Protein AF-A0A8H4WTP1-F1 (afdb_monomer_lite)

Sequence (557 aa):
MSQTIAFVTGATGHQGGATARELLNAGVKVHALVRNPSSKSAIELQRLGAQLFVGDFDDLSSLETAIRGATAVFLNVSPVFSDTQQEVVHAKNIIDTAVISGTVTSVVYSSVTMTGKHEGFPNWGPEHPMAWYWLNKDKIESMVRGSGIKYWTILRPAFLMNNYHLPMASFMFPDLVQKRIFLTAYKPDSVMTVIDPTDVGKF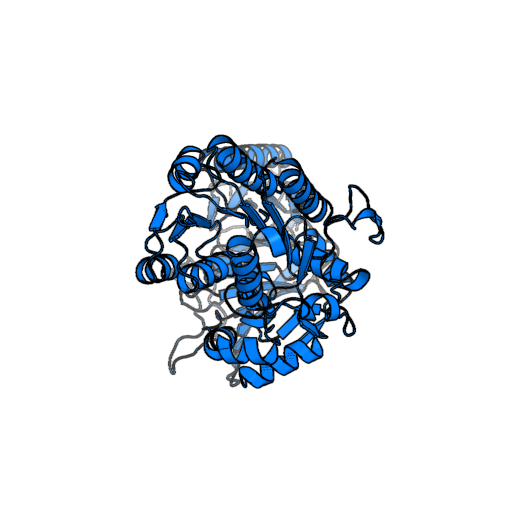AAAAITEPLSFNTHEIDLGVESLTPAQIVQELRRVSGEDIGLQFYSEQEAKDLALRNPVINAQFWTNEVGYQVDFKELEKYPIRLTKFSNYLKRHRSEVLQTFTHPRNPSLDITVTPVYENSIIKSFDLRLVIGNPNLIAGQTLVEIADPEELHPIRPYPANAGQASDSKGDVVVTYSATHFNNDSEPIVALLDLRRDQDGINGAGMCLFILPPDDKTYSISLAWDLSQAPDGTRAIWTHGEGPGAVKKLGSTKVLSESHFAVGPSLHSYPPTASASGGFGFYWFGEPNFEVLRLARWAQTLFQYMKSFFHDSESAYSIFLRASASSRGIGGAALLRSFMLNYELGNGNTWKSF

Organism: NCBI:txid1208366

Radius of gyration: 29.19 Å; chains: 1; bounding box: 58×49×87 Å

InterPro domains:
  IPR008030 NmrA-like domain [PF05368] (3-275)
  IPR036291 NAD(P)-binding domain superfamily [SSF51735] (6-274)
  IPR051164 NmrA-like oxidoreductase [PTHR42748] (1-271)

Structure (mmCIF, N/CA/C/O backbone):
data_AF-A0A8H4WTP1-F1
#
_entry.id   AF-A0A8H4WTP1-F1
#
loop_
_atom_site.group_PDB
_atom_site.id
_atom_site.type_symbol
_atom_site.label_atom_id
_atom_site.label_alt_id
_atom_site.label_comp_id
_atom_site.label_asym_id
_atom_site.label_entity_id
_atom_site.label_seq_id
_atom_site.pdbx_PDB_ins_code
_atom_site.Cartn_x
_atom_site.Cartn_y
_atom_site.Cartn_z
_atom_site.occupancy
_atom_site.B_iso_or_equiv
_atom_site.auth_seq_id
_atom_site.auth_comp_id
_atom_site.auth_asym_id
_atom_site.auth_atom_id
_atom_site.pdbx_PDB_model_num
ATOM 1 N N . MET A 1 1 ? 24.510 -10.324 -34.301 1.00 49.75 1 MET A N 1
ATOM 2 C CA . MET A 1 1 ? 24.157 -9.282 -33.313 1.00 49.75 1 MET A CA 1
ATOM 3 C C . MET A 1 1 ? 24.536 -9.815 -31.943 1.00 49.75 1 MET A C 1
ATOM 5 O O . MET A 1 1 ? 24.331 -11.002 -31.717 1.00 49.75 1 MET A O 1
ATOM 9 N N . SER A 1 2 ? 25.158 -9.007 -31.083 1.00 67.56 2 SER A N 1
ATOM 10 C CA . SER A 1 2 ? 25.396 -9.399 -29.688 1.00 67.56 2 SER A CA 1
ATOM 11 C C . SER A 1 2 ? 24.057 -9.712 -29.017 1.00 67.56 2 SER A C 1
ATOM 13 O O . SER A 1 2 ? 23.079 -9.009 -29.253 1.00 67.56 2 SER A O 1
ATOM 15 N N . GLN A 1 3 ? 24.003 -10.780 -28.225 1.00 87.69 3 GLN A N 1
ATOM 16 C CA . GLN A 1 3 ? 22.795 -11.187 -27.509 1.00 87.69 3 GLN A CA 1
ATOM 17 C C . GLN A 1 3 ? 22.351 -10.090 -26.526 1.00 87.69 3 GLN A C 1
ATOM 19 O O . GLN A 1 3 ? 23.174 -9.617 -25.745 1.00 87.69 3 GLN A O 1
ATOM 24 N N . THR A 1 4 ? 21.069 -9.710 -26.541 1.00 96.94 4 THR A N 1
ATOM 25 C CA . THR A 1 4 ? 20.506 -8.763 -25.565 1.00 96.94 4 THR A CA 1
ATOM 26 C C . THR A 1 4 ? 20.477 -9.393 -24.175 1.00 96.94 4 THR A C 1
ATOM 28 O O . THR A 1 4 ? 19.976 -10.509 -23.999 1.00 96.94 4 THR A O 1
ATOM 31 N N . ILE A 1 5 ? 20.995 -8.663 -23.188 1.00 98.44 5 ILE A N 1
ATOM 32 C CA . ILE A 1 5 ? 20.914 -8.997 -21.764 1.00 98.44 5 ILE A CA 1
ATOM 33 C C . ILE A 1 5 ? 20.222 -7.828 -21.063 1.00 98.44 5 ILE A C 1
ATOM 35 O O . ILE A 1 5 ? 20.715 -6.701 -21.099 1.00 98.44 5 ILE A O 1
ATOM 39 N N . ALA A 1 6 ? 19.071 -8.079 -20.451 1.00 98.75 6 ALA A N 1
ATOM 40 C CA . ALA A 1 6 ? 18.269 -7.060 -19.791 1.00 98.75 6 ALA A CA 1
ATOM 41 C C . ALA A 1 6 ? 18.406 -7.156 -18.269 1.00 98.75 6 ALA A C 1
ATOM 43 O O . ALA A 1 6 ? 18.059 -8.174 -17.670 1.00 98.75 6 ALA A O 1
ATOM 44 N N . PHE A 1 7 ? 18.873 -6.078 -17.645 1.00 98.69 7 PHE A N 1
ATOM 45 C CA . PHE A 1 7 ? 18.796 -5.886 -16.204 1.00 98.69 7 PHE A CA 1
ATOM 46 C C . PHE A 1 7 ? 17.407 -5.362 -15.830 1.00 98.69 7 PHE A C 1
ATOM 48 O O . PHE A 1 7 ? 16.980 -4.311 -16.307 1.00 98.69 7 PHE A O 1
ATOM 55 N N . VAL A 1 8 ? 16.686 -6.101 -14.989 1.00 98.69 8 VAL A N 1
ATOM 56 C CA . VAL A 1 8 ? 15.304 -5.794 -14.611 1.00 98.69 8 VAL A CA 1
ATOM 57 C C . VAL A 1 8 ? 15.233 -5.480 -13.123 1.00 98.69 8 VAL A C 1
ATOM 59 O O . VAL A 1 8 ? 15.479 -6.335 -12.268 1.00 98.69 8 VAL A O 1
ATOM 62 N N . THR A 1 9 ? 14.843 -4.246 -12.819 1.00 97.19 9 THR A N 1
ATOM 63 C CA . THR A 1 9 ? 14.578 -3.789 -11.450 1.00 97.19 9 THR A CA 1
ATOM 64 C C . THR A 1 9 ? 13.150 -4.132 -11.030 1.00 97.19 9 THR A C 1
ATOM 66 O O . THR A 1 9 ? 12.244 -4.254 -11.860 1.00 97.19 9 THR A O 1
ATOM 69 N N . GLY A 1 10 ? 12.936 -4.351 -9.728 1.00 93.06 10 GLY A N 1
ATOM 70 C CA . GLY A 1 10 ? 11.623 -4.748 -9.212 1.00 93.06 10 GLY A CA 1
ATOM 71 C C . GLY A 1 10 ? 11.105 -6.053 -9.831 1.00 93.06 10 GLY A C 1
ATOM 72 O O . GLY A 1 10 ? 9.896 -6.208 -10.009 1.00 93.06 10 GLY A O 1
ATOM 73 N N . ALA A 1 11 ? 12.007 -6.978 -10.184 1.00 94.62 11 ALA A N 1
ATOM 74 C CA . ALA A 1 11 ? 11.696 -8.186 -10.948 1.00 94.62 11 ALA A CA 1
ATOM 75 C C . ALA A 1 11 ? 10.682 -9.110 -10.250 1.00 94.62 11 ALA A C 1
ATOM 77 O O . ALA A 1 11 ? 9.955 -9.841 -10.905 1.00 94.62 11 ALA A O 1
ATOM 78 N N . THR A 1 12 ? 10.564 -9.069 -8.924 1.00 91.19 12 THR A N 1
ATOM 79 C CA . THR A 1 12 ? 9.554 -9.854 -8.191 1.00 91.19 12 THR A CA 1
ATOM 80 C C . THR A 1 12 ? 8.203 -9.147 -8.038 1.00 91.19 12 THR A C 1
ATOM 82 O O . THR A 1 12 ? 7.269 -9.745 -7.504 1.00 91.19 12 THR A O 1
ATOM 85 N N . GLY A 1 13 ? 8.085 -7.895 -8.496 1.00 91.75 13 GLY A N 1
ATOM 86 C CA . GLY A 1 13 ? 6.859 -7.096 -8.460 1.00 91.75 13 GLY A CA 1
ATOM 87 C C . GLY A 1 13 ? 5.974 -7.266 -9.701 1.00 91.75 13 GLY A C 1
ATOM 88 O O . GLY A 1 13 ? 6.305 -7.993 -10.636 1.00 91.75 13 GLY A O 1
ATOM 89 N N . HIS A 1 14 ? 4.841 -6.558 -9.724 1.00 94.88 14 HIS A N 1
ATOM 90 C CA . HIS A 1 14 ? 3.836 -6.683 -10.788 1.00 94.88 14 HIS A CA 1
ATOM 91 C C . HIS A 1 14 ? 4.358 -6.241 -12.164 1.00 94.88 14 HIS A C 1
ATOM 93 O O . HIS A 1 14 ? 4.217 -6.986 -13.129 1.00 94.88 14 HIS A O 1
ATOM 99 N N . GLN A 1 15 ? 4.999 -5.068 -12.243 1.00 97.88 15 GLN A N 1
ATOM 100 C CA . GLN A 1 15 ? 5.531 -4.530 -13.503 1.00 97.88 15 GLN A CA 1
ATOM 101 C C . GLN A 1 15 ? 6.848 -5.212 -13.893 1.00 97.88 15 GLN A C 1
ATOM 103 O O . GLN A 1 15 ? 6.922 -5.857 -14.932 1.00 97.88 15 GLN A O 1
ATOM 108 N N . GLY A 1 16 ? 7.869 -5.152 -13.028 1.00 97.69 16 GLY A N 1
ATOM 109 C CA . GLY A 1 16 ? 9.183 -5.741 -13.316 1.00 97.69 16 GLY A CA 1
ATOM 110 C C . GLY A 1 16 ? 9.129 -7.247 -13.567 1.00 97.69 16 GLY A C 1
ATOM 111 O O . GLY A 1 16 ? 9.778 -7.737 -14.486 1.00 97.69 16 GLY A O 1
ATOM 112 N N . GLY A 1 17 ? 8.297 -7.986 -12.830 1.00 97.25 17 GLY A N 1
ATOM 113 C CA . GLY A 1 17 ? 8.097 -9.406 -13.100 1.00 97.25 17 GLY A CA 1
ATOM 114 C C . GLY A 1 17 ? 7.431 -9.665 -14.442 1.00 97.25 17 GLY A C 1
ATOM 115 O O . GLY A 1 17 ? 7.802 -10.619 -15.122 1.00 97.25 17 GLY A O 1
ATOM 116 N N . ALA A 1 18 ? 6.462 -8.833 -14.843 1.00 98.19 18 ALA A N 1
ATOM 117 C CA . ALA A 1 18 ? 5.829 -8.973 -16.148 1.00 98.19 18 ALA A CA 1
ATOM 118 C C . ALA A 1 18 ? 6.845 -8.717 -17.260 1.00 98.19 18 ALA A C 1
ATOM 120 O O . ALA A 1 18 ? 6.988 -9.558 -18.141 1.00 98.19 18 ALA A O 1
ATOM 121 N N . THR A 1 19 ? 7.622 -7.637 -17.150 1.00 98.75 19 THR A N 1
ATOM 122 C CA . THR A 1 19 ? 8.723 -7.341 -18.070 1.00 98.75 19 THR A CA 1
ATOM 123 C C . THR A 1 19 ? 9.711 -8.505 -18.157 1.00 98.75 19 THR A C 1
ATOM 125 O O . THR A 1 19 ? 10.042 -8.938 -19.254 1.00 98.75 19 THR A O 1
ATOM 128 N N . ALA A 1 20 ? 10.145 -9.068 -17.023 1.00 98.69 20 ALA A N 1
ATOM 129 C CA . ALA A 1 20 ? 11.063 -10.207 -17.007 1.00 98.69 20 ALA A CA 1
ATOM 130 C C . ALA A 1 20 ? 10.491 -11.432 -17.741 1.00 98.69 20 ALA A C 1
ATOM 132 O O . ALA A 1 20 ? 11.196 -12.047 -18.536 1.00 98.69 20 ALA A O 1
ATOM 133 N N . ARG A 1 21 ? 9.217 -11.774 -17.512 1.00 98.50 21 ARG A N 1
ATOM 134 C CA . ARG A 1 21 ? 8.550 -12.901 -18.187 1.00 98.50 21 ARG A CA 1
ATOM 135 C C . ARG A 1 21 ? 8.430 -12.680 -19.694 1.00 98.50 21 ARG A C 1
ATOM 137 O O . ARG A 1 21 ? 8.757 -13.585 -20.455 1.00 98.50 21 ARG A O 1
ATOM 144 N N . GLU A 1 22 ? 8.014 -11.491 -20.122 1.00 98.38 22 GLU A N 1
ATOM 145 C CA . GLU A 1 22 ? 7.897 -11.158 -21.548 1.00 98.38 22 GLU A CA 1
ATOM 146 C C . GLU A 1 22 ? 9.267 -11.165 -22.248 1.00 98.38 22 GLU A C 1
ATOM 148 O O . GLU A 1 22 ? 9.404 -11.712 -23.340 1.00 98.38 22 GLU A O 1
ATOM 153 N N . LEU A 1 23 ? 10.316 -10.657 -21.592 1.00 98.62 23 LEU A N 1
ATOM 154 C CA . LEU A 1 23 ? 11.689 -10.706 -22.106 1.00 98.62 23 LEU A CA 1
ATOM 155 C C . LEU A 1 23 ? 12.211 -12.142 -22.252 1.00 98.62 23 LEU A C 1
ATOM 157 O O . LEU A 1 23 ? 12.780 -12.481 -23.290 1.00 98.62 23 LEU A O 1
ATOM 161 N N . LEU A 1 24 ? 11.997 -12.995 -21.245 1.00 98.44 24 LEU A N 1
ATOM 162 C CA . LEU A 1 24 ? 12.378 -14.411 -21.310 1.00 98.44 24 LEU A CA 1
ATOM 163 C C . LEU A 1 24 ? 11.633 -15.137 -22.437 1.00 98.44 24 LEU A C 1
ATOM 165 O O . LEU A 1 24 ? 12.252 -15.886 -23.191 1.00 98.44 24 LEU A O 1
ATOM 169 N N . ASN A 1 25 ? 10.334 -14.867 -22.606 1.00 97.44 25 ASN A N 1
ATOM 170 C CA . ASN A 1 25 ? 9.535 -15.412 -23.708 1.00 97.44 25 ASN A CA 1
ATOM 171 C C . ASN A 1 25 ? 10.053 -14.958 -25.082 1.00 97.44 25 ASN A C 1
ATOM 173 O O . ASN A 1 25 ? 10.015 -15.730 -26.038 1.00 97.44 25 ASN A O 1
ATOM 177 N N . ALA A 1 26 ? 10.581 -13.735 -25.176 1.00 96.62 26 ALA A N 1
ATOM 178 C CA . ALA A 1 26 ? 11.228 -13.202 -26.375 1.00 96.62 26 ALA A CA 1
ATOM 179 C C . ALA A 1 26 ? 12.679 -13.704 -26.576 1.00 96.62 26 ALA A C 1
ATOM 181 O O . ALA A 1 26 ? 13.355 -13.281 -27.513 1.00 96.62 26 ALA A O 1
ATOM 182 N N . GLY A 1 27 ? 13.182 -14.592 -25.708 1.00 96.94 27 GLY A N 1
ATOM 183 C CA . GLY A 1 27 ? 14.535 -15.152 -25.788 1.00 96.94 27 GLY A CA 1
ATOM 184 C C . GLY A 1 27 ? 15.651 -14.215 -25.310 1.00 96.94 27 GLY A C 1
ATOM 185 O O . GLY A 1 27 ? 16.830 -14.488 -25.552 1.00 96.94 27 GLY A O 1
ATOM 186 N N . VAL A 1 28 ? 15.309 -13.117 -24.628 1.00 98.31 28 VAL A N 1
ATOM 187 C CA . VAL A 1 28 ? 16.272 -12.200 -24.005 1.00 98.31 28 VAL A CA 1
ATOM 188 C C . VAL A 1 28 ? 16.779 -12.805 -22.695 1.00 98.31 28 VAL A C 1
ATOM 190 O O . VAL A 1 28 ? 16.009 -13.333 -21.894 1.00 98.31 28 VAL A O 1
ATOM 193 N N . LYS A 1 29 ? 18.087 -12.704 -22.437 1.00 98.44 29 LYS A N 1
ATOM 194 C CA . LYS A 1 29 ? 18.651 -13.075 -21.131 1.00 98.44 29 LYS A CA 1
ATOM 195 C C . LYS A 1 29 ? 18.269 -12.025 -20.094 1.00 98.44 29 LYS A C 1
ATOM 197 O O . LYS A 1 29 ? 18.488 -10.839 -20.323 1.00 98.44 29 LYS A O 1
ATOM 202 N N . VAL A 1 30 ? 17.753 -12.453 -18.946 1.00 98.81 30 VAL A N 1
ATOM 203 C CA . VAL A 1 30 ? 17.318 -11.541 -17.881 1.00 98.81 30 VAL A CA 1
ATOM 204 C C . VAL A 1 30 ? 18.234 -11.649 -16.670 1.00 98.81 30 VAL A C 1
ATOM 206 O O . VAL A 1 30 ? 18.398 -12.730 -16.107 1.00 98.81 30 VAL A O 1
ATOM 209 N N . HIS A 1 31 ? 18.787 -10.514 -16.250 1.00 98.62 31 HIS A N 1
ATOM 210 C CA . HIS A 1 31 ? 19.390 -10.314 -14.937 1.00 98.62 31 HIS A CA 1
ATOM 211 C C . HIS A 1 31 ? 18.327 -9.703 -14.017 1.00 98.62 31 HIS A C 1
ATOM 213 O O . HIS A 1 31 ? 17.942 -8.546 -14.183 1.00 98.62 31 HIS A O 1
ATOM 219 N N . ALA A 1 32 ? 17.818 -10.481 -13.067 1.00 98.25 32 ALA A N 1
ATOM 220 C CA . ALA A 1 32 ? 16.769 -10.057 -12.147 1.00 98.25 32 ALA A CA 1
ATOM 221 C C . ALA A 1 32 ? 17.370 -9.678 -10.789 1.00 98.25 32 ALA A C 1
ATOM 223 O O . ALA A 1 32 ? 17.880 -10.550 -10.081 1.00 98.25 32 ALA A O 1
ATOM 224 N N . LEU A 1 33 ? 17.275 -8.400 -10.404 1.00 96.31 33 LEU A N 1
ATOM 225 C CA . LEU A 1 33 ? 17.650 -7.974 -9.053 1.00 96.31 33 LEU A CA 1
ATOM 226 C C . LEU A 1 33 ? 16.553 -8.368 -8.061 1.00 96.31 33 LEU A C 1
ATOM 228 O O . LEU A 1 33 ? 15.388 -7.987 -8.225 1.00 96.31 33 LEU A O 1
ATOM 232 N N . VAL A 1 34 ? 16.920 -9.115 -7.023 1.00 93.69 34 VAL A N 1
ATOM 233 C CA . VAL A 1 34 ? 15.996 -9.599 -5.994 1.00 93.69 34 VAL A CA 1
ATOM 234 C C . VAL A 1 34 ? 16.584 -9.397 -4.601 1.00 93.69 34 VAL A C 1
ATOM 236 O O . VAL A 1 34 ? 17.749 -9.678 -4.365 1.00 93.69 34 VAL A O 1
ATOM 239 N N . ARG A 1 35 ? 15.764 -8.977 -3.635 1.00 89.38 35 ARG A N 1
ATOM 240 C CA . ARG A 1 35 ? 16.196 -8.910 -2.225 1.00 89.38 35 ARG A CA 1
ATOM 241 C C . ARG A 1 35 ? 16.155 -10.277 -1.546 1.00 89.38 35 ARG A C 1
ATOM 243 O O . ARG A 1 35 ? 17.039 -10.629 -0.780 1.00 89.38 35 ARG A O 1
ATOM 250 N N . ASN A 1 36 ? 15.121 -11.066 -1.852 1.00 87.44 36 ASN A N 1
ATOM 251 C CA . ASN A 1 36 ? 14.940 -12.416 -1.326 1.00 87.44 36 ASN A CA 1
ATOM 252 C C . ASN A 1 36 ? 14.874 -13.433 -2.484 1.00 87.44 36 ASN A C 1
ATOM 254 O O . ASN A 1 36 ? 13.813 -13.555 -3.119 1.00 87.44 36 ASN A O 1
ATOM 258 N N . PRO A 1 37 ? 15.964 -14.177 -2.755 1.00 90.31 37 PRO A N 1
ATOM 259 C CA . PRO A 1 37 ? 16.007 -15.160 -3.837 1.00 90.31 37 PRO A CA 1
ATOM 260 C C . PRO A 1 37 ? 15.095 -16.372 -3.588 1.00 90.31 37 PRO A C 1
ATOM 262 O O . PRO A 1 37 ? 14.713 -17.047 -4.537 1.00 90.31 37 PRO A O 1
ATOM 265 N N . SER A 1 38 ? 14.685 -16.615 -2.339 1.00 87.75 38 SER A N 1
ATOM 266 C CA . SER A 1 38 ? 13.795 -17.720 -1.956 1.00 87.75 38 SER A CA 1
ATOM 267 C C . SER A 1 38 ? 12.307 -17.358 -2.033 1.00 87.75 38 SER A C 1
ATOM 269 O O . SER A 1 38 ? 11.448 -18.171 -1.693 1.00 87.75 38 SER A O 1
ATOM 271 N N . SER A 1 39 ? 11.964 -16.133 -2.446 1.00 84.19 39 SER A N 1
ATOM 272 C CA . SER A 1 39 ? 10.565 -15.750 -2.662 1.00 84.19 39 SER A CA 1
ATOM 273 C C . SER A 1 39 ? 9.949 -16.530 -3.832 1.00 84.19 39 SER A C 1
ATOM 275 O O . SER A 1 39 ? 10.636 -16.855 -4.801 1.00 84.19 39 SER A O 1
ATOM 277 N N . LYS A 1 40 ? 8.633 -16.794 -3.780 1.00 85.88 40 LYS A N 1
ATOM 278 C CA . LYS A 1 40 ? 7.922 -17.551 -4.832 1.00 85.88 40 LYS A CA 1
ATOM 279 C C . LYS A 1 40 ? 8.177 -16.979 -6.234 1.00 85.88 40 LYS A C 1
ATOM 281 O O . LYS A 1 40 ? 8.531 -17.732 -7.136 1.00 85.88 40 LYS A O 1
ATOM 286 N N . SER A 1 41 ? 8.074 -15.657 -6.390 1.00 85.88 41 SER A N 1
ATOM 287 C CA . SER A 1 41 ? 8.306 -14.973 -7.669 1.00 85.88 41 SER A CA 1
ATOM 288 C C . SER A 1 41 ? 9.756 -15.087 -8.153 1.00 85.88 41 SER A C 1
ATOM 290 O O . SER A 1 41 ? 9.985 -15.227 -9.350 1.00 85.88 41 SER A O 1
ATOM 292 N N . ALA A 1 42 ? 10.744 -15.036 -7.250 1.00 90.06 42 ALA A N 1
ATOM 293 C CA . ALA A 1 42 ? 12.152 -15.178 -7.627 1.00 90.06 42 ALA A CA 1
ATOM 294 C C . ALA A 1 42 ? 12.456 -16.601 -8.122 1.00 90.06 42 ALA A C 1
ATOM 296 O O . ALA A 1 42 ? 13.060 -16.763 -9.180 1.00 90.06 42 ALA A O 1
ATOM 297 N N . ILE A 1 43 ? 11.964 -17.621 -7.410 1.00 91.38 43 ILE A N 1
ATOM 298 C CA . ILE A 1 43 ? 12.097 -19.032 -7.805 1.00 91.38 43 ILE A CA 1
ATOM 299 C C . ILE A 1 43 ? 11.432 -19.281 -9.165 1.00 91.38 43 ILE A C 1
ATOM 301 O O . ILE A 1 43 ? 11.996 -19.965 -10.019 1.00 91.38 43 ILE A O 1
ATOM 305 N N . GLU A 1 44 ? 10.245 -18.714 -9.393 1.00 93.25 44 GLU A N 1
ATOM 306 C CA . GLU A 1 44 ? 9.554 -18.826 -10.679 1.00 93.25 44 GLU A CA 1
ATOM 307 C C . GLU A 1 44 ? 10.377 -18.222 -11.822 1.00 93.25 44 GLU A C 1
ATOM 309 O O . GLU A 1 44 ? 10.579 -18.883 -12.841 1.00 93.25 44 GLU A O 1
ATOM 314 N N . LEU A 1 45 ? 10.895 -17.002 -11.648 1.00 96.25 45 LEU A N 1
ATOM 315 C CA . LEU A 1 45 ? 11.737 -16.354 -12.654 1.00 96.25 45 LEU A CA 1
ATOM 316 C C . LEU A 1 45 ? 13.013 -17.148 -12.934 1.00 96.25 45 LEU A C 1
ATOM 318 O O . LEU A 1 45 ? 13.382 -17.314 -14.096 1.00 96.25 45 LEU A O 1
ATOM 322 N N . GLN A 1 46 ? 13.657 -17.686 -11.897 1.00 97.50 46 GLN A N 1
ATOM 323 C CA . GLN A 1 46 ? 14.826 -18.547 -12.062 1.00 97.50 46 GLN A CA 1
ATOM 324 C C . GLN A 1 46 ? 14.490 -19.796 -12.883 1.00 97.50 46 GLN A C 1
ATOM 326 O O . GLN A 1 46 ? 15.230 -20.150 -13.798 1.00 97.50 46 GLN A O 1
ATOM 331 N N . ARG A 1 47 ? 13.343 -20.434 -12.613 1.00 97.38 47 ARG A N 1
ATOM 332 C CA . ARG A 1 47 ? 12.862 -21.595 -13.379 1.00 97.38 47 ARG A CA 1
ATOM 333 C C . ARG A 1 47 ? 12.594 -21.252 -14.847 1.00 97.38 47 ARG A C 1
ATOM 335 O O . ARG A 1 47 ? 12.792 -22.100 -15.710 1.00 97.38 47 ARG A O 1
ATOM 342 N N . LEU A 1 48 ? 12.149 -20.028 -15.127 1.00 97.19 48 LEU A N 1
ATOM 343 C CA . LEU A 1 48 ? 11.948 -19.515 -16.487 1.00 97.19 48 LEU A CA 1
ATOM 344 C C . LEU A 1 48 ? 13.262 -19.102 -17.180 1.00 97.19 48 LEU A C 1
ATOM 346 O O . LEU A 1 48 ? 13.234 -18.746 -18.354 1.00 97.19 48 LEU A O 1
ATOM 350 N N . GLY A 1 49 ? 14.404 -19.173 -16.488 1.00 97.81 49 GLY A N 1
ATOM 351 C CA . GLY A 1 49 ? 15.730 -18.908 -17.052 1.00 97.81 49 GLY A CA 1
ATOM 352 C C . GLY A 1 49 ? 16.324 -17.541 -16.705 1.00 97.81 49 GLY A C 1
ATOM 353 O O . GLY A 1 49 ? 17.366 -17.188 -17.257 1.00 97.81 49 GLY A O 1
ATOM 354 N N . ALA A 1 50 ? 15.712 -16.768 -15.799 1.00 98.44 50 ALA A N 1
ATOM 355 C CA . ALA A 1 50 ? 16.337 -15.551 -15.286 1.00 98.44 50 ALA A CA 1
ATOM 356 C C . ALA A 1 50 ? 17.554 -15.882 -14.411 1.00 98.44 50 ALA A C 1
ATOM 358 O O . ALA A 1 50 ? 17.509 -16.767 -13.553 1.00 98.44 50 ALA A O 1
ATOM 359 N N . GLN A 1 51 ? 18.620 -15.102 -14.559 1.00 98.44 51 GLN A N 1
ATOM 360 C CA . GLN A 1 51 ? 19.722 -15.092 -13.611 1.00 98.44 51 GLN A CA 1
ATOM 361 C C . GLN A 1 51 ? 19.367 -14.162 -12.450 1.00 98.44 51 GLN A C 1
ATOM 363 O O . GLN A 1 51 ? 19.156 -12.964 -12.645 1.00 98.44 51 GLN A O 1
ATOM 368 N N . LEU A 1 52 ? 19.283 -14.718 -11.242 1.00 98.19 52 LEU A N 1
ATOM 369 C CA . LEU A 1 52 ? 18.996 -13.943 -10.039 1.00 98.19 52 LEU A CA 1
ATOM 370 C C . LEU A 1 52 ? 20.274 -13.299 -9.500 1.00 98.19 52 LEU A C 1
ATOM 372 O O . LEU A 1 52 ? 21.292 -13.971 -9.342 1.00 98.19 52 LEU A O 1
ATOM 376 N N . PHE A 1 53 ? 20.181 -12.021 -9.152 1.00 98.12 53 PHE A N 1
ATOM 377 C CA . PHE A 1 53 ? 21.213 -11.285 -8.434 1.00 98.12 53 PHE A CA 1
ATOM 378 C C . PHE A 1 53 ? 20.626 -10.779 -7.124 1.00 98.12 53 PHE A C 1
ATOM 380 O O . PHE A 1 53 ? 19.611 -10.080 -7.128 1.00 98.12 53 PHE A O 1
ATOM 387 N N . VAL A 1 54 ? 21.243 -11.159 -6.005 1.00 96.12 54 VAL A N 1
ATOM 388 C CA . VAL A 1 54 ? 20.820 -10.678 -4.689 1.00 96.12 54 VAL A CA 1
ATOM 389 C C . VAL A 1 54 ? 21.350 -9.266 -4.490 1.00 96.12 54 VAL A C 1
ATOM 391 O O . VAL A 1 54 ? 22.550 -9.048 -4.641 1.00 96.12 54 VAL A O 1
ATOM 394 N N . GLY A 1 55 ? 20.471 -8.322 -4.168 1.00 92.06 55 GLY A N 1
ATOM 395 C CA . GLY A 1 55 ? 20.876 -6.937 -3.969 1.00 92.06 55 GLY A CA 1
ATOM 396 C C . GLY A 1 55 ? 19.736 -5.990 -3.632 1.00 92.06 55 GLY A C 1
ATOM 397 O O . GLY A 1 55 ? 18.560 -6.373 -3.617 1.00 92.06 55 GLY A O 1
ATOM 398 N N . ASP A 1 56 ? 20.119 -4.747 -3.381 1.00 91.25 56 ASP A N 1
ATOM 399 C CA . ASP A 1 56 ? 19.243 -3.637 -3.025 1.00 91.25 56 ASP A CA 1
ATOM 400 C C . ASP A 1 56 ? 19.639 -2.388 -3.832 1.00 91.25 56 ASP A C 1
ATOM 402 O O . ASP A 1 56 ? 20.772 -2.270 -4.294 1.00 91.25 56 ASP A O 1
ATOM 406 N N . PHE A 1 57 ? 18.708 -1.457 -4.035 1.00 92.94 57 PHE A N 1
ATOM 407 C CA . PHE A 1 57 ? 18.970 -0.221 -4.777 1.00 92.94 57 PHE A CA 1
ATOM 408 C C . PHE A 1 57 ? 19.884 0.752 -4.015 1.00 92.94 57 PHE A C 1
ATOM 410 O O . PHE A 1 57 ? 20.477 1.642 -4.632 1.00 92.94 57 PHE A O 1
ATOM 417 N N . ASP A 1 58 ? 20.021 0.569 -2.700 1.00 91.31 58 ASP A N 1
ATOM 418 C CA . ASP A 1 58 ? 20.975 1.301 -1.862 1.00 91.31 58 ASP A CA 1
ATOM 419 C C . ASP A 1 58 ? 22.386 0.676 -1.854 1.00 91.31 58 ASP A C 1
ATOM 421 O O . ASP A 1 58 ? 23.350 1.328 -1.455 1.00 91.31 58 ASP A O 1
ATOM 425 N N . ASP A 1 59 ? 22.543 -0.562 -2.340 1.00 94.19 59 ASP A N 1
ATOM 426 C CA . ASP A 1 59 ? 23.836 -1.247 -2.441 1.00 94.19 59 ASP A CA 1
ATOM 427 C C . ASP A 1 59 ? 24.391 -1.159 -3.870 1.00 94.19 59 ASP A C 1
ATOM 429 O O . ASP A 1 59 ? 24.104 -1.995 -4.736 1.00 94.19 59 ASP A O 1
ATOM 433 N N . LEU A 1 60 ? 25.239 -0.151 -4.101 1.00 95.94 60 LEU A N 1
ATOM 434 C CA . LEU A 1 60 ? 25.891 0.093 -5.392 1.00 95.94 60 LEU A CA 1
ATOM 435 C C . LEU A 1 60 ? 26.699 -1.112 -5.894 1.00 95.94 60 LEU A C 1
ATOM 437 O O . LEU A 1 60 ? 26.694 -1.388 -7.092 1.00 95.94 60 LEU A O 1
ATOM 441 N N . SER A 1 61 ? 27.351 -1.868 -5.006 1.00 96.38 61 SER A N 1
ATOM 442 C CA . SER A 1 61 ? 28.149 -3.032 -5.411 1.00 96.38 61 SER A CA 1
ATOM 443 C C . SER A 1 61 ? 27.259 -4.157 -5.945 1.00 96.38 61 SER A C 1
ATOM 445 O O . SER A 1 61 ? 27.594 -4.825 -6.935 1.00 96.38 61 SER A O 1
ATOM 447 N N . SER A 1 62 ? 26.083 -4.334 -5.337 1.00 96.06 62 SER A N 1
ATOM 448 C CA . SER A 1 62 ? 25.080 -5.278 -5.830 1.00 96.06 62 SER A CA 1
ATOM 449 C C . SER A 1 62 ? 24.532 -4.869 -7.204 1.00 96.06 62 SER A C 1
ATOM 451 O O . SER A 1 62 ? 24.420 -5.716 -8.097 1.00 96.06 62 SER A O 1
ATOM 453 N N . LEU A 1 63 ? 24.283 -3.568 -7.417 1.00 97.94 63 LEU A N 1
ATOM 454 C CA . LEU A 1 63 ? 23.845 -3.021 -8.704 1.00 97.94 63 LEU A CA 1
ATOM 455 C C . LEU A 1 63 ? 24.905 -3.222 -9.788 1.00 97.94 63 LEU A C 1
ATOM 457 O O . LEU A 1 63 ? 24.588 -3.717 -10.869 1.00 97.94 63 LEU A O 1
ATOM 461 N N . GLU A 1 64 ? 26.167 -2.906 -9.497 1.0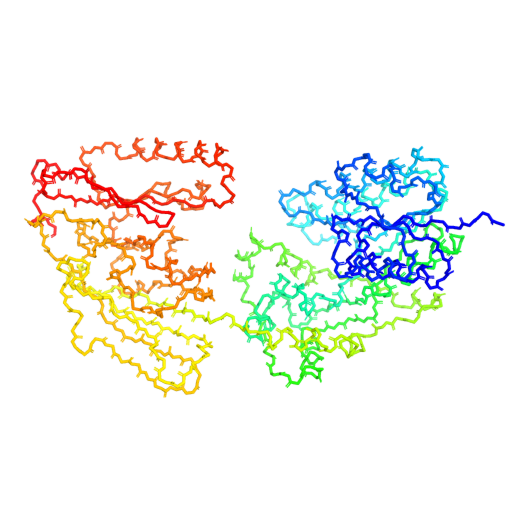0 97.75 64 GLU A N 1
ATOM 462 C CA . GLU A 1 64 ? 27.296 -3.108 -10.413 1.00 97.75 64 GLU A CA 1
ATOM 463 C C . GLU A 1 64 ? 27.441 -4.576 -10.818 1.00 97.75 64 GLU A C 1
ATOM 465 O O . GLU A 1 64 ? 27.668 -4.899 -11.987 1.00 97.75 64 GLU A O 1
ATOM 470 N N . THR A 1 65 ? 27.287 -5.484 -9.853 1.00 97.62 65 THR A N 1
ATOM 471 C CA . THR A 1 65 ? 27.357 -6.926 -10.097 1.00 97.62 65 THR A CA 1
ATOM 472 C C . THR A 1 65 ? 26.227 -7.387 -11.012 1.00 97.62 65 THR A C 1
ATOM 474 O O . THR A 1 65 ? 26.479 -8.139 -11.954 1.00 97.62 65 THR A O 1
ATOM 477 N N . ALA A 1 66 ? 25.003 -6.914 -10.776 1.00 97.25 66 ALA A N 1
ATOM 478 C CA . ALA A 1 66 ? 23.832 -7.313 -11.546 1.00 97.25 66 ALA A CA 1
ATOM 479 C C . ALA A 1 66 ? 23.772 -6.682 -12.950 1.00 97.25 66 ALA A C 1
ATOM 481 O O . ALA A 1 66 ? 23.296 -7.318 -13.891 1.00 97.25 66 ALA A O 1
ATOM 482 N N . ILE A 1 67 ? 24.279 -5.457 -13.119 1.00 98.00 67 ILE A N 1
ATOM 483 C CA . ILE A 1 67 ? 24.315 -4.748 -14.410 1.00 98.00 67 ILE A CA 1
ATOM 484 C C . ILE A 1 67 ? 25.464 -5.232 -15.304 1.00 98.00 67 ILE A C 1
ATOM 486 O O . ILE A 1 67 ? 25.414 -5.048 -16.519 1.00 98.00 67 ILE A O 1
ATOM 490 N N . ARG A 1 68 ? 26.493 -5.884 -14.754 1.00 96.69 68 ARG A N 1
ATOM 491 C CA . ARG A 1 68 ? 27.667 -6.334 -15.516 1.00 96.69 68 ARG A CA 1
ATOM 492 C C . ARG A 1 68 ? 27.282 -7.154 -16.754 1.00 96.69 68 ARG A C 1
ATOM 494 O O . ARG A 1 68 ? 26.748 -8.255 -16.648 1.00 96.69 68 ARG A O 1
ATOM 501 N N . GLY A 1 69 ? 27.610 -6.625 -17.935 1.00 95.56 69 GLY A N 1
ATOM 502 C CA . GLY A 1 69 ? 27.327 -7.260 -19.227 1.00 95.56 69 GLY A CA 1
ATOM 503 C C . GLY A 1 69 ? 25.893 -7.077 -19.735 1.00 95.56 69 GLY A C 1
ATOM 504 O O . GLY A 1 69 ? 25.592 -7.531 -20.837 1.00 95.56 69 GLY A O 1
ATOM 505 N N . ALA A 1 70 ? 25.019 -6.404 -18.981 1.00 98.38 70 ALA A N 1
ATOM 506 C CA . ALA A 1 70 ? 23.697 -6.024 -19.454 1.00 98.38 70 ALA A CA 1
ATOM 507 C C . ALA A 1 70 ? 23.806 -4.979 -20.573 1.00 98.38 70 ALA A C 1
ATOM 509 O O . ALA A 1 70 ? 24.613 -4.050 -20.524 1.00 98.38 70 ALA A O 1
ATOM 510 N N . THR A 1 71 ? 22.959 -5.132 -21.585 1.00 98.56 71 THR A N 1
ATOM 511 C CA . THR A 1 71 ? 22.845 -4.222 -22.729 1.00 98.56 71 THR A CA 1
ATOM 512 C C . THR A 1 71 ? 21.594 -3.351 -22.654 1.00 98.56 71 THR A C 1
ATOM 514 O O . THR A 1 71 ? 21.502 -2.358 -23.377 1.00 98.56 71 THR A O 1
ATOM 517 N N . ALA A 1 72 ? 20.636 -3.715 -21.799 1.00 98.75 72 ALA A N 1
ATOM 518 C CA . ALA A 1 72 ? 19.396 -2.985 -21.580 1.00 98.75 72 ALA A CA 1
ATOM 519 C C . ALA A 1 72 ? 19.018 -2.937 -20.092 1.00 98.75 72 ALA A C 1
ATOM 521 O O . ALA A 1 72 ? 19.341 -3.859 -19.343 1.00 98.75 72 ALA A O 1
ATOM 522 N N . VAL A 1 73 ? 18.301 -1.892 -19.679 1.00 98.81 73 VAL A N 1
ATOM 523 C CA . VAL A 1 73 ? 17.770 -1.726 -18.317 1.00 98.81 73 VAL A CA 1
ATOM 524 C C . VAL A 1 73 ? 16.264 -1.487 -18.365 1.00 98.81 73 VAL A C 1
ATOM 526 O O . VAL A 1 73 ? 15.807 -0.586 -19.062 1.00 98.81 73 VAL A O 1
ATOM 529 N N . PHE A 1 74 ? 15.499 -2.244 -17.578 1.00 98.88 74 PHE A N 1
ATOM 530 C CA . PHE A 1 74 ? 14.146 -1.861 -17.179 1.00 98.88 74 PHE A CA 1
ATOM 531 C C . PHE A 1 74 ? 14.190 -1.220 -15.788 1.00 98.88 74 PHE A C 1
ATOM 533 O O . PHE A 1 74 ? 14.430 -1.901 -14.782 1.00 98.88 74 PHE A O 1
ATOM 540 N N . LEU A 1 75 ? 13.970 0.093 -15.746 1.00 98.62 75 LEU A N 1
ATOM 541 C CA . LEU A 1 75 ? 13.962 0.919 -14.546 1.00 98.62 75 LEU A CA 1
ATOM 542 C C . LEU A 1 75 ? 12.530 1.056 -14.014 1.00 98.62 75 LEU A C 1
ATOM 544 O O . LEU A 1 75 ? 11.658 1.632 -14.660 1.00 98.62 75 LEU A O 1
ATOM 548 N N . ASN A 1 76 ? 12.294 0.546 -12.813 1.00 96.94 76 ASN A N 1
ATOM 549 C CA . ASN A 1 76 ? 11.031 0.622 -12.099 1.00 96.94 76 ASN A CA 1
ATOM 550 C C . ASN A 1 76 ? 11.324 0.705 -10.596 1.00 96.94 76 ASN A C 1
ATOM 552 O O . ASN A 1 76 ? 11.520 -0.310 -9.921 1.00 96.94 76 ASN A O 1
ATOM 556 N N . VAL A 1 77 ? 11.366 1.937 -10.096 1.00 93.19 77 VAL A N 1
ATOM 557 C CA . VAL A 1 77 ? 11.548 2.271 -8.680 1.00 93.19 77 VAL A CA 1
ATOM 558 C C . VAL A 1 77 ? 10.206 2.632 -8.049 1.00 93.19 77 VAL A C 1
ATOM 560 O O . VAL A 1 77 ? 9.263 3.019 -8.740 1.00 93.19 77 VAL A O 1
ATOM 563 N N . SER A 1 78 ? 10.094 2.444 -6.736 1.00 85.88 78 SER A N 1
ATOM 564 C CA . SER A 1 78 ? 8.862 2.719 -5.990 1.00 85.88 78 SER A CA 1
ATOM 565 C C . SER A 1 78 ? 9.034 3.950 -5.100 1.00 85.88 78 SER A C 1
ATOM 567 O O . SER A 1 78 ? 10.108 4.112 -4.521 1.00 85.88 78 SER A O 1
ATOM 569 N N . PRO A 1 79 ? 7.992 4.784 -4.938 1.00 84.94 79 PRO A N 1
ATOM 570 C CA . PRO A 1 79 ? 8.010 5.859 -3.956 1.00 84.94 79 PRO A CA 1
ATOM 571 C C . PRO A 1 79 ? 8.111 5.286 -2.538 1.00 84.94 79 PRO A C 1
ATOM 573 O O . PRO A 1 79 ? 7.471 4.281 -2.214 1.00 84.94 79 PRO A O 1
ATOM 576 N N . VAL A 1 80 ? 8.888 5.949 -1.683 1.00 80.38 80 VAL A N 1
ATOM 577 C CA . VAL A 1 80 ? 9.036 5.606 -0.264 1.00 80.38 80 VAL A CA 1
ATOM 578 C C . VAL A 1 80 ? 8.368 6.705 0.556 1.00 80.38 80 VAL A C 1
ATOM 580 O O . VAL A 1 80 ? 8.822 7.840 0.585 1.00 80.38 80 VAL A O 1
ATOM 583 N N . PHE A 1 81 ? 7.251 6.392 1.214 1.00 78.31 81 PHE A N 1
ATOM 584 C CA . PHE A 1 81 ? 6.465 7.414 1.921 1.00 78.31 81 PHE A CA 1
ATOM 585 C C . PHE A 1 81 ? 7.174 7.993 3.152 1.00 78.31 81 PHE A C 1
ATOM 587 O O . PHE A 1 81 ? 6.909 9.131 3.523 1.00 78.31 81 PHE A O 1
ATOM 594 N N . SER A 1 82 ? 8.064 7.222 3.782 1.00 76.44 82 SER A N 1
ATOM 595 C CA . SER A 1 82 ? 8.857 7.668 4.934 1.00 76.44 82 SER A CA 1
ATOM 596 C C . SER A 1 82 ? 10.060 8.533 4.551 1.00 76.44 82 SER A C 1
ATOM 598 O O . SER A 1 82 ? 10.559 9.264 5.398 1.00 76.44 82 SER A O 1
ATOM 600 N N . ASP A 1 83 ? 10.518 8.450 3.301 1.00 84.19 83 ASP A N 1
ATOM 601 C CA . ASP A 1 83 ? 11.586 9.278 2.740 1.00 84.19 83 ASP A CA 1
ATOM 602 C C . ASP A 1 83 ? 11.277 9.552 1.268 1.00 84.19 83 ASP A C 1
ATOM 604 O O . ASP A 1 83 ? 11.565 8.751 0.373 1.00 84.19 83 ASP A O 1
ATOM 608 N N . THR A 1 84 ? 10.675 10.711 1.016 1.00 86.50 84 THR A N 1
ATOM 609 C CA . THR A 1 84 ? 10.208 11.068 -0.320 1.00 86.50 84 THR A CA 1
ATOM 610 C C . THR A 1 84 ? 11.348 11.244 -1.317 1.00 86.50 84 THR A C 1
ATOM 612 O O . THR A 1 84 ? 11.080 11.185 -2.508 1.00 86.50 84 THR A O 1
ATOM 615 N N . GLN A 1 85 ? 12.610 11.424 -0.910 1.00 90.38 85 GLN A N 1
ATOM 616 C CA . GLN A 1 85 ? 13.726 11.571 -1.857 1.00 90.38 85 GLN A CA 1
ATOM 617 C C . GLN A 1 85 ? 14.337 10.234 -2.286 1.00 90.38 85 GLN A C 1
ATOM 619 O O . GLN A 1 85 ? 14.994 10.166 -3.330 1.00 90.38 85 GLN A O 1
ATOM 624 N N . GLN A 1 86 ? 14.080 9.163 -1.535 1.00 91.94 86 GLN A N 1
ATOM 625 C CA . GLN A 1 86 ? 14.697 7.855 -1.742 1.00 91.94 86 GLN A CA 1
ATOM 626 C C . GLN A 1 86 ? 14.450 7.284 -3.149 1.00 91.94 86 GLN A C 1
ATOM 628 O O . GLN A 1 86 ? 15.348 6.701 -3.751 1.00 91.94 86 GLN A O 1
ATOM 633 N N . GLU A 1 87 ? 13.264 7.509 -3.720 1.00 95.00 87 GLU A N 1
ATOM 634 C CA . GLU A 1 87 ? 12.922 7.054 -5.076 1.00 95.00 87 GLU A CA 1
ATOM 635 C C . GLU A 1 87 ? 13.873 7.627 -6.140 1.00 95.00 87 GLU A C 1
ATOM 637 O O . GLU A 1 87 ? 14.337 6.916 -7.035 1.00 95.00 87 GLU A O 1
ATOM 642 N N . VAL A 1 88 ? 14.189 8.919 -6.024 1.00 97.44 88 VAL A N 1
ATOM 643 C CA . VAL A 1 88 ? 15.090 9.624 -6.941 1.00 97.44 88 VAL A CA 1
ATOM 644 C C . VAL A 1 88 ? 16.524 9.134 -6.759 1.00 97.44 88 VAL A C 1
ATOM 646 O O . VAL A 1 88 ? 17.240 8.973 -7.746 1.00 97.44 88 VAL A O 1
ATOM 649 N N . VAL A 1 89 ? 16.940 8.872 -5.516 1.00 97.06 89 VAL A N 1
ATOM 650 C CA . VAL A 1 89 ? 18.262 8.305 -5.206 1.00 97.06 89 VAL A CA 1
ATOM 651 C C . VAL A 1 89 ? 18.405 6.914 -5.820 1.00 97.06 89 VAL A C 1
ATOM 653 O O . VAL A 1 89 ? 19.372 6.665 -6.535 1.00 97.06 89 VAL A O 1
ATOM 656 N N . HIS A 1 90 ? 17.416 6.035 -5.635 1.00 97.50 90 HIS A N 1
ATOM 657 C CA . HIS A 1 90 ? 17.409 4.697 -6.233 1.00 97.50 90 HIS A CA 1
ATOM 658 C C . HIS A 1 90 ? 17.499 4.756 -7.757 1.00 97.50 90 HIS A C 1
ATOM 660 O O . HIS A 1 90 ? 18.328 4.066 -8.352 1.00 97.50 90 HIS A O 1
ATOM 666 N N . ALA A 1 91 ? 16.692 5.607 -8.398 1.00 98.25 91 ALA A N 1
ATOM 667 C CA . ALA A 1 91 ? 16.745 5.780 -9.846 1.00 98.25 91 ALA A CA 1
ATOM 668 C C . ALA A 1 91 ? 18.120 6.268 -10.312 1.00 98.25 91 ALA A C 1
ATOM 670 O O . ALA A 1 91 ? 18.670 5.721 -11.268 1.00 98.25 91 ALA A O 1
ATOM 671 N N . LYS A 1 92 ? 18.692 7.255 -9.614 1.00 98.38 92 LYS A N 1
ATOM 672 C CA . LYS A 1 92 ? 20.023 7.781 -9.913 1.00 98.38 92 LYS A CA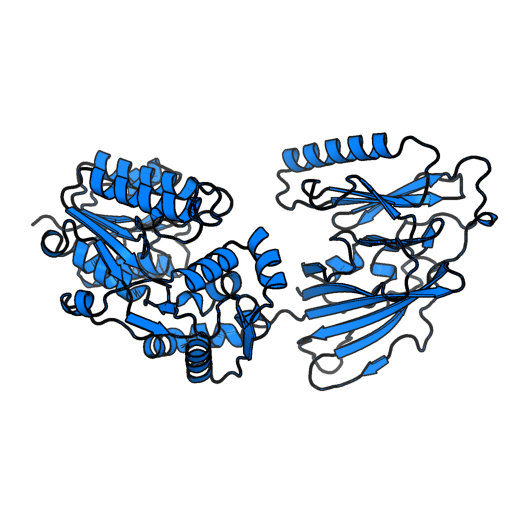 1
ATOM 673 C C . LYS A 1 92 ? 21.091 6.693 -9.808 1.00 98.38 92 LYS A C 1
ATOM 675 O O . LYS A 1 92 ? 21.859 6.541 -10.749 1.00 98.38 92 LYS A O 1
ATOM 680 N N . ASN A 1 93 ? 21.106 5.921 -8.721 1.00 98.31 93 ASN A N 1
ATOM 681 C CA . ASN A 1 93 ? 22.064 4.831 -8.520 1.00 98.31 93 ASN A CA 1
ATOM 682 C C . ASN A 1 93 ? 22.030 3.848 -9.697 1.00 98.31 93 ASN A C 1
ATOM 684 O O . ASN A 1 93 ? 23.061 3.539 -10.285 1.00 98.31 93 ASN A O 1
ATOM 688 N N . ILE A 1 94 ? 20.834 3.412 -10.102 1.00 98.56 94 ILE A N 1
ATOM 689 C CA . ILE A 1 94 ? 20.665 2.461 -11.207 1.00 98.56 94 ILE A CA 1
ATOM 690 C C . ILE A 1 94 ? 21.109 3.065 -12.549 1.00 98.56 94 ILE A C 1
ATOM 692 O O . ILE A 1 94 ? 21.800 2.394 -13.318 1.00 98.56 94 ILE A O 1
ATOM 696 N N . ILE A 1 95 ? 20.713 4.309 -12.845 1.00 98.62 95 ILE A N 1
ATOM 697 C CA . ILE A 1 95 ? 21.065 4.990 -14.101 1.00 98.62 95 ILE A CA 1
ATOM 698 C C . ILE A 1 95 ? 22.577 5.220 -14.179 1.00 98.62 95 ILE A C 1
ATOM 700 O O . ILE A 1 95 ? 23.186 4.886 -15.194 1.00 98.62 95 ILE A O 1
ATOM 704 N N . ASP A 1 96 ? 23.195 5.734 -13.117 1.00 98.44 96 ASP A N 1
ATOM 705 C CA . ASP A 1 96 ? 24.638 5.970 -13.066 1.00 98.44 96 ASP A CA 1
ATOM 706 C C . ASP A 1 96 ? 25.414 4.662 -13.253 1.00 98.44 96 ASP A C 1
ATOM 708 O O . ASP A 1 96 ? 26.317 4.603 -14.086 1.00 98.44 96 ASP A O 1
ATOM 712 N N . THR A 1 97 ? 25.046 3.589 -12.541 1.00 98.25 97 THR A N 1
ATOM 713 C CA . THR A 1 97 ? 25.694 2.279 -12.699 1.00 98.25 97 THR A CA 1
ATOM 714 C C . THR A 1 97 ? 25.531 1.742 -14.123 1.00 98.25 97 THR A C 1
ATOM 716 O O . THR A 1 97 ? 26.479 1.193 -14.690 1.00 98.25 97 THR A O 1
ATOM 719 N N . ALA A 1 98 ? 24.360 1.930 -14.740 1.00 98.25 98 ALA A N 1
ATOM 720 C CA . ALA A 1 98 ? 24.129 1.554 -16.131 1.00 98.25 98 ALA A CA 1
ATOM 721 C C . ALA A 1 98 ? 25.044 2.324 -17.093 1.00 98.25 98 ALA A C 1
ATOM 723 O O . ALA A 1 98 ? 25.658 1.709 -17.966 1.00 98.25 98 ALA A O 1
ATOM 724 N N . VAL A 1 99 ? 25.194 3.637 -16.909 1.00 98.25 99 VAL A N 1
ATOM 725 C CA . VAL A 1 99 ? 26.089 4.478 -17.718 1.00 98.25 99 VAL A CA 1
ATOM 726 C C . VAL A 1 99 ? 27.555 4.081 -17.516 1.00 98.25 99 VAL A C 1
ATOM 728 O O . VAL A 1 99 ? 28.267 3.849 -18.493 1.00 98.25 99 VAL A O 1
ATOM 731 N N . ILE A 1 100 ? 27.997 3.927 -16.264 1.00 97.69 100 ILE A N 1
ATOM 732 C CA . ILE A 1 100 ? 29.375 3.552 -15.905 1.00 97.69 100 ILE A CA 1
ATOM 733 C C . ILE A 1 100 ? 29.749 2.177 -16.471 1.00 97.69 100 ILE A C 1
ATOM 735 O O . ILE A 1 100 ? 30.900 1.970 -16.852 1.00 97.69 100 ILE A O 1
ATOM 739 N N . SER A 1 101 ? 28.789 1.250 -16.584 1.00 96.88 101 SER A N 1
ATOM 740 C CA . SER A 1 101 ? 29.037 -0.076 -17.167 1.00 96.88 101 SER A CA 1
ATOM 741 C C . SER A 1 101 ? 29.577 -0.017 -18.602 1.00 96.88 101 SER A C 1
ATOM 743 O O . SER A 1 101 ? 30.252 -0.947 -19.041 1.00 96.88 101 SER A O 1
ATOM 745 N N . GLY A 1 102 ? 29.248 1.044 -19.353 1.00 95.75 102 GLY A N 1
ATOM 746 C CA . GLY A 1 102 ? 29.596 1.219 -20.765 1.00 95.75 102 GLY A CA 1
ATOM 747 C C . GLY A 1 102 ? 28.933 0.224 -21.729 1.00 95.75 102 GLY A C 1
ATOM 748 O O . GLY A 1 102 ? 29.050 0.382 -22.943 1.00 95.75 102 GLY A O 1
ATOM 749 N N . THR A 1 103 ? 28.236 -0.796 -21.219 1.00 97.56 103 THR A N 1
ATOM 750 C CA . THR A 1 103 ? 27.602 -1.862 -22.009 1.00 97.56 103 THR A CA 1
ATOM 751 C C . THR A 1 103 ? 26.116 -1.627 -22.259 1.00 97.56 103 THR A C 1
ATOM 753 O O . THR A 1 103 ? 25.575 -2.131 -23.247 1.00 97.56 103 THR A O 1
ATOM 756 N N . VAL A 1 104 ? 25.448 -0.854 -21.397 1.00 98.56 104 VAL A N 1
ATOM 757 C CA . VAL A 1 104 ? 24.020 -0.552 -21.535 1.00 98.56 104 VAL A CA 1
ATOM 758 C C . VAL A 1 104 ? 23.806 0.447 -22.669 1.00 98.56 104 VAL A C 1
ATOM 760 O O . VAL A 1 104 ? 24.334 1.554 -22.665 1.00 98.56 104 VAL A O 1
ATOM 763 N N . THR A 1 105 ? 22.985 0.060 -23.642 1.00 98.12 105 THR A N 1
ATOM 764 C CA . THR A 1 105 ? 22.634 0.892 -24.804 1.00 98.12 105 THR A CA 1
ATOM 765 C C . THR A 1 105 ? 21.155 1.251 -24.856 1.00 98.12 105 THR A C 1
ATOM 767 O O . THR A 1 105 ? 20.792 2.130 -25.631 1.00 98.12 105 THR A O 1
ATOM 770 N N . SER A 1 106 ? 20.314 0.594 -24.050 1.00 98.62 106 SER A N 1
ATOM 771 C CA . SER A 1 106 ? 18.871 0.842 -23.991 1.00 98.62 106 SER A CA 1
ATOM 772 C C . SER A 1 106 ? 18.378 0.968 -22.550 1.00 98.62 106 SER A C 1
ATOM 774 O O . SER A 1 106 ? 18.742 0.155 -21.702 1.00 98.62 106 SER A O 1
ATOM 776 N N . VAL A 1 107 ? 17.515 1.940 -22.268 1.00 98.81 107 VAL A N 1
ATOM 777 C CA . VAL A 1 107 ? 16.830 2.076 -20.975 1.00 98.81 107 VAL A CA 1
ATOM 778 C C . VAL A 1 107 ? 15.333 2.282 -21.182 1.00 98.81 107 VAL A C 1
ATOM 780 O O . VAL A 1 107 ? 14.909 3.124 -21.967 1.00 98.81 107 VAL A O 1
ATOM 783 N N . VAL A 1 108 ? 14.519 1.517 -20.464 1.00 98.88 108 VAL A N 1
ATOM 784 C CA . VAL A 1 108 ? 13.066 1.689 -20.431 1.00 98.88 108 VAL A CA 1
ATOM 785 C C . VAL A 1 108 ? 12.650 2.001 -19.005 1.00 98.88 108 VAL A C 1
ATOM 787 O O . VAL A 1 108 ? 12.893 1.199 -18.105 1.00 98.88 108 VAL A O 1
ATOM 790 N N . TYR A 1 109 ? 12.036 3.161 -18.793 1.00 98.81 109 TYR A N 1
ATOM 791 C CA . TYR A 1 109 ? 11.607 3.619 -17.473 1.00 98.81 109 TYR A CA 1
ATOM 792 C C . TYR A 1 109 ? 10.088 3.555 -17.324 1.00 98.81 109 TYR A C 1
ATOM 794 O O . TYR A 1 109 ? 9.360 4.073 -18.166 1.00 98.81 109 TYR A O 1
ATOM 802 N N . SER A 1 110 ? 9.612 2.955 -16.232 1.00 98.62 110 SER A N 1
ATOM 803 C CA . SER A 1 110 ? 8.211 3.014 -15.812 1.00 98.62 110 SER A CA 1
ATOM 804 C C . SER A 1 110 ? 7.963 4.226 -14.903 1.00 98.62 110 SER A C 1
ATOM 806 O O . SER A 1 110 ? 8.180 4.168 -13.693 1.00 98.62 110 SER A O 1
ATOM 808 N N . SER A 1 111 ? 7.463 5.304 -15.498 1.00 98.31 111 SER A N 1
ATOM 809 C CA . SER A 1 111 ? 6.995 6.530 -14.847 1.00 98.31 111 SER A CA 1
ATOM 810 C C . SER A 1 111 ? 5.508 6.414 -14.452 1.00 98.31 111 SER A C 1
ATOM 812 O O . SER A 1 111 ? 5.084 5.388 -13.916 1.00 98.31 111 SER A O 1
ATOM 814 N N . VAL A 1 112 ? 4.711 7.459 -14.691 1.00 97.69 112 VAL A N 1
ATOM 815 C CA . VAL A 1 112 ? 3.255 7.514 -14.496 1.00 97.69 112 VAL A CA 1
ATOM 816 C C . VAL A 1 112 ? 2.627 8.545 -15.447 1.00 97.69 112 VAL A C 1
ATOM 818 O O . VAL A 1 112 ? 3.259 9.555 -15.773 1.00 97.69 112 VAL A O 1
ATOM 821 N N . THR A 1 113 ? 1.395 8.303 -15.906 1.00 97.00 113 THR A N 1
ATOM 822 C CA . THR A 1 113 ? 0.622 9.258 -16.728 1.00 97.00 113 THR A CA 1
ATOM 823 C C . THR A 1 113 ? 0.500 10.620 -16.039 1.00 97.00 113 THR A C 1
ATOM 825 O O . THR A 1 113 ? 0.385 10.676 -14.818 1.00 97.00 113 THR A O 1
ATOM 828 N N . MET A 1 114 ? 0.483 11.711 -16.814 1.00 97.12 114 MET A N 1
ATOM 829 C CA . MET A 1 114 ? 0.471 13.119 -16.353 1.00 97.12 114 MET A CA 1
ATOM 830 C C . MET A 1 114 ? 1.791 13.661 -15.777 1.00 97.12 114 MET A C 1
ATOM 832 O O . MET A 1 114 ? 1.853 14.832 -15.392 1.00 97.12 114 MET A O 1
ATOM 836 N N . THR A 1 115 ? 2.868 12.871 -15.751 1.00 97.19 115 THR A N 1
ATOM 837 C CA . THR A 1 115 ? 4.194 13.382 -15.357 1.00 97.19 115 THR A CA 1
ATOM 838 C C . THR A 1 115 ? 4.636 14.528 -16.276 1.00 97.19 115 THR A C 1
ATOM 840 O O . THR A 1 115 ? 4.391 14.503 -17.482 1.00 97.19 115 THR A O 1
ATOM 843 N N . GLY A 1 116 ? 5.241 15.568 -15.693 1.00 95.56 116 GLY A N 1
ATOM 844 C CA . GLY A 1 116 ? 5.654 16.782 -16.411 1.00 95.56 116 GLY A CA 1
ATOM 845 C C . GLY A 1 116 ? 4.508 17.733 -16.795 1.00 95.56 116 GLY A C 1
ATOM 846 O O . GLY A 1 116 ? 4.737 18.714 -17.495 1.00 95.56 116 GLY A O 1
ATOM 847 N N . LYS A 1 117 ? 3.263 17.469 -16.363 1.00 96.12 117 LYS A N 1
ATOM 848 C CA . LYS A 1 117 ? 2.089 18.341 -16.606 1.00 96.12 117 LYS A CA 1
ATOM 849 C C . LYS A 1 117 ? 1.602 19.083 -15.361 1.00 96.12 117 LYS A C 1
ATOM 851 O O . LYS A 1 117 ? 0.550 19.716 -15.391 1.00 96.12 117 LYS A O 1
ATOM 856 N N . HIS A 1 118 ? 2.361 19.002 -14.274 1.00 95.31 118 HIS A N 1
ATOM 857 C CA . HIS A 1 118 ? 1.913 19.398 -12.945 1.00 95.31 118 HIS A CA 1
ATOM 858 C C . HIS A 1 118 ? 1.649 20.897 -12.775 1.00 95.31 118 HIS A C 1
ATOM 860 O O . HIS A 1 118 ? 0.772 21.262 -12.002 1.00 95.31 118 HIS A O 1
ATOM 866 N N . GLU A 1 119 ? 2.311 21.762 -13.549 1.00 94.88 119 GLU A N 1
ATOM 867 C CA . GLU A 1 119 ? 2.041 23.209 -13.543 1.00 94.88 119 GLU A CA 1
ATOM 868 C C . GLU A 1 119 ? 0.600 23.555 -13.952 1.00 94.88 119 GLU A C 1
ATOM 870 O O . GLU A 1 119 ? 0.091 24.610 -13.587 1.00 94.88 119 GLU A O 1
ATOM 875 N N . GLY A 1 120 ? -0.069 22.665 -14.694 1.00 94.81 120 GLY A N 1
ATOM 876 C CA . GLY A 1 120 ? -1.474 22.813 -15.069 1.00 94.81 120 GLY A CA 1
ATOM 877 C C . GLY A 1 120 ? -2.463 22.255 -14.043 1.00 94.81 120 GLY A C 1
ATOM 878 O O . GLY A 1 120 ? -3.668 22.318 -14.284 1.00 94.81 120 GLY A O 1
ATOM 879 N N . PHE A 1 121 ? -2.000 21.665 -12.936 1.00 95.81 121 PHE A N 1
ATOM 880 C CA . PHE A 1 121 ? -2.894 21.093 -11.932 1.00 95.81 121 PHE A CA 1
ATOM 881 C C . PHE A 1 121 ? -3.549 22.206 -11.096 1.00 95.81 121 PHE A C 1
ATOM 883 O O . PHE A 1 121 ? -2.894 23.203 -10.772 1.00 95.81 121 PHE A O 1
ATOM 890 N N . PRO A 1 122 ? -4.831 22.063 -10.715 1.00 94.94 122 PRO A N 1
ATOM 891 C CA . PRO A 1 122 ? -5.486 23.014 -9.827 1.00 94.94 122 PRO A CA 1
ATOM 892 C C . PRO A 1 122 ? -4.709 23.202 -8.522 1.00 94.94 122 PRO A C 1
ATOM 894 O O . PRO A 1 122 ? -4.239 22.238 -7.922 1.00 94.94 122 PRO A O 1
ATOM 897 N N . ASN A 1 123 ? -4.582 24.455 -8.077 1.00 92.69 123 ASN A N 1
ATOM 898 C CA . ASN A 1 123 ? -3.885 24.819 -6.837 1.00 92.69 123 ASN A CA 1
ATOM 899 C C . ASN A 1 123 ? -2.431 24.309 -6.759 1.00 92.69 123 ASN A C 1
ATOM 901 O O . ASN A 1 123 ? -1.913 24.066 -5.667 1.00 92.69 123 ASN A O 1
ATOM 905 N N . TRP A 1 124 ? -1.767 24.128 -7.906 1.00 95.62 124 TRP A N 1
ATOM 906 C CA . TRP A 1 124 ? -0.375 23.702 -7.933 1.00 95.62 124 TRP A CA 1
ATOM 907 C C . TRP A 1 124 ? 0.556 24.735 -7.287 1.00 95.62 124 TRP A C 1
ATOM 909 O O . TRP A 1 124 ? 0.444 25.943 -7.495 1.00 95.62 124 TRP A O 1
ATOM 919 N N . GLY A 1 125 ? 1.518 24.231 -6.521 1.00 92.38 125 GLY A N 1
ATOM 920 C CA . GLY A 1 125 ? 2.562 24.996 -5.857 1.00 92.38 125 GLY A CA 1
ATOM 921 C C . GLY A 1 125 ? 3.431 24.072 -4.999 1.00 92.38 125 GLY A C 1
ATOM 922 O O . GLY A 1 125 ? 3.131 22.879 -4.900 1.00 92.38 125 GLY A O 1
ATOM 923 N N . PRO A 1 126 ? 4.487 24.596 -4.352 1.00 88.62 126 PRO A N 1
ATOM 924 C CA . PRO A 1 126 ? 5.368 23.798 -3.491 1.00 88.62 126 PRO A CA 1
ATOM 925 C C . PRO A 1 126 ? 4.628 23.046 -2.375 1.00 88.62 126 PRO A C 1
ATOM 927 O O . PRO A 1 126 ? 5.034 21.951 -2.002 1.00 88.62 126 PRO A O 1
ATOM 930 N N . GLU A 1 127 ? 3.514 23.611 -1.903 1.00 90.81 127 GLU A N 1
ATOM 931 C CA . GLU A 1 127 ? 2.671 23.061 -0.834 1.00 90.81 127 GLU A CA 1
ATOM 932 C C . GLU A 1 127 ? 1.582 22.097 -1.334 1.00 90.81 127 GLU A C 1
ATOM 934 O O . GLU A 1 127 ? 0.773 21.606 -0.546 1.00 90.81 127 GLU A O 1
ATOM 939 N N . HIS A 1 128 ? 1.508 21.824 -2.643 1.00 93.19 128 HIS A N 1
ATOM 940 C CA . HIS A 1 128 ? 0.525 20.880 -3.165 1.00 93.19 128 HIS A CA 1
ATOM 941 C C . HIS A 1 128 ? 0.766 19.488 -2.529 1.00 93.19 128 HIS A C 1
ATOM 943 O O . HIS A 1 128 ? 1.899 19.000 -2.564 1.00 93.19 128 HIS A O 1
ATOM 949 N N . PRO A 1 129 ? -0.257 18.778 -2.004 1.00 90.94 129 PRO A N 1
ATOM 950 C CA . PRO A 1 129 ? -0.058 17.547 -1.216 1.00 90.94 129 PRO A CA 1
ATOM 951 C C . PRO A 1 129 ? 0.691 16.416 -1.940 1.00 90.94 129 PRO A C 1
ATOM 953 O O . PRO A 1 129 ? 1.312 15.552 -1.320 1.00 90.94 129 PRO A O 1
ATOM 956 N N . MET A 1 130 ? 0.636 16.425 -3.274 1.00 92.44 130 MET A N 1
ATOM 957 C CA . MET A 1 130 ? 1.330 15.476 -4.153 1.00 92.44 130 MET A CA 1
ATOM 958 C C . MET A 1 130 ? 2.539 16.089 -4.883 1.00 92.44 130 MET A C 1
ATOM 960 O O . MET A 1 130 ? 3.031 15.485 -5.834 1.00 92.44 130 MET A O 1
ATOM 964 N N . ALA A 1 131 ? 3.015 17.279 -4.492 1.00 94.38 131 ALA A N 1
ATOM 965 C CA . ALA A 1 131 ? 4.113 17.970 -5.176 1.00 94.38 131 ALA A CA 1
ATOM 966 C C . ALA A 1 131 ? 5.364 17.091 -5.277 1.00 94.38 131 ALA A C 1
ATOM 968 O O . ALA A 1 131 ? 5.887 16.874 -6.368 1.00 94.38 131 ALA A O 1
ATOM 969 N N . TRP A 1 132 ? 5.779 16.506 -4.149 1.00 92.69 132 TRP A N 1
ATOM 970 C CA . TRP A 1 132 ? 6.929 15.604 -4.072 1.00 92.69 132 TRP A CA 1
ATOM 971 C C . TRP A 1 132 ? 6.824 14.437 -5.066 1.00 92.69 132 TRP A C 1
ATOM 973 O O . TRP A 1 132 ? 7.791 14.131 -5.755 1.00 92.69 132 TRP A O 1
ATOM 983 N N . TYR A 1 133 ? 5.643 13.825 -5.193 1.00 94.56 133 TYR A N 1
ATOM 984 C CA . TYR A 1 133 ? 5.419 12.666 -6.055 1.00 94.56 133 TYR A CA 1
ATOM 985 C C . TYR A 1 133 ? 5.612 13.026 -7.532 1.00 94.56 133 TYR A C 1
ATOM 987 O O . TYR A 1 133 ? 6.380 12.377 -8.241 1.00 94.56 133 TYR A O 1
ATOM 995 N N . TRP A 1 134 ? 4.959 14.098 -7.989 1.00 96.00 134 TRP A N 1
ATOM 996 C CA . TRP A 1 134 ? 5.032 14.527 -9.387 1.00 96.00 134 TRP A CA 1
ATOM 997 C C . TRP A 1 134 ? 6.408 15.078 -9.763 1.00 96.00 134 TRP A C 1
ATOM 999 O O . TRP A 1 134 ? 6.911 14.763 -10.843 1.00 96.00 134 TRP A O 1
ATOM 1009 N N . LEU A 1 135 ? 7.038 15.846 -8.869 1.00 96.31 135 LEU A N 1
ATOM 1010 C CA . LEU A 1 135 ? 8.383 16.385 -9.080 1.00 96.31 135 LEU A CA 1
ATOM 1011 C C . LEU A 1 135 ? 9.436 15.274 -9.134 1.00 96.31 135 LEU A C 1
ATOM 1013 O O . LEU A 1 135 ? 10.340 15.329 -9.963 1.00 96.31 135 LEU A O 1
ATOM 1017 N N . ASN A 1 136 ? 9.313 14.238 -8.302 1.00 96.69 136 ASN A N 1
ATOM 1018 C CA . ASN A 1 136 ? 10.221 13.095 -8.349 1.00 96.69 136 ASN A CA 1
ATOM 1019 C C . ASN A 1 136 ? 10.109 12.326 -9.663 1.00 96.69 136 ASN A C 1
ATOM 1021 O O . ASN A 1 136 ? 11.131 12.037 -10.287 1.00 96.69 136 ASN A O 1
ATOM 1025 N N . LYS A 1 137 ? 8.883 12.012 -10.102 1.00 97.00 137 LYS A N 1
ATOM 1026 C CA . LYS A 1 137 ? 8.664 11.308 -11.370 1.00 97.00 137 LYS A CA 1
ATOM 1027 C C . LYS A 1 137 ? 9.249 12.094 -12.540 1.00 97.00 137 LYS A C 1
ATOM 1029 O O . LYS A 1 137 ? 9.990 11.518 -13.332 1.00 97.00 137 LYS A O 1
ATOM 1034 N N . ASP A 1 138 ? 9.011 13.403 -12.585 1.00 97.94 138 ASP A N 1
ATOM 1035 C CA . ASP A 1 138 ? 9.533 14.288 -13.632 1.00 97.94 138 ASP A CA 1
ATOM 1036 C C . ASP A 1 138 ? 11.068 14.418 -13.595 1.00 97.94 138 ASP A C 1
ATOM 1038 O O . ASP A 1 138 ? 11.753 14.363 -14.623 1.00 97.94 138 ASP A O 1
ATOM 1042 N N . LYS A 1 139 ? 11.647 14.479 -12.391 1.00 98.25 139 LYS A N 1
ATOM 1043 C CA . LYS A 1 139 ? 13.100 14.470 -12.193 1.00 98.25 139 LYS A CA 1
ATOM 1044 C C . LYS A 1 139 ? 13.737 13.178 -12.705 1.00 98.25 139 LYS A C 1
ATOM 1046 O O . LYS A 1 139 ? 14.779 13.241 -13.354 1.00 98.25 139 LYS A O 1
ATOM 1051 N N . ILE A 1 140 ? 13.120 12.020 -12.467 1.00 98.62 140 ILE A N 1
ATOM 1052 C CA . ILE A 1 140 ? 13.627 10.732 -12.964 1.00 98.62 140 ILE A CA 1
ATOM 1053 C C . ILE A 1 140 ? 13.481 10.638 -14.487 1.00 98.62 140 ILE A C 1
ATOM 1055 O O . ILE A 1 140 ? 14.413 10.197 -15.157 1.00 98.62 140 ILE A O 1
ATOM 1059 N N . GLU A 1 141 ? 12.371 11.109 -15.064 1.00 98.69 141 GLU A N 1
ATOM 1060 C CA . GLU A 1 141 ? 12.245 11.194 -16.524 1.00 98.69 141 GLU A CA 1
ATOM 1061 C C . GLU A 1 141 ? 13.352 12.063 -17.136 1.00 98.69 141 GLU A C 1
ATOM 1063 O O . GLU A 1 141 ? 13.967 11.683 -18.132 1.00 98.69 141 GLU A O 1
ATOM 1068 N N . SER A 1 142 ? 13.674 13.190 -16.500 1.00 98.62 142 SER A N 1
ATOM 1069 C CA . SER A 1 142 ? 14.778 14.060 -16.913 1.00 98.62 142 SER A CA 1
ATOM 1070 C C . SER A 1 142 ? 16.142 13.364 -16.827 1.00 98.62 142 SER A C 1
ATOM 1072 O O . SER A 1 142 ? 16.956 13.510 -17.739 1.00 98.62 142 SER A O 1
ATOM 1074 N N . MET A 1 143 ? 16.383 12.552 -15.790 1.00 98.62 143 MET A N 1
ATOM 1075 C CA . MET A 1 143 ? 17.595 11.725 -15.685 1.00 98.62 143 MET A CA 1
ATOM 1076 C C . MET A 1 143 ? 17.693 10.703 -16.822 1.00 98.62 143 MET A C 1
ATOM 1078 O O . MET A 1 143 ? 18.767 10.524 -17.386 1.00 98.62 143 MET A O 1
ATOM 1082 N N . VAL A 1 144 ? 16.583 10.059 -17.192 1.00 98.69 144 VAL A N 1
ATOM 1083 C CA . VAL A 1 144 ? 16.545 9.086 -18.296 1.00 98.69 144 VAL A CA 1
ATOM 1084 C C . VAL A 1 144 ? 16.857 9.769 -19.629 1.00 98.69 144 VAL A C 1
ATOM 1086 O O . VAL A 1 144 ? 17.763 9.320 -20.336 1.00 98.69 144 VAL A O 1
ATOM 1089 N N . ARG A 1 145 ? 16.187 10.892 -19.934 1.00 98.50 145 ARG A N 1
ATOM 1090 C CA . ARG A 1 145 ? 16.437 11.696 -21.148 1.00 98.50 145 ARG A CA 1
ATOM 1091 C C . ARG A 1 145 ? 17.890 12.177 -21.229 1.00 98.50 145 ARG A C 1
ATOM 1093 O O . ARG A 1 145 ? 18.487 12.158 -22.302 1.00 98.50 145 ARG A O 1
ATOM 1100 N N . GLY A 1 146 ? 18.450 12.604 -20.096 1.00 98.12 146 GLY A N 1
ATOM 1101 C CA . GLY A 1 146 ? 19.805 13.148 -19.977 1.00 98.12 146 GLY A CA 1
ATOM 1102 C C . GLY A 1 146 ? 20.911 12.116 -19.744 1.00 98.12 146 GLY A C 1
ATOM 1103 O O . GLY A 1 146 ? 22.067 12.506 -19.609 1.00 98.12 146 GLY A O 1
ATOM 1104 N N . SER A 1 147 ? 20.592 10.820 -19.690 1.00 97.81 147 SER A N 1
ATOM 1105 C CA . SER A 1 147 ? 21.545 9.762 -19.308 1.00 97.81 147 SER A CA 1
ATOM 1106 C C . SER A 1 147 ? 22.685 9.546 -20.310 1.00 97.81 147 SER A C 1
ATOM 1108 O O . SER A 1 147 ? 23.709 8.964 -19.964 1.00 97.81 147 SER A O 1
ATOM 1110 N N . GLY A 1 148 ? 22.504 9.962 -21.567 1.00 97.19 148 GLY A N 1
ATOM 1111 C CA . GLY A 1 148 ? 23.429 9.648 -22.660 1.00 97.19 148 GLY A CA 1
ATOM 1112 C C . GLY A 1 148 ? 23.350 8.196 -23.155 1.00 97.19 148 GLY A C 1
ATOM 1113 O O . GLY A 1 148 ? 24.092 7.827 -24.065 1.00 97.19 148 GLY A O 1
ATOM 1114 N N . ILE A 1 149 ? 22.445 7.372 -22.606 1.00 98.25 149 ILE A N 1
ATOM 1115 C CA . ILE A 1 149 ? 22.166 6.021 -23.109 1.00 98.25 149 ILE A CA 1
ATOM 1116 C C . ILE A 1 149 ? 21.501 6.136 -24.486 1.00 98.25 149 ILE A C 1
ATOM 1118 O O . ILE A 1 149 ? 20.559 6.904 -24.678 1.00 98.25 149 ILE A O 1
ATOM 1122 N N . LYS A 1 150 ? 22.012 5.368 -25.457 1.00 97.94 150 LYS A N 1
ATOM 1123 C CA . LYS A 1 150 ? 21.698 5.522 -26.888 1.00 97.94 150 LYS A CA 1
ATOM 1124 C C . LYS A 1 150 ? 20.203 5.449 -27.207 1.00 97.94 150 LYS A C 1
ATOM 1126 O O . LYS A 1 150 ? 19.736 6.208 -28.054 1.00 97.94 150 LYS A O 1
ATOM 1131 N N . TYR A 1 151 ? 19.492 4.522 -26.573 1.00 98.62 151 TYR A N 1
ATOM 1132 C CA . TYR A 1 151 ? 18.056 4.354 -26.728 1.00 98.62 151 TYR A CA 1
ATOM 1133 C C . TYR A 1 151 ? 17.361 4.512 -25.383 1.00 98.62 151 TYR A C 1
ATOM 1135 O O . TYR A 1 151 ? 17.728 3.846 -24.414 1.00 98.62 151 TYR A O 1
ATOM 1143 N N . TRP A 1 152 ? 16.341 5.359 -25.319 1.00 98.69 152 TRP A N 1
ATOM 1144 C CA . TRP A 1 152 ? 15.518 5.478 -24.121 1.00 98.69 152 TRP A CA 1
ATOM 1145 C C . TRP A 1 152 ? 14.033 5.521 -24.463 1.00 98.69 152 TRP A C 1
ATOM 1147 O O . TRP A 1 152 ? 13.635 6.099 -25.472 1.00 98.69 152 TRP A O 1
ATOM 1157 N N . THR A 1 153 ? 13.215 4.917 -23.605 1.00 98.81 153 THR A N 1
ATOM 1158 C CA . THR A 1 153 ? 11.750 4.932 -23.702 1.00 98.81 153 THR A CA 1
ATOM 1159 C C . THR A 1 153 ? 11.168 5.156 -22.314 1.00 98.81 153 THR A C 1
ATOM 1161 O O . THR A 1 153 ? 11.615 4.547 -21.340 1.00 98.81 153 THR A O 1
ATOM 1164 N N . ILE A 1 154 ? 10.155 6.011 -22.211 1.00 98.88 154 ILE A N 1
ATOM 1165 C CA . ILE A 1 154 ? 9.437 6.252 -20.958 1.00 98.88 154 ILE A CA 1
ATOM 1166 C C . ILE A 1 154 ? 8.018 5.714 -21.114 1.00 98.88 154 ILE A C 1
ATOM 1168 O O . ILE A 1 154 ? 7.263 6.143 -21.981 1.00 98.88 154 ILE A O 1
ATOM 1172 N N . LEU A 1 155 ? 7.650 4.766 -20.264 1.00 98.88 155 LEU A N 1
ATOM 1173 C CA . LEU A 1 155 ? 6.298 4.240 -20.149 1.00 98.88 155 LEU A CA 1
ATOM 1174 C C . LEU A 1 155 ? 5.614 4.933 -18.977 1.00 98.88 155 LEU A C 1
ATOM 1176 O O . LEU A 1 155 ? 6.149 4.964 -17.873 1.00 98.88 155 LEU A O 1
ATOM 1180 N N . ARG A 1 156 ? 4.426 5.477 -19.200 1.00 98.62 156 ARG A N 1
ATOM 1181 C CA . ARG A 1 156 ? 3.650 6.239 -18.224 1.00 98.62 156 ARG A CA 1
ATOM 1182 C C . ARG A 1 156 ? 2.335 5.512 -17.938 1.00 98.62 156 ARG A C 1
ATOM 1184 O O . ARG A 1 156 ? 1.311 5.877 -18.507 1.00 98.62 156 ARG A O 1
ATOM 1191 N N . PRO A 1 157 ? 2.334 4.450 -17.116 1.00 98.56 157 PRO A N 1
ATOM 1192 C CA . PRO A 1 157 ? 1.110 3.743 -16.762 1.00 98.56 157 PRO A CA 1
ATOM 1193 C C . PRO A 1 157 ? 0.127 4.613 -15.975 1.00 98.56 157 PRO A C 1
ATOM 1195 O O . PRO A 1 157 ? 0.527 5.413 -15.128 1.00 98.56 157 PRO A O 1
ATOM 1198 N N . ALA A 1 158 ? -1.162 4.404 -16.244 1.00 98.31 158 ALA A N 1
ATOM 1199 C CA . ALA A 1 158 ? -2.274 4.863 -15.423 1.00 98.31 158 ALA A CA 1
ATOM 1200 C C . ALA A 1 158 ? -2.456 3.944 -14.190 1.00 98.31 158 ALA A C 1
ATOM 1202 O O . ALA A 1 158 ? -1.525 3.256 -13.761 1.00 98.31 158 ALA A O 1
ATOM 1203 N N . PHE A 1 159 ? -3.652 3.905 -13.593 1.00 98.06 159 PHE A N 1
ATOM 1204 C CA . PHE A 1 159 ? -3.888 3.140 -12.368 1.00 98.06 159 PHE A CA 1
ATOM 1205 C C . PHE A 1 159 ? -3.752 1.626 -12.600 1.00 98.06 159 PHE A C 1
ATOM 1207 O O . PHE A 1 159 ? -4.483 1.031 -13.395 1.00 98.06 159 PHE A O 1
ATOM 1214 N N . LEU A 1 160 ? -2.831 0.977 -11.886 1.00 98.44 160 LEU A N 1
ATOM 1215 C CA . LEU A 1 160 ? -2.593 -0.454 -12.062 1.00 98.44 160 LEU A CA 1
ATOM 1216 C C . LEU A 1 160 ? -3.762 -1.287 -11.520 1.00 98.44 160 LEU A C 1
ATOM 1218 O O . LEU A 1 160 ? -4.163 -1.148 -10.364 1.00 98.44 160 LEU A O 1
ATOM 1222 N N . MET A 1 161 ? -4.279 -2.211 -12.330 1.00 98.69 161 MET A N 1
ATOM 1223 C CA . MET A 1 161 ? -5.462 -3.011 -11.979 1.00 98.69 161 MET A CA 1
ATOM 1224 C C . MET A 1 161 ? -5.257 -3.927 -10.759 1.00 98.69 161 MET A C 1
ATOM 1226 O O . MET A 1 161 ? -6.221 -4.224 -10.052 1.00 98.69 161 MET A O 1
ATOM 1230 N N . ASN A 1 162 ? -4.013 -4.323 -10.457 1.00 97.38 162 ASN A N 1
ATOM 1231 C CA . ASN A 1 162 ? -3.689 -5.132 -9.275 1.00 97.38 162 ASN A CA 1
ATOM 1232 C C . ASN A 1 162 ? -3.964 -4.402 -7.948 1.00 97.38 162 ASN A C 1
ATOM 1234 O O . ASN A 1 162 ? -3.967 -5.031 -6.896 1.00 97.38 162 ASN A O 1
ATOM 1238 N N . ASN A 1 163 ? -4.195 -3.085 -7.973 1.00 97.44 163 ASN A N 1
ATOM 1239 C CA . ASN A 1 163 ? -4.539 -2.302 -6.786 1.00 97.44 163 ASN A CA 1
ATOM 1240 C C . ASN A 1 163 ? -5.926 -2.647 -6.211 1.00 97.44 163 ASN A C 1
ATOM 1242 O O . ASN A 1 163 ? -6.206 -2.294 -5.068 1.00 97.44 163 ASN A O 1
ATOM 1246 N N . TYR A 1 164 ? -6.781 -3.341 -6.973 1.00 97.62 164 TYR A N 1
ATOM 1247 C CA . TYR A 1 164 ? -8.140 -3.717 -6.559 1.00 97.62 164 TYR A CA 1
ATOM 1248 C C . TYR A 1 164 ? -8.254 -5.113 -5.929 1.00 97.62 164 TYR A C 1
ATOM 1250 O O . TYR A 1 164 ? -9.357 -5.534 -5.586 1.00 97.62 164 TYR A O 1
ATOM 1258 N N . HIS A 1 165 ? -7.146 -5.837 -5.754 1.00 95.94 165 HIS A N 1
ATOM 1259 C CA . HIS A 1 165 ? -7.133 -7.105 -5.025 1.00 95.94 165 HIS A CA 1
ATOM 1260 C C . HIS A 1 165 ? -5.885 -7.246 -4.144 1.00 95.94 165 HIS A C 1
ATOM 1262 O O . HIS A 1 165 ? -4.945 -6.448 -4.206 1.00 95.94 165 HIS A O 1
ATOM 1268 N N . LEU A 1 166 ? -5.879 -8.254 -3.274 1.00 89.81 166 LEU A N 1
ATOM 1269 C CA . LEU A 1 166 ? -4.752 -8.542 -2.397 1.00 89.81 166 LEU A CA 1
ATOM 1270 C C . LEU A 1 166 ? -3.463 -8.828 -3.190 1.00 89.81 166 LEU A C 1
ATOM 1272 O O . LEU A 1 166 ? -3.521 -9.417 -4.271 1.00 89.81 166 LEU A O 1
ATOM 1276 N N . PRO A 1 167 ? -2.295 -8.443 -2.642 1.00 86.69 167 PRO A N 1
ATOM 1277 C CA . PRO A 1 167 ? -2.124 -7.770 -1.347 1.00 86.69 167 PRO A CA 1
ATOM 1278 C C . PRO A 1 167 ? -2.356 -6.249 -1.392 1.00 86.69 167 PRO A C 1
ATOM 1280 O O . PRO A 1 167 ? -2.571 -5.639 -0.347 1.00 86.69 167 PRO A O 1
ATOM 1283 N N . MET A 1 168 ? -2.336 -5.626 -2.576 1.00 90.81 168 MET A N 1
ATOM 1284 C CA . MET A 1 168 ? -2.334 -4.161 -2.707 1.00 90.81 168 MET A CA 1
ATOM 1285 C C . MET A 1 168 ? -3.629 -3.504 -2.228 1.00 90.81 168 MET A C 1
ATOM 1287 O O . MET A 1 168 ? -3.578 -2.410 -1.663 1.00 90.81 168 MET A O 1
ATOM 1291 N N . ALA A 1 169 ? -4.770 -4.179 -2.380 1.00 94.00 169 ALA A N 1
ATOM 1292 C CA . ALA A 1 169 ? -6.055 -3.675 -1.904 1.00 94.00 169 ALA A CA 1
ATOM 1293 C C . ALA A 1 169 ? -6.058 -3.344 -0.403 1.00 94.00 169 ALA A C 1
ATOM 1295 O O . ALA A 1 169 ? -6.718 -2.389 -0.016 1.00 94.00 169 ALA A O 1
ATOM 1296 N N . SER A 1 170 ? -5.287 -4.045 0.440 1.00 88.50 170 SER A N 1
ATOM 1297 C CA . SER A 1 170 ? -5.228 -3.745 1.883 1.00 88.50 170 SER A CA 1
ATOM 1298 C C . SER A 1 170 ? -4.681 -2.353 2.185 1.00 88.50 170 SER A C 1
ATOM 1300 O O . SER A 1 170 ? -5.055 -1.752 3.187 1.00 88.50 170 SER A O 1
ATOM 1302 N N . PHE A 1 171 ? -3.789 -1.850 1.331 1.00 87.69 171 PHE A N 1
ATOM 1303 C CA . PHE A 1 171 ? -3.225 -0.510 1.450 1.00 87.69 171 PHE A CA 1
ATOM 1304 C C . PHE A 1 171 ? -4.076 0.522 0.702 1.00 87.69 171 PHE A C 1
ATOM 1306 O O . PHE A 1 171 ? -4.370 1.587 1.237 1.00 87.69 171 PHE A O 1
ATOM 1313 N N . MET A 1 172 ? -4.497 0.196 -0.524 1.00 93.94 172 MET A N 1
ATOM 1314 C CA . MET A 1 172 ? -5.209 1.134 -1.398 1.00 93.94 172 MET A CA 1
ATOM 1315 C C . MET A 1 172 ? -6.662 1.360 -0.958 1.00 93.94 172 MET A C 1
ATOM 1317 O O . MET A 1 172 ? -7.155 2.485 -1.002 1.00 93.94 172 MET A O 1
ATOM 1321 N N . PHE A 1 173 ? -7.342 0.294 -0.533 1.00 95.25 173 PHE A N 1
ATOM 1322 C CA . PHE A 1 173 ? -8.768 0.265 -0.202 1.00 95.25 173 PHE A CA 1
ATOM 1323 C C . PHE A 1 173 ? -9.020 -0.694 0.981 1.00 95.25 173 PHE A C 1
ATOM 1325 O O . PHE A 1 173 ? -9.617 -1.755 0.803 1.00 95.25 173 PHE A O 1
ATOM 1332 N N . PRO A 1 174 ? -8.569 -0.367 2.206 1.00 88.25 174 PRO A N 1
ATOM 1333 C CA . PRO A 1 174 ? -8.614 -1.289 3.347 1.00 88.25 174 PRO A CA 1
ATOM 1334 C C . PRO A 1 174 ? -10.022 -1.825 3.653 1.00 88.25 174 PRO A C 1
ATOM 1336 O O . PRO A 1 174 ? -10.184 -3.019 3.908 1.00 88.25 174 PRO A O 1
ATOM 1339 N N . ASP A 1 175 ? -11.056 -0.985 3.551 1.00 90.44 175 ASP A N 1
ATOM 1340 C CA . ASP A 1 175 ? -12.449 -1.389 3.787 1.00 90.44 175 ASP A CA 1
ATOM 1341 C C . ASP A 1 175 ? -12.994 -2.326 2.691 1.00 90.44 175 ASP A C 1
ATOM 1343 O O . ASP A 1 175 ? -13.916 -3.106 2.954 1.00 90.44 175 ASP A O 1
ATOM 1347 N N . LEU A 1 176 ? -12.382 -2.351 1.498 1.00 93.75 176 LEU A N 1
ATOM 1348 C CA . LEU A 1 176 ? -12.718 -3.329 0.460 1.00 93.75 176 LEU A CA 1
ATOM 1349 C C . LEU A 1 176 ? -12.345 -4.742 0.921 1.00 93.75 176 LEU A C 1
ATOM 1351 O O . LEU A 1 176 ? -13.104 -5.681 0.700 1.00 93.75 176 LEU A O 1
ATOM 1355 N N . VAL A 1 177 ? -11.211 -4.879 1.610 1.00 89.06 177 VAL A N 1
ATOM 1356 C CA . VAL A 1 177 ? -10.729 -6.154 2.158 1.00 89.06 177 VAL A CA 1
ATOM 1357 C C . VAL A 1 177 ? -11.454 -6.495 3.463 1.00 89.06 177 VAL A C 1
ATOM 1359 O O . VAL A 1 177 ? -11.930 -7.612 3.651 1.00 89.06 177 VAL A O 1
ATOM 1362 N N . GLN A 1 178 ? -11.570 -5.528 4.376 1.00 81.38 178 GLN A N 1
ATOM 1363 C CA . GLN A 1 178 ? -12.072 -5.767 5.733 1.00 81.38 178 GLN A CA 1
ATOM 1364 C C . GLN A 1 178 ? -13.597 -5.855 5.800 1.00 81.38 178 GLN A C 1
ATOM 1366 O O . GLN A 1 178 ? -14.151 -6.658 6.548 1.00 81.38 178 GLN A O 1
ATOM 1371 N N . LYS A 1 179 ? -14.304 -5.038 5.019 1.00 83.94 179 LYS A N 1
ATOM 1372 C CA . LYS A 1 179 ? -15.763 -4.892 5.118 1.00 83.94 179 LYS A CA 1
ATOM 1373 C C . LYS A 1 179 ? -16.488 -5.282 3.842 1.00 83.94 179 LYS A C 1
ATOM 1375 O O . LYS A 1 179 ? -17.711 -5.334 3.856 1.00 83.94 179 LYS A O 1
ATOM 1380 N N . ARG A 1 180 ? -15.753 -5.572 2.760 1.00 92.31 180 ARG A N 1
ATOM 1381 C CA . ARG A 1 180 ? -16.303 -5.702 1.402 1.00 92.31 180 ARG A CA 1
ATOM 1382 C C . ARG A 1 180 ? -17.031 -4.428 0.983 1.00 92.31 180 ARG A C 1
ATOM 1384 O O . ARG A 1 180 ? -18.062 -4.481 0.328 1.00 92.31 180 ARG A O 1
ATOM 1391 N N . ILE A 1 181 ? -16.505 -3.272 1.378 1.00 95.12 181 ILE A N 1
ATOM 1392 C CA . ILE A 1 181 ? -17.038 -1.968 0.991 1.00 95.12 181 ILE A CA 1
ATOM 1393 C C . ILE A 1 181 ? -15.931 -1.225 0.261 1.00 95.12 181 ILE A C 1
ATOM 1395 O O . ILE A 1 181 ? -14.892 -0.919 0.840 1.00 95.12 181 ILE A O 1
ATOM 1399 N N . PHE A 1 182 ? -16.155 -0.898 -1.007 1.00 97.62 182 PHE A N 1
ATOM 1400 C CA . PHE A 1 182 ? -15.317 0.053 -1.718 1.00 97.62 182 PHE A CA 1
ATOM 1401 C C . PHE A 1 182 ? -15.625 1.462 -1.194 1.00 97.62 182 PHE A C 1
ATOM 1403 O O . PHE A 1 182 ? -16.447 2.177 -1.760 1.00 97.62 182 PHE A O 1
ATOM 1410 N N . LEU A 1 183 ? -15.026 1.803 -0.049 1.00 96.81 183 LEU A N 1
ATOM 1411 C CA . LEU A 1 183 ? -15.110 3.117 0.582 1.00 96.81 183 LEU A CA 1
ATOM 1412 C C . LEU A 1 183 ? -13.993 4.009 0.035 1.00 96.81 183 LEU A C 1
ATOM 1414 O O . LEU A 1 183 ? -12.814 3.658 0.123 1.00 96.81 183 LEU A O 1
ATOM 1418 N N . THR A 1 184 ? -14.355 5.143 -0.557 1.00 97.31 184 THR A N 1
ATOM 1419 C CA . THR A 1 184 ? -13.404 5.989 -1.286 1.00 97.31 184 THR A CA 1
ATOM 1420 C C . THR A 1 184 ? -13.740 7.478 -1.205 1.00 97.31 184 THR A C 1
ATOM 1422 O O . THR A 1 184 ? -14.876 7.864 -0.953 1.00 97.31 184 THR A O 1
ATOM 1425 N N . ALA A 1 185 ? -12.731 8.326 -1.406 1.00 97.62 185 ALA A N 1
ATOM 1426 C CA . ALA A 1 185 ? -12.856 9.764 -1.603 1.00 97.62 185 ALA A CA 1
ATOM 1427 C C . ALA A 1 185 ? -13.014 10.146 -3.089 1.00 97.62 185 ALA A C 1
ATOM 1429 O O . ALA A 1 185 ? -13.075 11.335 -3.406 1.00 97.62 185 ALA A O 1
ATOM 1430 N N . TYR A 1 186 ? -13.067 9.179 -4.017 1.00 97.75 186 TYR A N 1
ATOM 1431 C CA . TYR A 1 186 ? -13.459 9.465 -5.397 1.00 97.75 186 TYR A CA 1
ATOM 1432 C C . TYR A 1 186 ? -14.880 10.037 -5.442 1.00 97.75 186 TYR A C 1
ATOM 1434 O O . TYR A 1 186 ? -15.748 9.592 -4.695 1.00 97.75 186 TYR A O 1
ATOM 1442 N N . LYS A 1 187 ? -15.151 10.984 -6.343 1.00 96.88 187 LYS A N 1
ATOM 1443 C CA . LYS A 1 187 ? -16.535 11.381 -6.637 1.00 96.88 187 LYS A CA 1
ATOM 1444 C C . LYS A 1 187 ? -17.245 10.260 -7.414 1.00 96.88 187 LYS A C 1
ATOM 1446 O O . LYS A 1 187 ? -16.575 9.492 -8.111 1.00 96.88 187 LYS A O 1
ATOM 1451 N N . PRO A 1 188 ? -18.584 10.145 -7.336 1.00 97.12 188 PRO A N 1
ATOM 1452 C CA . PRO A 1 188 ? -19.325 9.091 -8.035 1.00 97.12 188 PRO A CA 1
ATOM 1453 C C . PRO A 1 188 ? -19.105 9.054 -9.555 1.00 97.12 188 PRO A C 1
ATOM 1455 O O . PRO A 1 188 ? -19.167 7.984 -10.160 1.00 97.12 188 PRO A O 1
ATOM 1458 N N . ASP A 1 189 ? -18.855 10.214 -10.157 1.00 96.06 189 ASP A N 1
ATOM 1459 C CA . ASP A 1 189 ? -18.630 10.436 -11.585 1.00 96.06 189 ASP A CA 1
ATOM 1460 C C . ASP A 1 189 ? -17.145 10.508 -11.976 1.00 96.06 189 ASP A C 1
ATOM 1462 O O . ASP A 1 189 ? -16.834 10.554 -13.167 1.00 96.06 189 ASP A O 1
ATOM 1466 N N . SER A 1 190 ? -16.222 10.456 -11.008 1.00 95.44 190 SER A N 1
ATOM 1467 C CA . SER A 1 190 ? -14.789 10.393 -11.295 1.00 95.44 190 SER A CA 1
ATOM 1468 C C . SER A 1 190 ? -14.456 9.151 -12.110 1.00 95.44 190 SER A C 1
ATOM 1470 O O . SER A 1 190 ? -14.886 8.039 -11.798 1.00 95.44 190 SER A O 1
ATOM 1472 N N . VAL A 1 191 ? -13.640 9.333 -13.144 1.00 94.19 191 VAL A N 1
ATOM 1473 C CA . VAL A 1 191 ? -13.213 8.248 -14.025 1.00 94.19 191 VAL A CA 1
ATOM 1474 C C . VAL A 1 191 ? -11.798 7.801 -13.678 1.00 94.19 191 VAL A C 1
ATOM 1476 O O . VAL A 1 191 ? -10.860 8.592 -13.623 1.00 94.19 191 VAL A O 1
ATOM 1479 N N . MET A 1 192 ? -11.636 6.503 -13.446 1.00 96.12 192 MET A N 1
ATOM 1480 C CA . MET A 1 192 ? -10.354 5.883 -13.132 1.00 96.12 192 MET A CA 1
ATOM 1481 C C . MET A 1 192 ? -9.841 5.169 -14.378 1.00 96.12 192 MET A C 1
ATOM 1483 O O . MET A 1 192 ? -10.346 4.104 -14.739 1.00 96.12 192 MET A O 1
ATOM 1487 N N . THR A 1 193 ? -8.855 5.763 -15.051 1.00 98.38 193 THR A N 1
ATOM 1488 C CA . THR A 1 193 ? -8.161 5.115 -16.172 1.00 98.38 193 THR A CA 1
ATOM 1489 C C . THR A 1 193 ? -7.240 4.027 -15.640 1.00 98.38 193 THR A C 1
ATOM 1491 O O . THR A 1 193 ? -6.391 4.291 -14.786 1.00 98.38 193 THR A O 1
ATOM 1494 N N . VAL A 1 194 ? -7.413 2.805 -16.142 1.00 98.56 194 VAL A N 1
ATOM 1495 C CA . VAL A 1 194 ? -6.746 1.606 -15.623 1.00 98.56 194 VAL A CA 1
ATOM 1496 C C . VAL A 1 194 ? -5.852 0.933 -16.663 1.00 98.56 194 VAL A C 1
ATOM 1498 O O . VAL A 1 194 ? -6.094 1.034 -17.868 1.00 98.56 194 VAL A O 1
ATOM 1501 N N . ILE A 1 195 ? -4.830 0.213 -16.194 1.00 98.69 195 ILE A N 1
ATOM 1502 C CA . ILE A 1 195 ? -3.931 -0.599 -17.026 1.00 98.69 195 ILE A CA 1
ATOM 1503 C C . ILE A 1 195 ? -3.511 -1.890 -16.308 1.00 98.69 195 ILE A C 1
ATOM 1505 O O . ILE A 1 195 ? -3.265 -1.906 -15.099 1.00 98.69 195 ILE A O 1
ATOM 1509 N N . ASP A 1 196 ? -3.432 -2.992 -17.052 1.00 98.62 196 ASP A N 1
ATOM 1510 C CA . ASP A 1 196 ? -2.868 -4.249 -16.559 1.00 98.62 196 ASP A CA 1
ATOM 1511 C C . ASP A 1 196 ? -1.338 -4.106 -16.450 1.00 98.62 196 ASP A C 1
ATOM 1513 O O . ASP A 1 196 ? -0.689 -3.793 -17.453 1.00 98.62 196 ASP A O 1
ATOM 1517 N N . PRO A 1 197 ? -0.714 -4.369 -15.286 1.00 97.81 197 PRO A N 1
ATOM 1518 C CA . PRO A 1 197 ? 0.747 -4.341 -15.164 1.00 97.81 197 PRO A CA 1
ATOM 1519 C C . PRO A 1 197 ? 1.458 -5.302 -16.137 1.00 97.81 197 PRO A C 1
ATOM 1521 O O . PRO A 1 197 ? 2.612 -5.073 -16.495 1.00 97.81 197 PRO A O 1
ATOM 1524 N N . THR A 1 198 ? 0.776 -6.353 -16.606 1.00 98.00 198 THR A N 1
ATOM 1525 C CA . THR A 1 198 ? 1.288 -7.260 -17.645 1.00 98.00 198 THR A CA 1
ATOM 1526 C C . THR A 1 198 ? 1.449 -6.555 -18.985 1.00 98.00 198 THR A C 1
ATOM 1528 O O . THR A 1 198 ? 2.415 -6.807 -19.700 1.00 98.00 198 THR A O 1
ATOM 1531 N N . ASP A 1 199 ? 0.542 -5.638 -19.320 1.00 98.62 199 ASP A N 1
ATOM 1532 C CA . ASP A 1 199 ? 0.634 -4.873 -20.560 1.00 98.62 199 ASP A CA 1
ATOM 1533 C C . ASP A 1 199 ? 1.783 -3.865 -20.502 1.00 98.62 199 ASP A C 1
ATOM 1535 O O . ASP A 1 199 ? 2.489 -3.705 -21.494 1.00 98.62 199 ASP A O 1
ATOM 1539 N N . VAL A 1 200 ? 2.066 -3.280 -19.331 1.00 98.69 200 VAL A N 1
ATOM 1540 C CA . VAL A 1 200 ? 3.296 -2.489 -19.134 1.00 98.69 200 VAL A CA 1
ATOM 1541 C C . VAL A 1 200 ? 4.534 -3.343 -19.426 1.00 98.69 200 VAL A C 1
ATOM 1543 O O . VAL A 1 200 ? 5.438 -2.895 -20.129 1.00 98.69 200 VAL A O 1
ATOM 1546 N N . GLY A 1 201 ? 4.543 -4.598 -18.963 1.00 98.56 201 GLY A N 1
ATOM 1547 C CA . GLY A 1 201 ? 5.604 -5.561 -19.262 1.00 98.56 201 GLY A CA 1
ATOM 1548 C C . GLY A 1 201 ? 5.779 -5.850 -20.756 1.00 98.56 201 GLY A C 1
ATOM 1549 O O . GLY A 1 201 ? 6.911 -5.892 -21.233 1.00 98.56 201 GLY A O 1
ATOM 1550 N N . LYS A 1 202 ? 4.680 -5.975 -21.514 1.00 98.69 202 LYS A N 1
ATOM 1551 C CA . LYS A 1 202 ? 4.720 -6.163 -22.978 1.00 98.69 202 LYS A CA 1
ATOM 1552 C C . LYS A 1 202 ? 5.339 -4.961 -23.687 1.00 98.69 202 LYS A C 1
ATOM 1554 O O . LYS A 1 202 ? 6.201 -5.139 -24.541 1.00 98.69 202 LYS A O 1
ATOM 1559 N N . PHE A 1 203 ? 4.930 -3.745 -23.316 1.00 98.75 203 PHE A N 1
ATOM 1560 C CA . PHE A 1 203 ? 5.511 -2.514 -23.863 1.00 98.75 203 PHE A CA 1
ATOM 1561 C C . PHE A 1 203 ? 6.996 -2.394 -23.518 1.00 98.75 203 PHE A C 1
ATOM 1563 O O . PHE A 1 203 ? 7.802 -2.045 -24.377 1.00 98.75 203 PHE A O 1
ATOM 1570 N N . ALA A 1 204 ? 7.374 -2.733 -22.284 1.00 98.75 204 ALA A N 1
ATOM 1571 C CA . ALA A 1 204 ? 8.763 -2.697 -21.854 1.00 98.75 204 ALA A CA 1
ATOM 1572 C C . ALA A 1 204 ? 9.635 -3.706 -22.607 1.00 98.75 204 ALA A C 1
ATOM 1574 O O . ALA A 1 204 ? 10.724 -3.358 -23.061 1.00 98.75 204 ALA A O 1
ATOM 1575 N N . ALA A 1 205 ? 9.150 -4.937 -22.778 1.00 98.62 205 ALA A N 1
ATOM 1576 C CA . ALA A 1 205 ? 9.843 -5.954 -23.554 1.00 98.62 205 ALA A CA 1
ATOM 1577 C C . ALA A 1 205 ? 9.989 -5.532 -25.023 1.00 98.62 205 ALA A C 1
ATOM 1579 O O . ALA A 1 205 ? 11.101 -5.580 -25.541 1.00 98.62 205 ALA A O 1
ATOM 1580 N N . ALA A 1 206 ? 8.917 -5.030 -25.650 1.00 98.31 206 ALA A N 1
ATOM 1581 C CA . ALA A 1 206 ? 8.946 -4.541 -27.028 1.00 98.31 206 ALA A CA 1
ATOM 1582 C C . ALA A 1 206 ? 9.952 -3.393 -27.220 1.00 98.31 206 ALA A C 1
ATOM 1584 O O . ALA A 1 206 ? 10.747 -3.423 -28.156 1.00 98.31 206 ALA A O 1
ATOM 1585 N N . ALA A 1 207 ? 9.991 -2.428 -26.297 1.00 98.31 207 ALA A N 1
ATOM 1586 C CA . ALA A 1 207 ? 10.957 -1.332 -26.335 1.00 98.31 207 ALA A CA 1
ATOM 1587 C C . ALA A 1 207 ? 12.414 -1.801 -26.155 1.00 98.31 207 ALA A C 1
ATOM 1589 O O . ALA A 1 207 ? 13.327 -1.203 -26.718 1.00 98.31 207 ALA A O 1
ATOM 1590 N N . ILE A 1 208 ? 12.654 -2.891 -25.418 1.00 98.38 208 ILE A N 1
ATOM 1591 C CA . ILE A 1 208 ? 13.993 -3.484 -25.260 1.00 98.38 208 ILE A CA 1
ATOM 1592 C C . ILE A 1 208 ? 14.403 -4.313 -26.485 1.00 98.38 208 ILE A C 1
ATOM 1594 O O . ILE A 1 208 ? 15.577 -4.307 -26.860 1.00 98.38 208 ILE A O 1
ATOM 1598 N N . THR A 1 209 ? 13.476 -5.050 -27.102 1.00 97.50 209 THR A N 1
ATOM 1599 C CA . THR A 1 209 ? 13.771 -5.912 -28.260 1.00 97.50 209 THR A CA 1
ATOM 1600 C C . THR A 1 209 ? 13.802 -5.143 -29.577 1.00 97.50 209 THR A C 1
ATOM 1602 O O . THR A 1 209 ? 14.532 -5.527 -30.488 1.00 97.50 209 THR A O 1
ATOM 1605 N N . GLU A 1 210 ? 13.059 -4.039 -29.670 1.00 96.19 210 GLU A N 1
ATOM 1606 C CA . GLU A 1 210 ? 12.963 -3.177 -30.851 1.00 96.19 210 GLU A CA 1
ATOM 1607 C C . GLU A 1 210 ? 13.280 -1.705 -30.518 1.00 96.19 210 GLU A C 1
ATOM 1609 O O . GLU A 1 210 ? 12.478 -0.811 -30.795 1.00 96.19 210 GLU A O 1
ATOM 1614 N N . PRO A 1 211 ? 14.462 -1.395 -29.954 1.00 96.06 211 PRO A N 1
ATOM 1615 C CA . PRO A 1 211 ? 14.742 -0.075 -29.386 1.00 96.06 211 PRO A CA 1
ATOM 1616 C C . PRO A 1 211 ? 14.661 1.071 -30.399 1.00 96.06 211 PRO A C 1
ATOM 1618 O O . PRO A 1 211 ? 14.372 2.198 -30.018 1.00 96.06 211 PRO A O 1
ATOM 1621 N N . LEU A 1 212 ? 14.856 0.810 -31.696 1.00 96.06 212 LEU A N 1
ATOM 1622 C CA . LEU A 1 212 ? 14.689 1.825 -32.743 1.00 96.06 212 LEU A CA 1
ATOM 1623 C C . LEU A 1 212 ? 13.231 2.275 -32.913 1.00 96.06 212 LEU A C 1
ATOM 1625 O O . LEU A 1 212 ? 13.003 3.451 -33.172 1.00 96.06 212 LEU A O 1
ATOM 1629 N N . SER A 1 213 ? 12.265 1.368 -32.745 1.00 95.44 213 SER A N 1
ATOM 1630 C CA . SER A 1 213 ? 10.830 1.651 -32.906 1.00 95.44 213 SER A CA 1
ATOM 1631 C C . SER A 1 213 ? 10.250 2.444 -31.727 1.00 95.44 213 SER A C 1
ATOM 1633 O O . SER A 1 213 ? 9.170 3.017 -31.844 1.00 95.44 213 SER A O 1
ATOM 1635 N N . PHE A 1 214 ? 10.956 2.456 -30.591 1.00 96.88 214 PHE A N 1
ATOM 1636 C CA . PHE A 1 214 ? 10.509 3.058 -29.331 1.00 96.88 214 PHE A CA 1
ATOM 1637 C C . PHE A 1 214 ? 11.428 4.176 -28.824 1.00 96.88 214 PHE A C 1
ATOM 1639 O O . PHE A 1 214 ? 11.139 4.790 -27.793 1.00 96.88 214 PHE A O 1
ATOM 1646 N N . ASN A 1 215 ? 12.544 4.440 -29.507 1.00 96.75 215 ASN A N 1
ATOM 1647 C CA . ASN A 1 215 ? 13.511 5.427 -29.056 1.00 96.75 215 ASN A CA 1
ATOM 1648 C C . ASN A 1 215 ? 12.873 6.813 -28.935 1.00 96.75 215 ASN A C 1
ATOM 1650 O O . ASN A 1 215 ? 12.198 7.278 -29.850 1.00 96.75 215 ASN A O 1
ATOM 1654 N N . THR A 1 216 ? 13.134 7.493 -27.822 1.00 96.25 216 THR A N 1
ATOM 1655 C CA . THR A 1 216 ? 12.601 8.816 -27.467 1.00 96.25 216 THR A CA 1
ATOM 1656 C C . THR A 1 216 ? 11.076 8.891 -27.352 1.00 96.25 216 THR A C 1
ATOM 1658 O O . THR A 1 216 ? 10.518 9.982 -27.251 1.00 96.25 216 THR A O 1
ATOM 1661 N N . HIS A 1 217 ? 10.381 7.748 -27.348 1.00 96.44 217 HIS A N 1
ATOM 1662 C CA . HIS A 1 217 ? 8.943 7.722 -27.114 1.00 96.44 217 HIS A CA 1
ATOM 1663 C C . HIS A 1 217 ? 8.630 7.829 -25.618 1.00 96.44 217 HIS A C 1
ATOM 1665 O O . HIS A 1 217 ? 9.237 7.164 -24.773 1.00 96.44 217 HIS A O 1
ATOM 1671 N N . GLU A 1 218 ? 7.611 8.629 -25.320 1.00 98.00 218 GLU A N 1
ATOM 1672 C CA . GLU A 1 218 ? 6.977 8.747 -24.010 1.00 98.00 218 GLU A CA 1
ATOM 1673 C C . GLU A 1 218 ? 5.521 8.316 -24.171 1.00 98.00 218 GLU A C 1
ATOM 1675 O O . GLU A 1 218 ? 4.774 8.932 -24.929 1.00 98.00 218 GLU A O 1
ATOM 1680 N N . ILE A 1 219 ? 5.140 7.206 -23.543 1.00 98.38 219 ILE A N 1
ATOM 1681 C CA . ILE A 1 219 ? 3.910 6.490 -23.885 1.00 98.38 219 ILE A CA 1
ATOM 1682 C C . ILE A 1 219 ? 3.017 6.404 -22.654 1.00 98.38 219 ILE A C 1
ATOM 1684 O O . ILE A 1 219 ? 3.308 5.643 -21.734 1.00 98.38 219 ILE A O 1
ATOM 1688 N N . ASP A 1 220 ? 1.918 7.154 -22.649 1.00 98.56 220 ASP A N 1
ATOM 1689 C CA . ASP A 1 220 ? 0.870 7.035 -21.636 1.00 98.56 220 ASP A CA 1
ATOM 1690 C C . ASP A 1 220 ? 0.086 5.730 -21.834 1.00 98.56 220 ASP A C 1
ATOM 1692 O O . ASP A 1 220 ? -0.447 5.483 -22.911 1.00 98.56 220 ASP A O 1
ATOM 1696 N N . LEU A 1 221 ? 0.035 4.866 -20.814 1.00 98.69 221 LEU A N 1
ATOM 1697 C CA . LEU A 1 221 ? -0.556 3.527 -20.905 1.00 98.69 221 LEU A CA 1
ATOM 1698 C C . LEU A 1 221 ? -1.846 3.429 -20.087 1.00 98.69 221 LEU A C 1
ATOM 1700 O O . LEU A 1 221 ? -1.845 3.551 -18.863 1.00 98.69 221 LEU A O 1
ATOM 1704 N N . GLY A 1 222 ? -2.939 3.110 -20.768 1.00 98.25 222 GLY A N 1
ATOM 1705 C CA . GLY A 1 222 ? -4.273 2.906 -20.211 1.00 98.25 222 GLY A CA 1
ATOM 1706 C C . GLY A 1 222 ? -5.146 2.192 -21.235 1.00 98.25 222 GLY A C 1
ATOM 1707 O O . GLY A 1 222 ? -4.877 2.270 -22.429 1.00 98.25 222 GLY A O 1
ATOM 1708 N N . VAL A 1 223 ? -6.174 1.469 -20.791 1.00 98.19 223 VAL A N 1
ATOM 1709 C CA . VAL A 1 223 ? -7.029 0.688 -21.710 1.00 98.19 223 VAL A CA 1
ATOM 1710 C C . VAL A 1 223 ? -8.501 1.080 -21.664 1.00 98.19 223 VAL A C 1
ATOM 1712 O O . VAL A 1 223 ? -9.228 0.893 -22.642 1.00 98.19 223 VAL A O 1
ATOM 1715 N N . GLU A 1 224 ? -8.972 1.576 -20.528 1.00 97.62 224 GLU A N 1
ATOM 1716 C CA . GLU A 1 224 ? -10.325 2.085 -20.335 1.00 97.62 224 GLU A CA 1
ATOM 1717 C C . GLU A 1 224 ? -10.392 2.921 -19.062 1.00 97.62 224 GLU A C 1
ATOM 1719 O O . GLU A 1 224 ? -9.512 2.817 -18.203 1.00 97.62 224 GLU A O 1
ATOM 1724 N N . SER A 1 225 ? -11.451 3.716 -18.942 1.00 97.94 225 SER A N 1
ATOM 1725 C CA . SER A 1 225 ? -11.736 4.526 -17.762 1.00 97.94 225 SER A CA 1
ATOM 1726 C C . SER A 1 225 ? -13.081 4.113 -17.178 1.00 97.94 225 SER A C 1
ATOM 1728 O O . SER A 1 225 ? -14.065 4.000 -17.909 1.00 97.94 225 SER A O 1
ATOM 1730 N N . LEU A 1 226 ? -13.108 3.853 -15.872 1.00 98.31 226 LEU A N 1
ATOM 1731 C CA . LEU A 1 226 ? -14.268 3.297 -15.175 1.00 98.31 226 LEU A CA 1
ATOM 1732 C C . LEU A 1 226 ? -14.650 4.164 -13.977 1.00 98.31 226 LEU A C 1
ATOM 1734 O O . LEU A 1 226 ? -13.778 4.662 -13.266 1.00 98.31 226 LEU A O 1
ATOM 1738 N N . THR A 1 227 ? -15.946 4.300 -13.717 1.00 98.56 227 THR A N 1
ATOM 1739 C CA . THR A 1 227 ? -16.444 4.924 -12.484 1.00 98.56 227 THR A CA 1
ATOM 1740 C C . THR A 1 227 ? -16.307 3.971 -11.290 1.00 98.56 227 THR A C 1
ATOM 1742 O O . THR A 1 227 ? -16.227 2.748 -11.477 1.00 98.56 227 THR A O 1
ATOM 1745 N N . PRO A 1 228 ? -16.352 4.474 -10.039 1.00 98.50 228 PRO A N 1
ATOM 1746 C CA . PRO A 1 228 ? -16.401 3.625 -8.848 1.00 98.50 228 PRO A CA 1
ATOM 1747 C C . PRO A 1 228 ? -17.500 2.552 -8.914 1.00 98.50 228 PRO A C 1
ATOM 1749 O O . PRO A 1 228 ? -17.267 1.397 -8.554 1.00 98.50 228 PRO A O 1
ATOM 1752 N N . ALA A 1 229 ? -18.676 2.902 -9.447 1.00 98.62 229 ALA A N 1
ATOM 1753 C CA . ALA A 1 229 ? -19.791 1.972 -9.620 1.00 98.62 229 ALA A CA 1
ATOM 1754 C C . ALA A 1 229 ? -19.468 0.834 -10.600 1.00 98.62 229 ALA A C 1
ATOM 1756 O O . ALA A 1 229 ? -19.751 -0.327 -10.302 1.00 98.62 229 ALA A O 1
ATOM 1757 N N . GLN A 1 230 ? -18.835 1.140 -11.735 1.00 98.69 230 GLN A N 1
ATOM 1758 C CA . GLN A 1 230 ? -18.435 0.129 -12.719 1.00 98.69 230 GLN A CA 1
ATOM 1759 C C . GLN A 1 230 ? -17.353 -0.807 -12.169 1.00 98.69 230 GLN A C 1
ATOM 1761 O O . GLN A 1 230 ? -17.370 -2.008 -12.429 1.00 98.69 230 GLN A O 1
ATOM 1766 N N . ILE A 1 231 ? -16.437 -0.285 -11.355 1.00 98.56 231 ILE A N 1
ATOM 1767 C CA . ILE A 1 231 ? -15.377 -1.090 -10.737 1.00 98.56 231 ILE A CA 1
ATOM 1768 C C . ILE A 1 231 ? -15.959 -2.067 -9.720 1.00 98.56 231 ILE A C 1
ATOM 1770 O O . ILE A 1 231 ? -15.656 -3.260 -9.775 1.00 98.56 231 ILE A O 1
ATOM 1774 N N . VAL A 1 232 ? -16.863 -1.598 -8.855 1.00 98.50 232 VAL A N 1
ATOM 1775 C CA . VAL A 1 232 ? -17.596 -2.466 -7.921 1.00 98.50 232 VAL A CA 1
ATOM 1776 C C . VAL A 1 232 ? -18.436 -3.498 -8.671 1.00 98.50 232 VAL A C 1
ATOM 1778 O O . VAL A 1 232 ? -18.454 -4.666 -8.284 1.00 98.50 232 VAL A O 1
ATOM 1781 N N . GLN A 1 233 ? -19.087 -3.114 -9.771 1.00 98.50 233 GLN A N 1
ATOM 1782 C CA . GLN A 1 233 ? -19.848 -4.039 -10.610 1.00 98.50 233 GLN A CA 1
ATOM 1783 C C . GLN A 1 233 ? -18.969 -5.174 -11.158 1.00 98.50 233 GLN A C 1
ATOM 1785 O O . GLN A 1 233 ? -19.356 -6.340 -11.076 1.00 98.50 233 GLN A O 1
ATOM 1790 N N . GLU A 1 234 ? -17.781 -4.866 -11.681 1.00 98.31 234 GLU A N 1
ATOM 1791 C CA . GLU A 1 234 ? -16.866 -5.878 -12.215 1.00 98.31 234 GLU A CA 1
ATOM 1792 C C . GLU A 1 234 ? -16.274 -6.779 -11.120 1.00 98.31 234 GLU A C 1
ATOM 1794 O O . GLU A 1 234 ? -16.191 -7.998 -11.306 1.00 98.31 234 GLU A O 1
ATOM 1799 N N . LEU A 1 235 ? -15.945 -6.219 -9.950 1.00 97.94 235 LEU A N 1
ATOM 1800 C CA . LEU A 1 235 ? -15.506 -6.995 -8.786 1.00 97.94 235 LEU A CA 1
ATOM 1801 C C . LEU A 1 235 ? -16.600 -7.960 -8.310 1.00 97.94 235 LEU A C 1
ATOM 1803 O O . LEU A 1 235 ? -16.315 -9.146 -8.127 1.00 97.94 235 LEU A O 1
ATOM 1807 N N . ARG A 1 236 ? -17.854 -7.499 -8.186 1.00 97.50 236 ARG A N 1
ATOM 1808 C CA . ARG A 1 236 ? -19.022 -8.342 -7.856 1.00 97.50 236 ARG A CA 1
ATOM 1809 C C . ARG A 1 236 ? -19.194 -9.462 -8.872 1.00 97.50 236 ARG A C 1
ATOM 1811 O O . ARG A 1 236 ? -19.330 -10.625 -8.507 1.00 97.50 236 ARG A O 1
ATOM 1818 N N . ARG A 1 237 ? -19.129 -9.128 -10.165 1.00 96.81 237 ARG A N 1
ATOM 1819 C CA . ARG A 1 237 ? -19.321 -10.085 -11.264 1.00 96.81 237 ARG A CA 1
ATOM 1820 C C . ARG A 1 237 ? -18.290 -11.218 -11.246 1.00 96.81 237 ARG A C 1
ATOM 1822 O O . ARG A 1 237 ? -18.625 -12.345 -11.599 1.00 96.81 237 ARG A O 1
ATOM 1829 N N . VAL A 1 238 ? -17.031 -10.932 -10.906 1.00 95.25 238 VAL A N 1
ATOM 1830 C CA . VAL A 1 238 ? -15.946 -11.932 -10.920 1.00 95.25 238 VAL A CA 1
ATOM 1831 C C . VAL A 1 238 ? -15.857 -12.726 -9.617 1.00 95.25 238 VAL A C 1
ATOM 1833 O O . VAL A 1 238 ? -15.643 -13.944 -9.664 1.00 95.25 238 VAL A O 1
ATOM 1836 N N . SER A 1 239 ? -16.011 -12.050 -8.477 1.00 92.69 239 SER A N 1
ATOM 1837 C CA . SER A 1 239 ? -15.950 -12.679 -7.153 1.00 92.69 239 SER A CA 1
ATOM 1838 C C . SER A 1 239 ? -17.214 -13.473 -6.822 1.00 92.69 239 SER A C 1
ATOM 1840 O O . SER A 1 239 ? -17.118 -14.536 -6.222 1.00 92.69 239 SER A O 1
ATOM 1842 N N . GLY A 1 240 ? -18.386 -12.999 -7.253 1.00 91.69 240 GLY A N 1
ATOM 1843 C CA . GLY A 1 240 ? -19.681 -13.500 -6.787 1.00 91.69 240 GLY A CA 1
ATOM 1844 C C . GLY A 1 240 ? -20.067 -12.998 -5.391 1.00 91.69 240 GLY A C 1
ATOM 1845 O O . GLY A 1 240 ? -21.075 -13.444 -4.854 1.00 91.69 240 GLY A O 1
ATOM 1846 N N . GLU A 1 241 ? -19.287 -12.088 -4.805 1.00 90.12 241 GLU A N 1
ATOM 1847 C CA . GLU A 1 241 ? -19.515 -11.539 -3.468 1.00 90.12 241 GLU A CA 1
ATOM 1848 C C . GLU A 1 241 ? -20.352 -10.258 -3.532 1.00 90.12 241 GLU A C 1
ATOM 1850 O O . GLU A 1 241 ? -20.262 -9.489 -4.495 1.00 90.12 241 GLU A O 1
ATOM 1855 N N . ASP A 1 242 ? -21.131 -9.989 -2.480 1.00 91.38 242 ASP A N 1
ATOM 1856 C CA . ASP A 1 242 ? -21.749 -8.675 -2.316 1.00 91.38 242 ASP A CA 1
ATOM 1857 C C . ASP A 1 242 ? -20.714 -7.676 -1.788 1.00 91.38 242 ASP A C 1
ATOM 1859 O O . ASP A 1 242 ? -20.109 -7.863 -0.729 1.00 91.38 242 ASP A O 1
ATOM 1863 N N . ILE A 1 243 ? -20.492 -6.631 -2.580 1.00 96.31 243 ILE A N 1
ATOM 1864 C CA . ILE A 1 243 ? -19.486 -5.595 -2.340 1.00 96.31 243 ILE A CA 1
ATOM 1865 C C . ILE A 1 243 ? -20.183 -4.239 -2.311 1.00 96.31 243 ILE A C 1
ATOM 1867 O O . ILE A 1 243 ? -20.703 -3.797 -3.332 1.00 96.31 243 ILE A O 1
ATOM 1871 N N . GLY A 1 244 ? -20.212 -3.562 -1.171 1.00 96.94 244 GLY A N 1
ATOM 1872 C CA . GLY A 1 244 ? -20.777 -2.219 -1.051 1.00 96.94 244 GLY A CA 1
ATOM 1873 C C . GLY A 1 244 ? -19.953 -1.165 -1.797 1.00 96.94 244 GLY A C 1
ATOM 1874 O O . GLY A 1 244 ? -18.747 -1.316 -1.974 1.00 96.94 244 GLY A O 1
ATOM 1875 N N . LEU A 1 245 ? -20.600 -0.072 -2.197 1.00 98.44 245 LEU A N 1
ATOM 1876 C CA . LEU A 1 245 ? -19.948 1.157 -2.651 1.00 98.44 245 LEU A CA 1
ATOM 1877 C C . LEU A 1 245 ? -20.348 2.270 -1.691 1.00 98.44 245 LEU A C 1
ATOM 1879 O O . LEU A 1 245 ? -21.540 2.494 -1.486 1.00 98.44 245 LEU A O 1
ATOM 1883 N N . GLN A 1 246 ? -19.367 2.946 -1.104 1.00 98.00 246 GLN A N 1
ATOM 1884 C CA . GLN A 1 246 ? -19.599 4.079 -0.215 1.00 98.00 246 GLN A CA 1
ATOM 1885 C C . GLN A 1 246 ? -18.570 5.170 -0.482 1.00 98.00 246 GLN A C 1
ATOM 1887 O O . GLN A 1 246 ? -17.472 4.914 -0.977 1.00 98.00 246 GLN A O 1
ATOM 1892 N N . PHE A 1 247 ? -18.931 6.393 -0.124 1.00 97.88 247 PHE A N 1
ATOM 1893 C CA . PHE A 1 247 ? -18.074 7.554 -0.277 1.00 97.88 247 PHE A CA 1
ATOM 1894 C C . PHE A 1 247 ? -17.863 8.193 1.087 1.00 97.88 247 PHE A C 1
ATOM 1896 O O . PHE A 1 247 ? -18.806 8.274 1.874 1.00 97.88 247 PHE A O 1
ATOM 1903 N N . TYR A 1 248 ? -16.638 8.632 1.365 1.00 95.06 248 TYR A N 1
ATOM 1904 C CA . TYR A 1 248 ? -16.388 9.469 2.535 1.00 95.06 248 TYR A CA 1
ATOM 1905 C C . TYR A 1 248 ? -17.179 10.772 2.417 1.00 95.06 248 TYR A C 1
ATOM 1907 O O . TYR A 1 248 ? -17.326 11.319 1.319 1.00 95.06 248 TYR A O 1
ATOM 1915 N N . SER A 1 249 ? -17.635 11.308 3.549 1.00 93.94 249 SER A N 1
ATOM 1916 C CA . SER A 1 249 ? -18.020 12.716 3.580 1.00 93.94 249 SER A CA 1
ATOM 1917 C C . SER A 1 249 ? -16.806 13.600 3.272 1.00 93.94 249 SER A C 1
ATOM 1919 O O . SER A 1 249 ? -15.651 13.197 3.442 1.00 93.94 249 SER A O 1
ATOM 1921 N N . GLU A 1 250 ? -17.055 14.829 2.824 1.00 90.12 250 GLU A N 1
ATOM 1922 C CA . GLU A 1 250 ? -15.978 15.758 2.472 1.00 90.12 250 GLU A CA 1
ATOM 1923 C C . GLU A 1 250 ? -15.028 16.015 3.652 1.00 90.12 250 GLU A C 1
ATOM 1925 O O . GLU A 1 250 ? -13.809 16.035 3.474 1.00 90.12 250 GLU A O 1
ATOM 1930 N N . GLN A 1 251 ? -15.580 16.156 4.861 1.00 90.88 251 GLN A N 1
ATOM 1931 C CA . GLN A 1 251 ? -14.794 16.390 6.069 1.00 90.88 251 GLN A CA 1
ATOM 1932 C C . GLN A 1 251 ? -13.943 15.167 6.435 1.00 90.88 251 GLN A C 1
ATOM 1934 O O . GLN A 1 251 ? -12.740 15.307 6.635 1.00 90.88 251 GLN A O 1
ATOM 1939 N N . GLU A 1 252 ? -14.523 13.961 6.443 1.00 90.44 252 GLU A N 1
ATOM 1940 C CA . GLU A 1 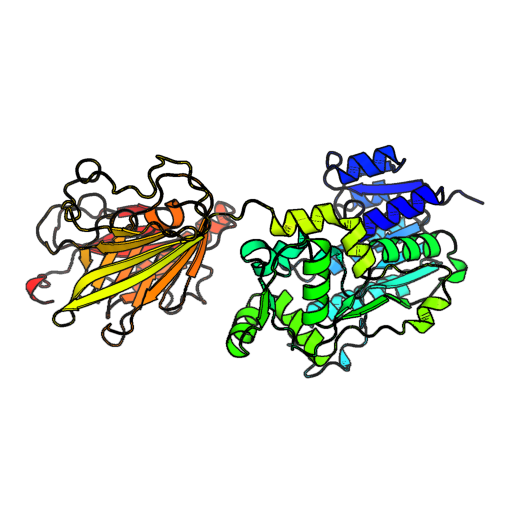252 ? -13.771 12.730 6.733 1.00 90.44 252 GLU A CA 1
ATOM 1941 C C . GLU A 1 252 ? -12.628 12.517 5.738 1.00 90.44 252 GLU A C 1
ATOM 1943 O O . GLU A 1 252 ? -11.519 12.147 6.129 1.00 90.44 252 GLU A O 1
ATOM 1948 N N . ALA A 1 253 ? -12.878 12.768 4.449 1.00 92.75 253 ALA A N 1
ATOM 1949 C CA . ALA A 1 253 ? -11.859 12.642 3.419 1.00 92.75 253 ALA A CA 1
ATOM 1950 C C . ALA A 1 253 ? -10.720 13.654 3.632 1.00 92.75 253 ALA A C 1
ATOM 1952 O O . ALA A 1 253 ? -9.552 13.277 3.547 1.00 92.75 253 ALA A O 1
ATOM 1953 N N . LYS A 1 254 ? -11.037 14.915 3.962 1.00 91.31 254 LYS A N 1
ATOM 1954 C CA . LYS A 1 254 ? -10.039 15.952 4.278 1.00 91.31 254 LYS A CA 1
ATOM 1955 C C . LYS A 1 254 ? -9.196 15.581 5.500 1.00 91.31 254 LYS A C 1
ATOM 1957 O O . LYS A 1 254 ? -7.972 15.658 5.430 1.00 91.31 254 LYS A O 1
ATOM 1962 N N . ASP A 1 255 ? -9.821 15.099 6.570 1.00 86.75 255 ASP A N 1
ATOM 1963 C CA . ASP A 1 255 ? -9.113 14.692 7.790 1.00 86.75 255 ASP A CA 1
ATOM 1964 C C . ASP A 1 255 ? -8.201 13.480 7.546 1.00 86.75 255 ASP A C 1
ATOM 1966 O O . ASP A 1 255 ? -7.084 13.401 8.065 1.00 86.75 255 ASP A O 1
ATOM 1970 N N . LEU A 1 256 ? -8.646 12.527 6.720 1.00 85.50 256 LEU A N 1
ATOM 1971 C CA . LEU A 1 256 ? -7.826 11.385 6.319 1.00 85.50 256 LEU A CA 1
ATOM 1972 C C . LEU A 1 256 ? -6.661 11.794 5.410 1.00 85.50 256 LEU A C 1
ATOM 1974 O O . LEU A 1 256 ? -5.569 11.243 5.559 1.00 85.50 256 LEU A O 1
ATOM 1978 N N . ALA A 1 257 ? -6.860 12.757 4.508 1.00 90.56 257 ALA A N 1
ATOM 1979 C CA . ALA A 1 257 ? -5.842 13.234 3.571 1.00 90.56 257 ALA A CA 1
ATOM 1980 C C . ALA A 1 257 ? -4.598 13.816 4.262 1.00 90.56 257 ALA A C 1
ATOM 1982 O O . ALA A 1 257 ? -3.493 13.694 3.733 1.00 90.56 257 ALA A O 1
ATOM 1983 N N . LEU A 1 258 ? -4.746 14.348 5.482 1.00 84.94 258 LEU A N 1
ATOM 1984 C CA . LEU A 1 258 ? -3.629 14.844 6.298 1.00 84.94 258 LEU A CA 1
ATOM 1985 C C . LEU A 1 258 ? -2.600 13.759 6.654 1.00 84.94 258 LEU A C 1
ATOM 1987 O O . LEU A 1 258 ? -1.455 14.070 6.969 1.00 84.94 258 LEU A O 1
ATOM 1991 N N . ARG A 1 259 ? -3.006 12.485 6.634 1.00 83.62 259 ARG A N 1
ATOM 1992 C CA . ARG A 1 259 ? -2.181 11.345 7.073 1.00 83.62 259 ARG A CA 1
ATOM 1993 C C . ARG A 1 259 ? -2.178 10.161 6.110 1.00 83.62 259 ARG A C 1
ATOM 1995 O O . ARG A 1 259 ? -1.515 9.164 6.383 1.00 83.62 259 ARG A O 1
ATOM 2002 N N . ASN A 1 260 ? -2.926 10.237 5.011 1.00 84.31 260 ASN A N 1
ATOM 2003 C CA . ASN A 1 260 ? -3.038 9.160 4.038 1.00 84.31 260 ASN A CA 1
ATOM 2004 C C . ASN A 1 260 ? -2.794 9.680 2.608 1.00 84.31 260 ASN A C 1
ATOM 2006 O O . ASN A 1 260 ? -3.696 10.272 2.006 1.00 84.31 260 ASN A O 1
ATOM 2010 N N . PRO A 1 261 ? -1.613 9.412 2.018 1.00 87.38 261 PRO A N 1
ATOM 2011 C CA . PRO A 1 261 ? -1.282 9.867 0.668 1.00 87.38 261 PRO A CA 1
ATOM 2012 C C . PRO A 1 261 ? -2.173 9.243 -0.415 1.00 87.38 261 PRO A C 1
ATOM 2014 O O . PRO A 1 261 ? -2.334 9.833 -1.481 1.00 87.38 261 PRO A O 1
ATOM 2017 N N . VAL A 1 262 ? -2.810 8.095 -0.149 1.00 92.44 262 VAL A N 1
ATOM 2018 C CA . VAL A 1 262 ? -3.783 7.502 -1.076 1.00 92.44 262 VAL A CA 1
ATOM 2019 C C . VAL A 1 262 ? -4.998 8.416 -1.235 1.00 92.44 262 VAL A C 1
ATOM 2021 O O . VAL A 1 262 ? -5.478 8.588 -2.350 1.00 92.44 262 VAL A O 1
ATOM 2024 N N . ILE A 1 263 ? -5.464 9.065 -0.163 1.00 95.88 263 ILE A N 1
ATOM 2025 C CA . ILE A 1 263 ? -6.600 9.995 -0.244 1.00 95.88 263 ILE A CA 1
ATOM 2026 C C . ILE A 1 263 ? -6.221 11.254 -1.035 1.00 95.88 263 ILE A C 1
ATOM 2028 O O . ILE A 1 263 ? -7.003 11.690 -1.877 1.00 95.88 263 ILE A O 1
ATOM 2032 N N . ASN A 1 264 ? -4.996 11.769 -0.874 1.00 94.38 264 ASN A N 1
ATOM 2033 C CA . ASN A 1 264 ? -4.489 12.864 -1.716 1.00 94.38 264 ASN A CA 1
ATOM 2034 C C . ASN A 1 264 ? -4.459 12.483 -3.207 1.00 94.38 264 ASN A C 1
ATOM 2036 O O . ASN A 1 264 ? -4.840 13.286 -4.057 1.00 94.38 264 ASN A O 1
ATOM 2040 N N . ALA A 1 265 ? -4.078 11.245 -3.540 1.00 94.81 265 ALA A N 1
ATOM 2041 C CA . ALA A 1 265 ? -4.134 10.752 -4.917 1.00 94.81 265 ALA A CA 1
ATOM 2042 C C . ALA A 1 265 ? -5.579 10.627 -5.447 1.00 94.81 265 ALA A C 1
ATOM 2044 O O . ALA A 1 265 ? -5.831 10.891 -6.625 1.00 94.81 265 ALA A O 1
ATOM 2045 N N . GLN A 1 266 ? -6.544 10.264 -4.594 1.00 97.38 266 GLN A N 1
ATOM 2046 C CA . GLN A 1 266 ? -7.966 10.218 -4.961 1.00 97.38 266 GLN A CA 1
ATOM 2047 C C . GLN A 1 266 ? -8.531 11.622 -5.219 1.00 97.38 266 GLN A C 1
ATOM 2049 O O . GLN A 1 266 ? -9.221 11.820 -6.217 1.00 97.38 266 GLN A O 1
ATOM 2054 N N . PHE A 1 267 ? -8.171 12.614 -4.397 1.00 96.56 267 PHE A N 1
ATOM 2055 C CA . PHE A 1 267 ? -8.512 14.017 -4.650 1.00 96.56 267 PHE A CA 1
ATOM 2056 C C . PHE A 1 267 ? -7.910 14.535 -5.953 1.00 96.56 267 PHE A C 1
ATOM 2058 O O . PHE A 1 267 ? -8.649 15.060 -6.781 1.00 96.56 267 PHE A O 1
ATOM 2065 N N . TRP A 1 268 ? -6.623 14.283 -6.201 1.00 96.12 268 TRP A N 1
ATOM 2066 C CA . TRP A 1 268 ? -6.005 14.625 -7.484 1.00 96.12 268 TRP A CA 1
ATOM 2067 C C . TRP A 1 268 ? -6.728 13.961 -8.668 1.00 96.12 268 TRP A C 1
ATOM 2069 O O . TRP A 1 268 ? -6.937 14.580 -9.708 1.00 96.12 268 TRP A O 1
ATOM 2079 N N . THR A 1 269 ? -7.182 12.714 -8.509 1.00 96.62 269 THR A N 1
ATOM 2080 C CA . THR A 1 269 ? -7.942 12.018 -9.559 1.00 96.62 269 THR A CA 1
ATOM 2081 C C . THR A 1 269 ? -9.304 12.668 -9.818 1.00 96.62 269 THR A C 1
ATOM 2083 O O . THR A 1 269 ? -9.745 12.703 -10.961 1.00 96.62 269 THR A O 1
ATOM 2086 N N . ASN A 1 270 ? -9.964 13.200 -8.785 1.00 96.31 270 ASN A N 1
ATOM 2087 C CA . ASN A 1 270 ? -11.244 13.903 -8.928 1.00 96.31 270 ASN A CA 1
ATOM 2088 C C . ASN A 1 270 ? -11.125 15.231 -9.685 1.00 96.31 270 ASN A C 1
ATOM 2090 O O . ASN A 1 270 ? -12.118 15.698 -10.240 1.00 96.31 270 ASN A O 1
ATOM 2094 N N . GLU A 1 271 ? -9.960 15.875 -9.631 1.00 94.38 271 GLU A N 1
ATOM 2095 C CA . GLU A 1 271 ? -9.730 17.198 -10.222 1.00 94.38 271 GLU A CA 1
ATOM 2096 C C . GLU A 1 271 ? -9.040 17.126 -11.586 1.00 94.38 271 GLU A C 1
ATOM 2098 O O . GLU A 1 271 ? -9.335 17.927 -12.470 1.00 94.38 271 GLU A O 1
ATOM 2103 N N . VAL A 1 272 ? -8.124 16.170 -11.752 1.00 95.50 272 VAL A N 1
ATOM 2104 C CA . VAL A 1 272 ? -7.260 16.042 -12.931 1.00 95.50 272 VAL A CA 1
ATOM 2105 C C . VAL A 1 272 ? -7.452 14.684 -13.601 1.00 95.50 272 VAL A C 1
ATOM 2107 O O . VAL A 1 272 ? -7.797 14.619 -14.782 1.00 95.50 272 VAL A O 1
ATOM 2110 N N . GLY A 1 273 ? -7.234 13.605 -12.842 1.00 95.06 273 GLY A N 1
ATOM 2111 C CA . GLY A 1 273 ? -7.300 12.232 -13.343 1.00 95.06 273 GLY A CA 1
ATOM 2112 C C . GLY A 1 273 ? -6.182 11.861 -14.326 1.00 95.06 273 GLY A C 1
ATOM 2113 O O . GLY A 1 273 ? -5.444 12.695 -14.846 1.00 95.06 273 GLY A O 1
ATOM 2114 N N . TYR A 1 274 ? -6.046 10.562 -14.590 1.00 96.44 274 TYR A N 1
ATOM 2115 C CA . TYR A 1 274 ? -5.128 10.064 -15.616 1.00 96.44 274 TYR A CA 1
ATOM 2116 C C . TYR A 1 274 ? -5.710 10.274 -17.017 1.00 96.44 274 TYR A C 1
ATOM 2118 O O . TYR A 1 274 ? -6.815 9.804 -17.300 1.00 96.44 274 TYR A O 1
ATOM 2126 N N . GLN A 1 275 ? -4.936 10.895 -17.910 1.00 95.06 275 GLN A N 1
ATOM 2127 C CA . GLN A 1 275 ? -5.328 11.158 -19.296 1.00 95.06 275 GLN A CA 1
ATOM 2128 C C . GLN A 1 275 ? -4.487 10.318 -20.255 1.00 95.06 275 GLN A C 1
ATOM 2130 O O . GLN A 1 275 ? -3.271 10.460 -20.312 1.00 95.06 275 GLN A O 1
ATOM 2135 N N . VAL A 1 276 ? -5.143 9.437 -21.007 1.00 97.44 276 VAL A N 1
ATOM 2136 C CA . VAL A 1 276 ? -4.495 8.551 -21.979 1.00 97.44 276 VAL A CA 1
ATOM 2137 C C . VAL A 1 276 ? -5.246 8.649 -23.298 1.00 97.44 276 VAL A C 1
ATOM 2139 O O . VAL A 1 276 ? -6.467 8.490 -23.324 1.00 97.44 276 VAL A O 1
ATOM 2142 N N . ASP A 1 277 ? -4.524 8.863 -24.397 1.00 96.69 277 ASP A N 1
ATOM 2143 C CA . ASP A 1 277 ? -5.090 8.701 -25.734 1.00 96.69 277 ASP A CA 1
ATOM 2144 C C . ASP A 1 277 ? -5.049 7.220 -26.133 1.00 96.69 277 ASP A C 1
ATOM 2146 O O . ASP A 1 277 ? -4.016 6.683 -26.533 1.00 96.69 277 ASP A O 1
ATOM 2150 N N . PHE A 1 278 ? -6.186 6.533 -26.010 1.00 96.44 278 PHE A N 1
ATOM 2151 C CA . PHE A 1 278 ? -6.269 5.110 -26.340 1.00 96.44 278 PHE A CA 1
ATOM 2152 C C . PHE A 1 278 ? -6.006 4.817 -27.823 1.00 96.44 278 PHE A C 1
ATOM 2154 O O . PHE A 1 278 ? -5.531 3.727 -28.133 1.00 96.44 278 PHE A O 1
ATOM 2161 N N . LYS A 1 279 ? -6.280 5.762 -28.736 1.00 95.25 279 LYS A N 1
ATOM 2162 C CA . LYS A 1 279 ? -6.037 5.559 -30.173 1.00 95.25 279 LYS A CA 1
ATOM 2163 C C . LYS A 1 279 ? -4.549 5.564 -30.482 1.00 95.25 279 LYS A C 1
ATOM 2165 O O . LYS A 1 279 ? -4.088 4.759 -31.285 1.00 95.25 279 LYS A O 1
ATOM 2170 N N . GLU A 1 280 ? -3.782 6.403 -29.790 1.00 94.38 280 GLU A N 1
ATOM 2171 C CA . GLU A 1 280 ? -2.322 6.414 -29.912 1.00 94.38 280 GLU A CA 1
ATOM 2172 C C . GLU A 1 280 ? -1.684 5.088 -29.489 1.00 94.38 280 GLU A C 1
ATOM 2174 O O . GLU A 1 280 ? -0.570 4.787 -29.914 1.00 94.38 280 GLU A O 1
ATOM 2179 N N . LEU A 1 281 ? -2.373 4.264 -28.695 1.00 96.25 281 LEU A N 1
ATOM 2180 C CA . LEU A 1 281 ? -1.892 2.935 -28.322 1.00 96.25 281 LEU A CA 1
ATOM 2181 C C . LEU A 1 281 ? -2.158 1.869 -29.394 1.00 96.25 281 LEU A C 1
ATOM 2183 O O . LEU A 1 281 ? -1.431 0.879 -29.438 1.00 96.25 281 LEU A O 1
ATOM 2187 N N . GLU A 1 282 ? -3.119 2.081 -30.300 1.00 93.19 282 GLU A N 1
ATOM 2188 C CA . GLU A 1 282 ? -3.450 1.140 -31.384 1.00 93.19 282 GLU A CA 1
ATOM 2189 C C . GLU A 1 282 ? -2.329 1.012 -32.429 1.00 93.19 282 GLU A C 1
ATOM 2191 O O . GLU A 1 282 ? -2.274 0.021 -33.158 1.00 93.19 282 GLU A O 1
ATOM 2196 N N . LYS A 1 283 ? -1.401 1.980 -32.486 1.00 93.62 283 LYS A N 1
ATOM 2197 C CA . LYS A 1 283 ? -0.228 1.924 -33.376 1.00 93.62 283 LYS A CA 1
ATOM 2198 C C . LYS A 1 283 ? 0.803 0.877 -32.954 1.00 93.62 283 LYS A C 1
ATOM 2200 O O . LYS A 1 283 ? 1.640 0.485 -33.765 1.00 93.62 283 LYS A O 1
ATOM 2205 N N . TYR A 1 284 ? 0.762 0.436 -31.698 1.00 94.50 284 TYR A N 1
ATOM 2206 C CA . TYR A 1 284 ? 1.630 -0.624 -31.206 1.00 94.50 284 TYR A CA 1
ATOM 2207 C C . TYR A 1 284 ? 0.936 -1.975 -31.401 1.00 94.50 284 TYR A C 1
ATOM 2209 O O . TYR A 1 284 ? -0.243 -2.106 -31.068 1.00 94.50 284 TYR A O 1
ATOM 2217 N N . PRO A 1 285 ? 1.640 -3.021 -31.871 1.00 93.56 285 PRO A N 1
ATOM 2218 C CA . PRO A 1 285 ? 1.065 -4.351 -32.081 1.00 93.56 285 PRO A CA 1
ATOM 2219 C C . PRO A 1 285 ? 0.861 -5.114 -30.754 1.00 93.56 285 PRO A C 1
ATOM 2221 O O . PRO A 1 285 ? 1.149 -6.304 -30.647 1.00 93.56 285 PRO A O 1
ATOM 2224 N N . ILE A 1 286 ? 0.379 -4.429 -29.715 1.00 95.75 286 ILE A N 1
ATOM 2225 C CA . ILE A 1 286 ? 0.214 -4.939 -28.356 1.00 95.75 286 ILE A CA 1
ATOM 2226 C C . ILE A 1 286 ? -1.267 -4.897 -28.002 1.00 95.75 286 ILE A C 1
ATOM 2228 O O . ILE A 1 286 ? -1.879 -3.841 -27.856 1.00 95.75 286 ILE A O 1
ATOM 2232 N N . ARG A 1 287 ? -1.857 -6.078 -27.812 1.00 95.50 287 ARG A N 1
ATOM 2233 C CA . ARG A 1 287 ? -3.242 -6.188 -27.358 1.00 95.50 287 ARG A CA 1
ATOM 2234 C C . ARG A 1 287 ? -3.331 -5.914 -25.857 1.00 95.50 287 ARG A C 1
ATOM 2236 O O . ARG A 1 287 ? -2.874 -6.733 -25.054 1.00 95.50 287 ARG A O 1
ATOM 2243 N N . LEU A 1 288 ? -3.975 -4.800 -25.519 1.00 97.88 288 LEU A N 1
ATOM 2244 C CA . LEU A 1 288 ? -4.262 -4.392 -24.147 1.00 97.88 288 LEU A CA 1
ATOM 2245 C C . LEU A 1 288 ? -5.415 -5.194 -23.520 1.00 97.88 288 LEU A C 1
ATOM 2247 O O . LEU A 1 288 ? -6.351 -5.645 -24.192 1.00 97.88 288 LEU A O 1
ATOM 2251 N N . THR A 1 289 ? -5.351 -5.350 -22.204 1.00 98.25 289 THR A N 1
ATOM 2252 C CA . THR A 1 289 ? -6.213 -6.198 -21.386 1.00 98.25 289 THR A CA 1
ATOM 2253 C C . THR A 1 289 ? -7.228 -5.344 -20.640 1.00 98.25 289 THR A C 1
ATOM 2255 O O . THR A 1 289 ? -6.885 -4.650 -19.693 1.00 98.25 289 THR A O 1
ATOM 2258 N N . LYS A 1 290 ? -8.503 -5.424 -21.036 1.00 98.25 290 LYS A N 1
ATOM 2259 C CA . LYS A 1 290 ? -9.620 -4.783 -20.320 1.00 98.25 290 LYS A CA 1
ATOM 2260 C C . LYS A 1 290 ? -9.733 -5.285 -18.871 1.00 98.25 290 LYS A C 1
ATOM 2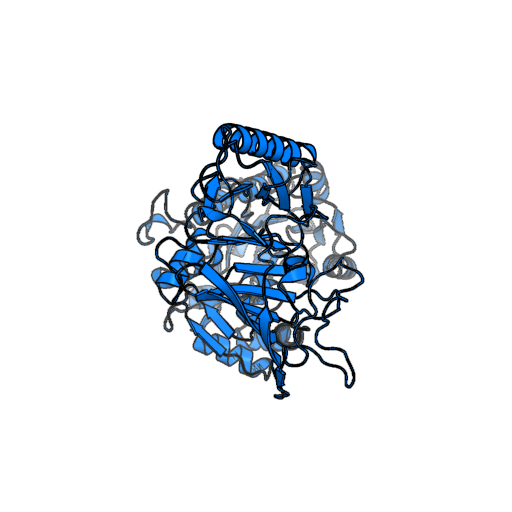262 O O . LYS A 1 290 ? -9.475 -6.461 -18.602 1.00 98.25 290 LYS A O 1
ATOM 2267 N N . PHE A 1 291 ? -10.204 -4.436 -17.964 1.00 98.56 291 PHE A N 1
ATOM 2268 C CA . PHE A 1 291 ? -10.349 -4.677 -16.528 1.00 98.56 291 PHE A CA 1
ATOM 2269 C C . PHE A 1 291 ? -11.143 -5.946 -16.218 1.00 98.56 291 PHE A C 1
ATOM 2271 O O . PHE A 1 291 ? -10.722 -6.782 -15.421 1.00 98.56 291 PHE A O 1
ATOM 2278 N N . SER A 1 292 ? -12.254 -6.157 -16.922 1.00 97.44 292 SER A N 1
ATOM 2279 C CA . SER A 1 292 ? -13.088 -7.352 -16.767 1.00 97.44 292 SER A CA 1
ATOM 2280 C C . SER A 1 292 ? -12.341 -8.654 -17.095 1.00 97.44 292 SER A C 1
ATOM 2282 O O . SER A 1 292 ? -12.574 -9.681 -16.451 1.00 97.44 292 SER A O 1
ATOM 2284 N N . ASN A 1 293 ? -11.429 -8.624 -18.074 1.00 98.19 293 ASN A N 1
ATOM 2285 C CA . ASN A 1 293 ? -10.591 -9.762 -18.454 1.00 98.19 293 ASN A CA 1
ATOM 2286 C C . ASN A 1 293 ? -9.423 -9.944 -17.485 1.00 98.19 293 ASN A C 1
ATOM 2288 O O . ASN A 1 293 ? -9.114 -11.079 -17.126 1.00 98.19 293 ASN A O 1
ATOM 2292 N N . TYR A 1 294 ? -8.829 -8.842 -17.025 1.00 98.50 294 TYR A N 1
ATOM 2293 C CA . TYR A 1 294 ? -7.818 -8.856 -15.976 1.00 98.50 294 TYR A CA 1
ATOM 2294 C C . TYR A 1 294 ? -8.348 -9.542 -14.711 1.00 98.50 294 TYR A C 1
ATOM 2296 O O . TYR A 1 294 ? -7.792 -10.549 -14.278 1.00 98.50 294 TYR A O 1
ATOM 2304 N N . LEU A 1 295 ? -9.483 -9.077 -14.177 1.00 98.12 295 LEU A N 1
ATOM 2305 C CA . LEU A 1 295 ? -10.081 -9.654 -12.974 1.00 98.12 295 LEU A CA 1
ATOM 2306 C C . LEU A 1 295 ? -10.429 -11.135 -13.160 1.00 98.12 295 LEU A C 1
ATOM 2308 O O . LEU A 1 295 ? -10.196 -11.934 -12.260 1.00 98.12 295 LEU A O 1
ATOM 2312 N N . LYS A 1 296 ? -10.946 -11.535 -14.333 1.00 97.50 296 LYS A N 1
ATOM 2313 C CA . LYS A 1 296 ? -11.204 -12.955 -14.641 1.00 97.50 296 LYS A CA 1
ATOM 2314 C C . LYS A 1 296 ? -9.924 -13.794 -14.606 1.00 97.50 296 LYS A C 1
ATOM 2316 O O . LYS A 1 296 ? -9.957 -14.903 -14.079 1.00 97.50 296 LYS A O 1
ATOM 2321 N N . ARG A 1 297 ? -8.816 -13.288 -15.160 1.00 97.19 297 ARG A N 1
ATOM 2322 C CA . ARG A 1 297 ? -7.514 -13.974 -15.141 1.00 97.19 297 ARG A CA 1
ATOM 2323 C C . ARG A 1 297 ? -6.967 -14.100 -13.716 1.00 97.19 297 ARG A C 1
ATOM 2325 O O . ARG A 1 297 ? -6.416 -15.141 -13.386 1.00 97.19 297 ARG A O 1
ATOM 2332 N N . HIS A 1 298 ? -7.193 -13.088 -12.879 1.00 95.50 298 HIS A N 1
ATOM 2333 C CA . HIS A 1 298 ? -6.787 -13.035 -11.467 1.00 95.50 298 HIS A CA 1
ATOM 2334 C C . HIS A 1 298 ? -7.927 -13.395 -10.503 1.00 95.50 298 HIS A C 1
ATOM 2336 O O . HIS A 1 298 ? -8.010 -12.888 -9.382 1.00 95.50 298 HIS A O 1
ATOM 2342 N N . ARG A 1 299 ? -8.856 -14.263 -10.931 1.00 94.12 299 ARG A N 1
ATOM 2343 C CA . ARG A 1 299 ? -10.056 -14.583 -10.144 1.00 94.12 299 ARG A CA 1
ATOM 2344 C C . ARG A 1 299 ? -9.710 -15.145 -8.765 1.00 94.12 299 ARG A C 1
ATOM 2346 O O . ARG A 1 299 ? -10.452 -14.893 -7.823 1.00 94.12 299 ARG A O 1
ATOM 2353 N N . SER A 1 300 ? -8.614 -15.894 -8.642 1.00 89.25 300 SER A N 1
ATOM 2354 C CA . SER A 1 300 ? -8.193 -16.476 -7.364 1.00 89.25 300 SER A CA 1
ATOM 2355 C C . SER A 1 300 ? -7.801 -15.397 -6.356 1.00 89.25 300 SER A C 1
ATOM 2357 O O . SER A 1 300 ? -8.232 -15.447 -5.210 1.00 89.25 300 SER A O 1
ATOM 2359 N N . GLU A 1 301 ? -7.020 -14.408 -6.776 1.00 91.38 301 GLU A N 1
ATOM 2360 C CA . GLU A 1 301 ? -6.562 -13.291 -5.949 1.00 91.38 301 GLU A CA 1
ATOM 2361 C C . GLU A 1 301 ? -7.721 -12.348 -5.605 1.00 91.38 301 GLU A C 1
ATOM 2363 O O . GLU A 1 301 ? -7.853 -11.888 -4.468 1.00 91.38 301 GLU A O 1
ATOM 2368 N N . VAL A 1 302 ? -8.621 -12.118 -6.566 1.00 94.69 302 VAL A N 1
ATOM 2369 C CA . VAL A 1 302 ? -9.863 -11.366 -6.347 1.00 94.69 302 VAL A CA 1
ATOM 2370 C C . VAL A 1 302 ? -10.749 -12.077 -5.322 1.00 94.69 302 VAL A C 1
ATOM 2372 O O . VAL A 1 302 ? -11.183 -11.447 -4.367 1.00 94.69 302 VAL A O 1
ATOM 2375 N N . LEU A 1 303 ? -10.977 -13.389 -5.449 1.00 89.75 303 LEU A N 1
ATOM 2376 C CA . LEU A 1 303 ? -11.720 -14.169 -4.450 1.00 89.75 303 LEU A CA 1
ATOM 2377 C C . LEU A 1 303 ? -11.040 -14.107 -3.085 1.00 89.75 303 LEU A C 1
ATOM 2379 O O . LEU A 1 303 ? -11.688 -13.768 -2.101 1.00 89.75 303 LEU A O 1
ATOM 2383 N N . GLN A 1 304 ? -9.726 -14.344 -3.036 1.00 84.75 304 GLN A N 1
ATOM 2384 C CA . GLN A 1 304 ? -8.950 -14.281 -1.802 1.00 84.75 304 GLN A CA 1
ATOM 2385 C C . GLN A 1 304 ? -9.105 -12.929 -1.100 1.00 84.75 304 GLN A C 1
ATOM 2387 O O . GLN A 1 304 ? -9.134 -12.895 0.122 1.00 84.75 304 GLN A O 1
ATOM 2392 N N . THR A 1 305 ? -9.264 -11.832 -1.844 1.00 88.69 305 THR A N 1
ATOM 2393 C CA . THR A 1 305 ? -9.509 -10.491 -1.282 1.00 88.69 305 THR A CA 1
ATOM 2394 C C . THR A 1 305 ? -10.757 -10.441 -0.405 1.00 88.69 305 THR A C 1
ATOM 2396 O O . THR A 1 305 ? -10.771 -9.726 0.592 1.00 88.69 305 THR A O 1
ATOM 2399 N N . PHE A 1 306 ? -11.778 -11.229 -0.738 1.00 84.75 306 PHE A N 1
ATOM 2400 C CA . PHE A 1 306 ? -13.070 -11.228 -0.054 1.00 84.75 306 PHE A CA 1
ATOM 2401 C C . PHE A 1 306 ? -13.301 -12.465 0.818 1.00 84.75 306 PHE A C 1
ATOM 2403 O O . PHE A 1 306 ? -14.171 -12.433 1.692 1.00 84.75 306 PHE A O 1
ATOM 2410 N N . THR A 1 307 ? -12.538 -13.539 0.606 1.00 70.44 307 THR A N 1
ATOM 2411 C CA . THR A 1 307 ? -12.606 -14.794 1.370 1.00 70.44 307 THR A CA 1
ATOM 2412 C C . THR A 1 307 ? -11.444 -14.970 2.347 1.00 70.44 307 THR A C 1
ATOM 2414 O O . THR A 1 307 ? -11.381 -15.999 3.021 1.00 70.44 307 THR A O 1
ATOM 2417 N N . HIS A 1 308 ? -10.501 -14.020 2.428 1.00 58.06 308 HIS A N 1
ATOM 2418 C CA . HIS A 1 308 ? -9.481 -14.031 3.477 1.00 58.06 308 HIS A CA 1
ATOM 2419 C C . HIS A 1 308 ? -10.176 -14.047 4.846 1.00 58.06 308 HIS A C 1
ATOM 2421 O O . HIS A 1 308 ? -11.186 -13.350 4.994 1.00 58.06 308 HIS A O 1
ATOM 2427 N N . PRO A 1 309 ? -9.678 -14.806 5.844 1.00 52.84 309 PRO A N 1
ATOM 2428 C CA . PRO A 1 309 ? -10.200 -14.714 7.197 1.00 52.84 309 PRO A CA 1
ATOM 2429 C C . PRO A 1 309 ? -10.126 -13.252 7.620 1.00 52.84 309 PRO A C 1
ATOM 2431 O O . PRO A 1 309 ? -9.043 -12.684 7.762 1.00 52.84 309 PRO A O 1
ATOM 2434 N N . ARG A 1 310 ? -11.288 -12.611 7.737 1.00 63.88 310 ARG A N 1
ATOM 2435 C CA . ARG A 1 310 ? -11.351 -11.279 8.316 1.00 63.88 310 ARG A CA 1
ATOM 2436 C C . ARG A 1 310 ? -10.952 -11.451 9.768 1.00 63.88 310 ARG A C 1
ATOM 2438 O O . ARG A 1 310 ? -11.511 -12.315 10.447 1.00 63.88 310 ARG A O 1
ATOM 2445 N N . ASN A 1 311 ? -9.978 -10.663 10.216 1.00 67.19 311 ASN A N 1
ATOM 2446 C CA . ASN A 1 311 ? -9.736 -10.547 11.644 1.00 67.19 311 ASN A CA 1
ATOM 2447 C C . ASN A 1 311 ? -11.083 -10.223 12.298 1.00 67.19 311 ASN A C 1
ATOM 2449 O O . ASN A 1 311 ? -11.792 -9.347 11.782 1.00 67.19 311 ASN A O 1
ATOM 2453 N N . PRO A 1 312 ? -11.466 -10.926 13.371 1.00 79.62 312 PRO A N 1
ATOM 2454 C CA . PRO A 1 312 ? -12.642 -10.527 14.120 1.00 79.62 312 PRO A CA 1
ATOM 2455 C C . PRO A 1 312 ? -12.495 -9.056 14.551 1.00 79.62 312 PRO A C 1
ATOM 2457 O O . PRO A 1 312 ? -11.378 -8.564 14.743 1.00 79.62 312 PRO A O 1
ATOM 2460 N N . SER A 1 313 ? -13.594 -8.315 14.648 1.00 87.56 313 SER A N 1
ATOM 2461 C CA . SER A 1 313 ? -13.568 -6.930 15.138 1.00 87.56 313 SER A CA 1
ATOM 2462 C C . SER A 1 313 ? -14.058 -6.850 16.575 1.00 87.56 313 SER A C 1
ATOM 2464 O O . SER A 1 313 ? -14.873 -7.666 16.997 1.00 87.56 313 SER A O 1
ATOM 2466 N N . LEU A 1 314 ? -13.549 -5.865 17.315 1.00 91.38 314 LEU A N 1
ATOM 2467 C CA . LEU A 1 314 ? -14.084 -5.441 18.606 1.00 91.38 314 LEU A CA 1
ATOM 2468 C C . LEU A 1 314 ? -14.412 -3.955 18.491 1.00 91.38 314 LEU A C 1
ATOM 2470 O O . LEU A 1 314 ? -13.504 -3.123 18.498 1.00 91.38 314 LEU A O 1
ATOM 2474 N N . ASP A 1 315 ? -15.691 -3.623 18.361 1.00 92.38 315 ASP A N 1
ATOM 2475 C CA . ASP A 1 315 ? -16.164 -2.240 18.334 1.00 92.38 315 ASP A CA 1
ATOM 2476 C C . ASP A 1 315 ? -16.782 -1.903 19.697 1.00 92.38 315 ASP A C 1
ATOM 2478 O O . ASP A 1 315 ? -17.827 -2.438 20.071 1.00 92.38 315 ASP A O 1
ATOM 2482 N N . ILE A 1 316 ? -16.103 -1.046 20.460 1.00 95.06 316 ILE A N 1
ATOM 2483 C CA . ILE A 1 316 ? -16.426 -0.703 21.846 1.00 95.06 316 ILE A CA 1
ATOM 2484 C C . ILE A 1 316 ? -16.882 0.749 21.939 1.00 95.06 316 ILE A C 1
ATOM 2486 O O . ILE A 1 316 ? -16.199 1.666 21.478 1.00 95.06 316 ILE A O 1
ATOM 2490 N N . THR A 1 317 ? -18.008 0.962 22.609 1.00 95.62 317 THR A N 1
ATOM 2491 C CA . THR A 1 317 ? -18.449 2.278 23.078 1.00 95.62 317 THR A CA 1
ATOM 2492 C C . THR A 1 317 ? -18.489 2.276 24.599 1.00 95.62 317 THR A C 1
ATOM 2494 O O . THR A 1 317 ? -19.116 1.398 25.193 1.00 95.62 317 THR A O 1
ATOM 2497 N N . VAL A 1 318 ? -17.816 3.249 25.217 1.00 95.62 318 VAL A N 1
ATOM 2498 C CA . VAL A 1 318 ? -17.811 3.465 26.670 1.00 95.62 318 VAL A CA 1
ATOM 2499 C C . VAL A 1 318 ? -18.562 4.755 26.983 1.00 95.62 318 VAL A C 1
ATOM 2501 O O . VAL A 1 318 ? -18.206 5.813 26.466 1.00 95.62 318 VAL A O 1
ATOM 2504 N N . THR A 1 319 ? -19.575 4.667 27.842 1.00 95.94 319 THR A N 1
ATOM 2505 C CA . THR A 1 319 ? -20.431 5.796 28.232 1.00 95.94 319 THR A CA 1
ATOM 2506 C C . THR A 1 319 ? -20.337 5.997 29.744 1.00 95.94 319 THR A C 1
ATOM 2508 O O . THR A 1 319 ? -20.856 5.169 30.495 1.00 95.94 319 THR A O 1
ATOM 2511 N N . PRO A 1 320 ? -19.655 7.043 30.240 1.00 93.44 320 PRO A N 1
ATOM 2512 C CA . PRO A 1 320 ? -19.642 7.339 31.667 1.00 93.44 320 PRO A CA 1
ATOM 2513 C C . PRO A 1 320 ? -21.034 7.786 32.136 1.00 93.44 320 PRO A C 1
ATOM 2515 O O . PRO A 1 320 ? -21.663 8.648 31.524 1.00 93.44 320 PRO A O 1
ATOM 2518 N N . VAL A 1 321 ? -21.506 7.213 33.241 1.00 92.06 321 VAL A N 1
ATOM 2519 C CA . VAL A 1 321 ? -22.797 7.533 33.857 1.00 92.06 321 VAL A CA 1
ATOM 2520 C C . VAL A 1 321 ? -22.554 8.440 35.056 1.00 92.06 321 VAL A C 1
ATOM 2522 O O . VAL A 1 321 ? -21.859 8.051 35.998 1.00 92.06 321 VAL A O 1
ATOM 2525 N N . TYR A 1 322 ? -23.138 9.638 35.027 1.00 88.69 322 TYR A N 1
ATOM 2526 C CA . TYR A 1 322 ? -22.955 10.659 36.057 1.00 88.69 322 TYR A CA 1
ATOM 2527 C C . TYR A 1 322 ? -24.139 10.733 37.025 1.00 88.69 322 TYR A C 1
ATOM 2529 O O . TYR A 1 322 ? -25.300 10.679 36.624 1.00 88.69 322 TYR A O 1
ATOM 2537 N N . GLU A 1 323 ? -23.838 10.938 38.305 1.00 86.44 323 GLU A N 1
ATOM 2538 C CA . GLU A 1 323 ? -24.788 11.287 39.359 1.00 86.44 323 GLU A CA 1
ATOM 2539 C C . GLU A 1 323 ? -24.211 12.475 40.141 1.00 86.44 323 GLU A C 1
ATOM 2541 O O . GLU A 1 323 ? -23.108 12.394 40.676 1.00 86.44 323 GLU A O 1
ATOM 2546 N N . ASN A 1 324 ? -24.920 13.611 40.173 1.00 83.88 324 ASN A N 1
ATOM 2547 C CA . ASN A 1 324 ? -24.439 14.861 40.788 1.00 83.88 324 ASN A CA 1
ATOM 2548 C C . ASN A 1 324 ? -23.036 15.294 40.303 1.00 83.88 324 ASN A C 1
ATOM 2550 O O . ASN A 1 324 ? -22.189 15.673 41.107 1.00 83.8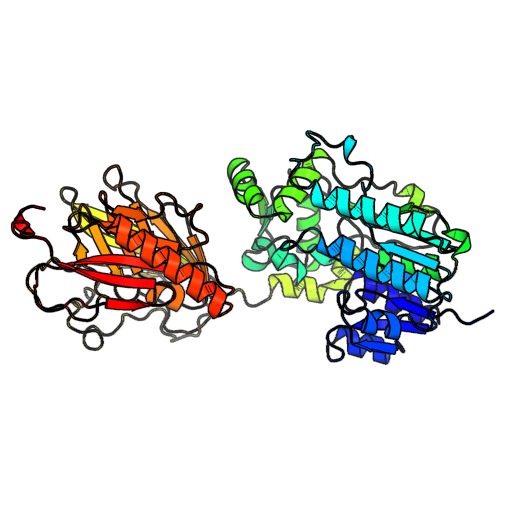8 324 ASN A O 1
ATOM 2554 N N . SER A 1 325 ? -22.790 15.215 38.990 1.00 81.56 325 SER A N 1
ATOM 2555 C CA . SER A 1 325 ? -21.500 15.523 38.339 1.00 81.56 325 SER A CA 1
ATOM 2556 C C . SER A 1 325 ? -20.334 14.592 38.694 1.00 81.56 325 SER A C 1
ATOM 2558 O O . SER A 1 325 ? -19.213 14.837 38.258 1.00 81.56 325 SER A O 1
ATOM 2560 N N . ILE A 1 326 ? -20.587 13.500 39.415 1.00 82.50 326 ILE A N 1
ATOM 2561 C CA . ILE A 1 326 ? -19.593 12.477 39.748 1.00 82.50 326 ILE A CA 1
ATOM 2562 C C . ILE A 1 326 ? -19.876 11.236 38.902 1.00 82.50 326 ILE A C 1
ATOM 2564 O O . ILE A 1 326 ? -21.027 10.817 38.768 1.00 82.50 326 ILE A O 1
ATOM 2568 N N . ILE A 1 327 ? -18.835 10.641 38.317 1.00 88.00 327 ILE A N 1
ATOM 2569 C CA . ILE A 1 327 ? -18.968 9.358 37.616 1.00 88.00 327 ILE A CA 1
ATOM 2570 C C . ILE A 1 327 ? -19.342 8.295 38.649 1.00 88.00 327 ILE A C 1
ATOM 2572 O O . ILE A 1 327 ? -18.699 8.196 39.688 1.00 88.00 327 ILE A O 1
ATOM 2576 N N . LYS A 1 328 ? -20.386 7.518 38.359 1.00 86.81 328 LYS A N 1
ATOM 2577 C CA . LYS A 1 328 ? -20.890 6.433 39.211 1.00 86.81 328 LYS A CA 1
ATOM 2578 C C . LYS A 1 328 ? -20.604 5.054 38.613 1.00 86.81 328 LYS A C 1
ATOM 2580 O O . LYS A 1 328 ? -20.365 4.078 39.326 1.00 86.81 328 LYS A O 1
ATOM 2585 N N . SER A 1 329 ? -20.688 4.954 37.293 1.00 89.75 329 SER A N 1
ATOM 2586 C CA . SER A 1 329 ? -20.477 3.719 36.541 1.00 89.75 329 SER A CA 1
ATOM 2587 C C . SER A 1 329 ? -20.150 4.028 35.085 1.00 89.75 329 SER A C 1
ATOM 2589 O O . SER A 1 329 ? -20.145 5.183 34.660 1.00 89.75 329 SER A O 1
ATOM 2591 N N . PHE A 1 330 ? -19.879 2.979 34.323 1.00 91.81 330 PHE A N 1
ATOM 2592 C CA . PHE A 1 330 ? -19.659 3.025 32.889 1.00 91.81 330 PHE A CA 1
ATOM 2593 C C . PHE A 1 330 ? -20.602 2.039 32.226 1.00 91.81 330 PHE A C 1
ATOM 2595 O O . PHE A 1 330 ? -20.555 0.862 32.570 1.00 91.81 330 PHE A O 1
ATOM 2602 N N . ASP A 1 331 ? -21.401 2.497 31.269 1.00 93.12 331 ASP A N 1
ATOM 2603 C CA . ASP A 1 331 ? -22.155 1.620 30.382 1.00 93.12 331 ASP A CA 1
ATOM 2604 C C . ASP A 1 331 ? -21.282 1.285 29.170 1.00 93.12 331 ASP A C 1
ATOM 2606 O O . ASP A 1 331 ? -20.801 2.172 28.456 1.00 93.12 331 ASP A O 1
ATOM 2610 N N . LEU A 1 332 ? -21.049 -0.008 28.948 1.00 93.00 332 LEU A N 1
ATOM 2611 C CA . LEU A 1 332 ? -20.215 -0.515 27.867 1.00 93.00 332 LEU A CA 1
ATOM 2612 C C . LEU A 1 332 ? -21.055 -1.296 26.867 1.00 93.00 332 LEU A C 1
ATOM 2614 O O . LEU A 1 332 ? -21.850 -2.165 27.229 1.00 93.00 332 LEU A O 1
ATOM 2618 N N . ARG A 1 333 ? -20.824 -1.007 25.586 1.00 92.88 333 ARG A N 1
ATOM 2619 C CA . ARG A 1 333 ? -21.350 -1.768 24.453 1.00 92.88 333 ARG A CA 1
ATOM 2620 C C . ARG A 1 333 ? -20.183 -2.286 23.623 1.00 92.88 333 ARG A C 1
ATOM 2622 O O . ARG A 1 333 ? -19.501 -1.499 22.976 1.00 92.88 333 ARG A O 1
ATOM 2629 N N . LEU A 1 334 ? -19.983 -3.600 23.630 1.00 91.12 334 LEU A N 1
ATOM 2630 C CA . LEU A 1 334 ? -18.999 -4.314 22.820 1.00 91.12 334 LEU A CA 1
ATOM 2631 C C . LEU A 1 334 ? -19.714 -5.057 21.686 1.00 91.12 334 LEU A C 1
ATOM 2633 O O . LEU A 1 334 ? -20.603 -5.867 21.937 1.00 91.12 334 LEU A O 1
ATOM 2637 N N . VAL A 1 335 ? -19.308 -4.811 20.444 1.00 89.44 335 VAL A N 1
ATOM 2638 C CA . VAL A 1 335 ? -19.707 -5.603 19.274 1.00 89.44 335 VAL A CA 1
ATOM 2639 C C . VAL A 1 335 ? -18.524 -6.450 18.830 1.00 89.44 335 VAL A C 1
ATOM 2641 O O . VAL A 1 335 ? -17.475 -5.914 18.478 1.00 89.44 335 VAL A O 1
ATOM 2644 N N . ILE A 1 336 ? -18.699 -7.768 18.840 1.00 86.88 336 ILE A N 1
ATOM 2645 C CA . ILE A 1 336 ? -17.727 -8.734 18.336 1.00 86.88 336 ILE A CA 1
ATOM 2646 C C . ILE A 1 336 ? -18.143 -9.111 16.913 1.00 86.88 336 ILE A C 1
ATOM 2648 O O . ILE A 1 336 ? -19.087 -9.883 16.717 1.00 86.88 336 ILE A O 1
ATOM 2652 N N . GLY A 1 337 ? -17.458 -8.544 15.922 1.00 81.69 337 GLY A N 1
ATOM 2653 C CA . GLY A 1 337 ? -17.752 -8.772 14.509 1.00 81.69 337 GLY A CA 1
ATOM 2654 C C . GLY A 1 337 ? -16.971 -9.945 13.926 1.00 81.69 337 GLY A C 1
ATOM 2655 O O . GLY A 1 337 ? -15.802 -10.148 14.250 1.00 81.69 337 GLY A O 1
ATOM 2656 N N . ASN A 1 338 ? -17.603 -10.721 13.041 1.00 74.38 338 ASN A N 1
ATOM 2657 C CA . ASN A 1 338 ? -17.043 -11.959 12.463 1.00 74.38 338 ASN A CA 1
ATOM 2658 C C . ASN A 1 338 ? -16.380 -12.900 13.501 1.00 74.38 338 ASN A C 1
ATOM 2660 O O . ASN A 1 338 ? -15.236 -13.320 13.307 1.00 74.38 338 ASN A O 1
ATOM 2664 N N . PRO A 1 339 ? -17.063 -13.264 14.600 1.00 67.25 339 PRO A N 1
ATOM 2665 C CA . PRO A 1 339 ? -16.426 -13.947 15.728 1.00 67.25 339 PRO A CA 1
ATOM 2666 C C . PRO A 1 339 ? -15.905 -15.368 15.414 1.00 67.25 339 PRO A C 1
ATOM 2668 O O . PRO A 1 339 ? -15.125 -15.913 16.194 1.00 67.25 339 PRO A O 1
ATOM 2671 N N . ASN A 1 340 ? -16.292 -15.960 14.270 1.00 63.44 340 ASN A N 1
ATOM 2672 C CA . ASN A 1 340 ? -15.910 -17.313 13.829 1.00 63.44 340 ASN A CA 1
ATOM 2673 C C . ASN A 1 340 ? -16.114 -18.368 14.930 1.00 63.44 340 ASN A C 1
ATOM 2675 O O . ASN A 1 340 ? -15.205 -19.125 15.270 1.00 63.44 340 ASN A O 1
ATOM 2679 N N . LEU A 1 341 ? -17.314 -18.373 15.511 1.00 61.28 341 LEU A N 1
ATOM 2680 C CA . LEU A 1 341 ? -17.629 -19.165 16.695 1.00 61.28 341 LEU A CA 1
ATOM 2681 C C . LEU A 1 341 ? -17.690 -20.658 16.402 1.00 61.28 341 LEU A C 1
ATOM 2683 O O . LEU A 1 341 ? -18.346 -21.097 15.456 1.00 61.28 341 LEU A O 1
ATOM 2687 N N . ILE A 1 342 ? -17.064 -21.435 17.281 1.00 58.03 342 ILE A N 1
ATOM 2688 C CA . ILE A 1 342 ? -17.274 -22.877 17.387 1.00 58.03 342 ILE A CA 1
ATOM 2689 C C . ILE A 1 342 ? -18.344 -23.110 18.460 1.00 58.03 342 ILE A C 1
ATOM 2691 O O . ILE A 1 342 ? -18.342 -22.456 19.505 1.00 58.03 342 ILE A O 1
ATOM 2695 N N . ALA A 1 343 ? -19.273 -24.036 18.214 1.00 52.56 343 ALA A N 1
ATOM 2696 C CA . ALA A 1 343 ? -20.300 -24.386 19.194 1.00 52.56 343 ALA A CA 1
ATOM 2697 C C . ALA A 1 343 ? -19.662 -24.782 20.543 1.00 52.56 343 ALA A C 1
ATOM 2699 O O . ALA A 1 343 ? -18.778 -25.636 20.581 1.00 52.56 343 ALA A O 1
ATOM 2700 N N . GLY A 1 344 ? -20.119 -24.163 21.638 1.00 57.50 344 GLY A N 1
ATOM 2701 C CA . GLY A 1 344 ? -19.608 -24.403 22.995 1.00 57.50 344 GLY A CA 1
ATOM 2702 C C . GLY A 1 344 ? -18.389 -23.566 23.408 1.00 57.50 344 GLY A C 1
ATOM 2703 O O . GLY A 1 344 ? -17.891 -23.754 24.512 1.00 57.50 344 GLY A O 1
ATOM 2704 N N . GLN A 1 345 ? -17.908 -22.648 22.563 1.00 65.88 345 GLN A N 1
ATOM 2705 C CA . GLN A 1 345 ? -16.798 -21.750 22.894 1.00 65.88 345 GLN A CA 1
ATOM 2706 C C . GLN A 1 345 ? -17.226 -20.611 23.843 1.00 65.88 345 GLN A C 1
ATOM 2708 O O . GLN A 1 345 ? -18.266 -19.984 23.637 1.00 65.88 345 GLN A O 1
ATOM 2713 N N . THR A 1 346 ? -16.387 -20.289 24.835 1.00 66.56 346 THR A N 1
ATOM 2714 C CA . THR A 1 346 ? -16.524 -19.081 25.668 1.00 66.56 346 THR A CA 1
ATOM 2715 C C . THR A 1 346 ? -16.312 -17.823 24.823 1.00 66.56 346 THR A C 1
ATOM 2717 O O . THR A 1 346 ? -15.251 -17.647 24.226 1.00 66.56 346 THR A O 1
ATOM 2720 N N . LEU A 1 347 ? -17.324 -16.952 24.762 1.00 70.12 347 LEU A N 1
ATOM 2721 C CA . LEU A 1 347 ? -17.311 -15.735 23.936 1.00 70.12 347 LEU A CA 1
ATOM 2722 C C . LEU A 1 347 ? -16.536 -14.588 24.566 1.00 70.12 347 LEU A C 1
ATOM 2724 O O . LEU A 1 347 ? -15.851 -13.845 23.872 1.00 70.12 347 LEU A O 1
ATOM 2728 N N . VAL A 1 348 ? -16.692 -14.442 25.874 1.00 69.75 348 VAL A N 1
ATOM 2729 C CA . VAL A 1 348 ? -16.039 -13.437 26.694 1.00 69.75 348 VAL A CA 1
ATOM 2730 C C . VAL A 1 348 ? -15.802 -14.025 28.073 1.00 69.75 348 VAL A C 1
ATOM 2732 O O . VAL A 1 348 ? -16.580 -14.866 28.527 1.00 69.75 348 VAL A O 1
ATOM 2735 N N . GLU A 1 349 ? -14.744 -13.581 28.732 1.00 68.19 349 GLU A N 1
ATOM 2736 C CA . GLU A 1 349 ? -14.414 -14.000 30.087 1.00 68.19 349 GLU A CA 1
ATOM 2737 C C . GLU A 1 349 ? -14.471 -12.805 31.036 1.00 68.19 349 GLU A C 1
ATOM 2739 O O . GLU A 1 349 ? -14.049 -11.694 30.707 1.00 68.19 349 GLU A O 1
ATOM 2744 N N . ILE A 1 350 ? -15.036 -13.047 32.216 1.00 64.88 350 ILE A N 1
ATOM 2745 C CA . ILE A 1 350 ? -14.950 -12.139 33.352 1.00 64.88 350 ILE A CA 1
ATOM 2746 C C . ILE A 1 350 ? -13.766 -12.638 34.169 1.00 64.88 350 ILE A C 1
ATOM 2748 O O . ILE A 1 350 ? -13.810 -13.767 34.652 1.00 64.88 350 ILE A O 1
ATOM 2752 N N . ALA A 1 351 ? -12.718 -11.826 34.295 1.00 56.12 351 ALA A N 1
ATOM 2753 C CA . ALA A 1 351 ? -11.556 -12.197 35.095 1.00 56.12 351 ALA A CA 1
ATOM 2754 C C . ALA A 1 351 ? -11.975 -12.514 36.542 1.00 56.12 351 ALA A C 1
ATOM 2756 O O . ALA A 1 351 ? -12.810 -11.798 37.107 1.00 56.12 351 ALA A O 1
ATOM 2757 N N . ASP A 1 352 ? -11.411 -13.581 37.118 1.00 49.59 352 ASP A N 1
ATOM 2758 C CA . ASP A 1 352 ? -11.726 -14.022 38.478 1.00 49.59 352 ASP A CA 1
ATOM 2759 C C . ASP A 1 352 ? -11.426 -12.890 39.485 1.00 49.59 352 ASP A C 1
ATOM 2761 O O . ASP A 1 352 ? -10.275 -12.443 39.588 1.00 49.59 352 ASP A O 1
ATOM 2765 N N . PRO A 1 353 ? -12.435 -12.402 40.232 1.00 44.28 353 PRO A N 1
ATOM 2766 C CA . PRO A 1 353 ? -12.243 -11.383 41.258 1.00 44.28 353 PRO A CA 1
ATOM 2767 C C . PRO A 1 353 ? -11.263 -11.796 42.369 1.00 44.28 353 PRO A C 1
ATOM 2769 O O . PRO A 1 353 ? -10.724 -10.921 43.046 1.00 44.28 353 PRO A O 1
ATOM 2772 N N . GLU A 1 354 ? -11.029 -13.098 42.578 1.00 42.53 354 GLU A N 1
ATOM 2773 C CA . GLU A 1 354 ? -10.084 -13.602 43.582 1.00 42.53 354 GLU A CA 1
ATOM 2774 C C . GLU A 1 354 ? -8.625 -13.618 43.087 1.00 42.53 354 GLU A C 1
ATOM 2776 O O . GLU A 1 354 ? -7.717 -13.383 43.889 1.00 42.53 354 GLU A O 1
ATOM 2781 N N . GLU A 1 355 ? -8.374 -13.801 41.783 1.00 45.50 355 GLU A N 1
ATOM 2782 C CA . GLU A 1 355 ? -7.013 -13.780 41.211 1.00 45.50 355 GLU A CA 1
ATOM 2783 C C . GLU A 1 355 ? -6.441 -12.354 41.052 1.00 45.50 355 GLU A C 1
ATOM 2785 O O . GLU A 1 355 ? -5.222 -12.181 40.987 1.00 45.50 355 GLU A O 1
ATOM 2790 N N . LEU A 1 356 ? -7.293 -11.318 41.044 1.00 50.41 356 LEU A N 1
ATOM 2791 C CA . LEU A 1 356 ? -6.909 -9.912 40.827 1.00 50.41 356 LEU A CA 1
ATOM 2792 C C . LEU A 1 356 ? -6.886 -9.027 42.098 1.00 50.41 356 LEU A C 1
ATOM 2794 O O . LEU A 1 356 ? -6.791 -7.804 41.972 1.00 50.41 356 LEU A O 1
ATOM 2798 N N . HIS A 1 357 ? -6.898 -9.605 43.315 1.00 47.00 357 HIS A N 1
ATOM 2799 C CA . HIS A 1 357 ? -7.136 -8.894 44.601 1.00 47.00 357 HIS A CA 1
ATOM 2800 C C . HIS A 1 357 ? -8.552 -8.262 44.659 1.00 47.00 357 HIS A C 1
ATOM 2802 O O . HIS A 1 357 ? -9.208 -8.261 43.629 1.00 47.00 357 HIS A O 1
ATOM 2808 N N . PRO A 1 358 ? -9.112 -7.812 45.815 1.00 46.41 358 PRO A N 1
ATOM 2809 C CA . PRO A 1 358 ? -10.558 -7.841 46.076 1.00 46.41 358 PRO A CA 1
ATOM 2810 C C . PRO A 1 358 ? -11.333 -6.797 45.254 1.00 46.41 358 PRO A C 1
ATOM 2812 O O . PRO A 1 358 ? -11.782 -5.775 45.769 1.00 46.41 358 PRO A O 1
ATOM 2815 N N . ILE A 1 359 ? -11.504 -7.063 43.963 1.00 47.78 359 ILE A N 1
ATOM 2816 C CA . ILE A 1 359 ? -12.408 -6.384 43.052 1.00 47.78 359 ILE A CA 1
ATOM 2817 C C . ILE A 1 359 ? -13.798 -6.933 43.386 1.00 47.78 359 ILE A C 1
ATOM 2819 O O . ILE A 1 359 ? -13.975 -8.143 43.517 1.00 47.78 359 ILE A O 1
ATOM 2823 N N . ARG A 1 360 ? -14.802 -6.074 43.619 1.00 43.88 360 ARG A N 1
ATOM 2824 C CA . ARG A 1 360 ? -16.165 -6.584 43.850 1.00 43.88 360 ARG A CA 1
ATOM 2825 C C . ARG A 1 360 ? -16.585 -7.419 42.634 1.00 43.88 360 ARG A C 1
ATOM 2827 O O . ARG A 1 360 ? -16.331 -6.979 41.514 1.00 43.88 360 ARG A O 1
ATOM 2834 N N . PRO A 1 361 ? -17.257 -8.566 42.827 1.00 46.28 361 PRO A N 1
ATOM 2835 C CA . PRO A 1 361 ? -17.766 -9.343 41.709 1.00 46.28 361 PRO A CA 1
ATOM 2836 C C . PRO A 1 361 ? -18.670 -8.462 40.846 1.00 46.28 361 PRO A C 1
ATOM 2838 O O . PRO A 1 361 ? -19.515 -7.727 41.374 1.00 46.28 361 PRO A O 1
ATOM 2841 N N . TYR A 1 362 ? -18.502 -8.547 39.523 1.00 51.06 362 TYR A N 1
ATOM 2842 C CA . TYR A 1 362 ? -19.509 -8.045 38.595 1.00 51.06 362 TYR A CA 1
ATOM 2843 C C . TYR A 1 362 ? -20.866 -8.637 39.019 1.00 51.06 362 TYR A C 1
ATOM 2845 O O . TYR A 1 362 ? -20.937 -9.835 39.315 1.00 51.06 362 TYR A O 1
ATOM 2853 N N . PRO A 1 363 ? -21.937 -7.831 39.124 1.00 46.75 363 PRO A N 1
ATOM 2854 C CA . PRO A 1 363 ? -23.233 -8.347 39.540 1.00 46.75 363 PRO A CA 1
ATOM 2855 C C . PRO A 1 363 ? -23.662 -9.519 38.638 1.00 46.75 363 PRO A C 1
ATOM 2857 O O . PRO A 1 363 ? -23.412 -9.504 37.437 1.00 46.75 363 PRO A O 1
ATOM 2860 N N . ALA A 1 364 ? -24.312 -10.549 39.193 1.00 41.69 364 ALA A N 1
ATOM 2861 C CA . ALA A 1 364 ? -24.642 -11.790 38.468 1.00 41.69 364 ALA A CA 1
ATOM 2862 C C . ALA A 1 364 ? -25.526 -11.586 37.213 1.00 41.69 364 ALA A C 1
ATOM 2864 O O . ALA A 1 364 ? -25.657 -12.478 36.382 1.00 41.69 364 ALA A O 1
ATOM 2865 N N . ASN A 1 365 ? -26.132 -10.407 37.073 1.00 48.12 365 ASN A N 1
ATOM 2866 C CA . ASN A 1 365 ? -26.930 -9.950 35.938 1.00 48.12 365 ASN A CA 1
ATOM 2867 C C . ASN A 1 365 ? -26.192 -8.947 35.022 1.00 48.12 365 ASN A C 1
ATOM 2869 O O . ASN A 1 365 ? -26.845 -8.276 34.226 1.00 48.12 365 ASN A O 1
ATOM 2873 N N . ALA A 1 366 ? -24.865 -8.808 35.136 1.00 49.25 366 ALA A N 1
ATOM 2874 C CA . ALA A 1 366 ? -24.100 -7.746 34.481 1.00 49.25 366 ALA A CA 1
ATOM 2875 C C . ALA A 1 366 ? -23.974 -7.890 32.960 1.00 49.25 366 ALA A C 1
ATOM 2877 O O . ALA A 1 366 ? -23.771 -6.879 32.305 1.00 49.25 366 ALA A O 1
ATOM 2878 N N . GLY A 1 367 ? -24.098 -9.089 32.387 1.00 52.66 367 GLY A N 1
ATOM 2879 C CA . GLY A 1 367 ? -23.908 -9.304 30.951 1.00 52.66 367 GLY A CA 1
ATOM 2880 C C . GLY A 1 367 ? -25.089 -10.015 30.309 1.00 52.66 367 GLY A C 1
ATOM 2881 O O . GLY A 1 367 ? -25.470 -11.103 30.735 1.00 52.66 367 GLY A O 1
ATOM 2882 N N . GLN A 1 368 ? -25.645 -9.425 29.253 1.00 53.53 368 GLN A N 1
ATOM 2883 C CA . GLN A 1 368 ? -26.544 -10.116 28.330 1.00 53.53 368 GLN A CA 1
ATOM 2884 C C . GLN A 1 368 ? -25.835 -10.241 26.981 1.00 53.53 368 GLN A C 1
ATOM 2886 O O . GLN A 1 368 ? -25.492 -9.234 26.364 1.00 53.53 368 GLN A O 1
ATOM 2891 N N . ALA A 1 369 ? -25.600 -11.475 26.535 1.00 56.62 369 ALA A N 1
ATOM 2892 C CA . ALA A 1 369 ? -25.234 -11.766 25.154 1.00 56.62 369 ALA A CA 1
ATOM 2893 C C . ALA A 1 369 ? -26.512 -12.161 24.409 1.00 56.62 369 ALA A C 1
ATOM 2895 O O . ALA A 1 369 ? -27.275 -13.001 24.889 1.00 56.62 369 ALA A O 1
ATOM 2896 N N . SER A 1 370 ? -26.758 -11.556 23.250 1.00 57.84 370 SER A N 1
ATOM 2897 C CA . SER A 1 370 ? -27.856 -11.971 22.374 1.00 57.84 370 SER A CA 1
ATOM 2898 C C . SER A 1 370 ? -27.296 -12.763 21.197 1.00 57.84 370 SER A C 1
ATOM 2900 O O . SER A 1 370 ? -26.355 -12.326 20.537 1.00 57.84 370 SER A O 1
ATOM 2902 N N . ASP A 1 371 ? -27.852 -13.955 20.964 1.00 57.91 371 ASP A N 1
ATOM 2903 C CA . ASP A 1 371 ? -27.562 -14.734 19.763 1.00 57.91 371 ASP A CA 1
ATOM 2904 C C . ASP A 1 371 ? -28.344 -14.134 18.594 1.00 57.91 371 ASP A C 1
ATOM 2906 O O . ASP A 1 371 ? -29.552 -14.335 18.440 1.00 57.91 371 ASP A O 1
ATOM 2910 N N . SER A 1 372 ? -27.641 -13.371 17.769 1.00 52.06 372 SER A N 1
ATOM 2911 C CA . SER A 1 372 ? -28.073 -13.066 16.418 1.00 52.06 372 SER A CA 1
ATOM 2912 C C . SER A 1 372 ? -27.023 -13.620 15.477 1.00 52.06 372 SER A C 1
ATOM 2914 O O . SER A 1 372 ? -25.867 -13.217 15.549 1.00 52.06 372 SER A O 1
ATOM 2916 N N . LYS A 1 373 ? -27.411 -14.527 14.576 1.00 55.78 373 LYS A N 1
ATOM 2917 C CA . LYS A 1 373 ? -26.570 -14.968 13.453 1.00 55.78 373 LYS A CA 1
ATOM 2918 C C . LYS A 1 373 ? -25.887 -13.745 12.811 1.00 55.78 373 LYS A C 1
ATOM 2920 O O . LYS A 1 373 ? -26.560 -12.979 12.126 1.00 55.78 373 LYS A O 1
ATOM 2925 N N . GLY A 1 374 ? -24.586 -13.558 13.045 1.00 68.94 374 GLY A N 1
ATOM 2926 C CA . GLY A 1 374 ? -23.863 -12.332 12.687 1.00 68.94 374 GLY A CA 1
ATOM 2927 C C . GLY A 1 374 ? -22.961 -11.831 13.819 1.00 68.94 374 GLY A C 1
ATOM 2928 O O . GLY A 1 374 ? -22.312 -12.632 14.492 1.00 68.94 374 GLY A O 1
ATOM 2929 N N . ASP A 1 375 ? -22.898 -10.510 13.987 1.00 75.06 375 ASP A N 1
ATOM 2930 C CA . ASP A 1 375 ? -22.137 -9.860 15.057 1.00 75.06 375 ASP A CA 1
ATOM 2931 C C . ASP A 1 375 ? -22.762 -10.155 16.430 1.00 75.06 375 ASP A C 1
ATOM 2933 O O . ASP A 1 375 ? -23.986 -10.172 16.578 1.00 75.06 375 ASP A O 1
ATOM 2937 N N . VAL A 1 376 ? -21.921 -10.355 17.448 1.00 80.94 376 VAL A N 1
ATOM 2938 C CA . VAL A 1 376 ? -22.365 -10.575 18.833 1.00 80.94 376 VAL A CA 1
ATOM 2939 C C . VAL A 1 376 ? -22.274 -9.267 19.600 1.00 80.94 376 VAL A C 1
ATOM 2941 O O . VAL A 1 376 ? -21.205 -8.667 19.678 1.00 80.94 376 VAL A O 1
ATOM 2944 N N . VAL A 1 377 ? -23.381 -8.834 20.201 1.00 84.12 377 VAL A N 1
ATOM 2945 C CA . VAL A 1 377 ? -23.415 -7.632 21.044 1.00 84.12 377 VAL A CA 1
ATOM 2946 C C . VAL A 1 377 ? -23.420 -8.033 22.515 1.00 84.12 377 VAL A C 1
ATOM 2948 O O . VAL A 1 377 ? -24.283 -8.799 22.949 1.00 84.12 377 VAL A O 1
ATOM 2951 N N . VAL A 1 378 ? -22.472 -7.483 23.272 1.00 84.06 378 VAL A N 1
ATOM 2952 C CA . VAL A 1 378 ? -22.352 -7.613 24.726 1.00 84.06 378 VAL A CA 1
ATOM 2953 C C . VAL A 1 378 ? -22.521 -6.229 25.343 1.00 84.06 378 VAL A C 1
ATOM 2955 O O . VAL A 1 378 ? -21.776 -5.302 25.023 1.00 84.06 378 VAL A O 1
ATOM 2958 N N . THR A 1 379 ? -23.502 -6.083 26.230 1.00 85.31 379 THR A N 1
ATOM 2959 C CA . THR A 1 379 ? -23.714 -4.853 27.004 1.00 85.31 379 THR A CA 1
ATOM 2960 C C . THR A 1 379 ? -23.612 -5.137 28.488 1.00 85.31 379 THR A C 1
ATOM 2962 O O . THR A 1 379 ? -24.216 -6.103 28.961 1.00 85.31 379 THR A O 1
ATOM 2965 N N . TYR A 1 380 ? -22.878 -4.294 29.208 1.00 85.38 380 TYR A N 1
ATOM 2966 C CA . TYR A 1 380 ? -22.706 -4.409 30.653 1.00 85.38 380 TYR A CA 1
ATOM 2967 C C . TYR A 1 380 ? -22.362 -3.062 31.288 1.00 85.38 380 TYR A C 1
ATOM 2969 O O . TYR A 1 380 ? -21.933 -2.134 30.606 1.00 85.38 380 TYR A O 1
ATOM 2977 N N . SER A 1 381 ? -22.539 -2.975 32.607 1.00 86.06 381 SER A N 1
ATOM 2978 C CA . SER A 1 381 ? -22.133 -1.818 33.405 1.00 86.06 381 SER A CA 1
ATOM 2979 C C . SER A 1 381 ? -20.920 -2.177 34.262 1.00 86.06 381 SER A C 1
ATOM 2981 O O . SER A 1 381 ? -20.965 -3.150 35.017 1.00 86.06 381 SER A O 1
ATOM 2983 N N . ALA A 1 382 ? -19.866 -1.364 34.203 1.00 83.81 382 ALA A N 1
ATOM 2984 C CA . ALA A 1 382 ? -18.706 -1.452 35.089 1.00 83.81 382 ALA A CA 1
ATOM 2985 C C . ALA A 1 382 ? -18.785 -0.390 36.197 1.00 83.81 382 ALA A C 1
ATOM 2987 O O . ALA A 1 382 ? -19.189 0.749 35.960 1.00 83.81 382 ALA A O 1
ATOM 2988 N N . THR A 1 383 ? -18.400 -0.755 37.419 1.00 82.88 383 THR A N 1
ATOM 2989 C CA . THR A 1 383 ? -18.373 0.145 38.587 1.00 82.88 383 THR A CA 1
ATOM 2990 C C . THR A 1 383 ? -16.945 0.337 39.078 1.00 82.88 383 THR A C 1
ATOM 2992 O O . THR A 1 383 ? -16.116 -0.553 38.913 1.00 82.88 383 THR A O 1
ATOM 2995 N N . HIS A 1 384 ? -16.665 1.464 39.725 1.00 79.38 384 HIS A N 1
ATOM 2996 C CA . HIS A 1 384 ? -15.354 1.767 40.302 1.00 79.38 384 HIS A CA 1
ATOM 2997 C C . HIS A 1 384 ? -15.384 1.727 41.834 1.00 79.38 384 HIS A C 1
ATOM 2999 O O . HIS A 1 384 ? -16.443 1.740 42.468 1.00 79.38 384 HIS A O 1
ATOM 3005 N N . PHE A 1 385 ? -14.201 1.699 42.442 1.00 71.44 385 PHE A N 1
ATOM 3006 C CA . PHE A 1 385 ? -14.055 1.846 43.883 1.00 71.44 385 PHE A CA 1
ATOM 3007 C C . PHE A 1 385 ? -14.174 3.309 44.315 1.00 71.44 385 PHE A C 1
ATOM 3009 O O . PHE A 1 385 ? -13.580 4.204 43.712 1.00 71.44 385 PHE A O 1
ATOM 3016 N N . ASN A 1 386 ? -14.908 3.514 45.411 1.00 63.88 386 ASN A N 1
ATOM 3017 C CA . ASN A 1 386 ? -15.153 4.816 46.043 1.00 63.88 386 ASN A CA 1
ATOM 3018 C C . ASN A 1 386 ? -14.323 5.039 47.320 1.00 63.88 386 ASN A C 1
ATOM 3020 O O . ASN A 1 386 ? -14.697 5.879 48.130 1.00 63.88 386 ASN A O 1
ATOM 3024 N N . ASN A 1 387 ? -13.274 4.244 47.575 1.00 60.59 387 ASN A N 1
ATOM 3025 C CA . ASN A 1 387 ? -12.659 4.199 48.904 1.00 60.59 387 ASN A CA 1
ATOM 3026 C C . ASN A 1 387 ? -11.244 4.801 48.959 1.00 60.59 387 ASN A C 1
ATOM 3028 O O . ASN A 1 387 ? -10.296 4.260 48.387 1.00 60.59 387 ASN A O 1
ATOM 3032 N N . ASP A 1 388 ? -11.132 5.866 49.751 1.00 53.94 388 ASP A N 1
ATOM 3033 C CA . ASP A 1 388 ? -9.956 6.721 49.961 1.00 53.94 388 ASP A CA 1
ATOM 3034 C C . ASP A 1 388 ? -8.969 6.196 51.018 1.00 53.94 388 ASP A C 1
ATOM 3036 O O . ASP A 1 388 ? -7.974 6.848 51.333 1.00 53.94 388 ASP A O 1
ATOM 3040 N N . SER A 1 389 ? -9.274 5.055 51.643 1.00 51.28 389 SER A N 1
ATOM 3041 C CA . SER A 1 389 ? -8.670 4.650 52.923 1.00 51.28 389 SER A CA 1
ATOM 3042 C C . SER A 1 389 ? -7.998 3.273 52.932 1.00 51.28 389 SER A C 1
ATOM 3044 O O . SER A 1 389 ? -7.375 2.909 53.931 1.00 51.28 389 SER A O 1
ATOM 3046 N N . GLU A 1 390 ? -8.080 2.511 51.839 1.00 52.16 390 GLU A N 1
ATOM 3047 C CA . GLU A 1 390 ? -7.511 1.160 51.759 1.00 52.16 390 GLU A CA 1
ATOM 3048 C C . GLU A 1 390 ? -6.132 1.124 51.078 1.00 52.16 390 GLU A C 1
ATOM 3050 O O . GLU A 1 390 ? -5.836 1.973 50.233 1.00 52.16 390 GLU A O 1
ATOM 3055 N N . PRO A 1 391 ? -5.259 0.169 51.459 1.00 49.53 391 PRO A N 1
ATOM 3056 C CA . PRO A 1 391 ? -3.893 0.098 50.959 1.00 49.53 391 PRO A CA 1
ATOM 3057 C C . PRO A 1 391 ? -3.844 -0.081 49.438 1.00 49.53 391 PRO A C 1
ATOM 3059 O O . PRO A 1 391 ? -4.593 -0.863 48.856 1.00 49.53 391 PRO A O 1
ATOM 3062 N N . ILE A 1 392 ? -2.907 0.635 48.816 1.00 54.34 392 ILE A N 1
ATOM 3063 C CA . ILE A 1 392 ? -2.570 0.521 47.398 1.00 54.34 392 ILE A CA 1
ATOM 3064 C C . ILE A 1 392 ? -2.060 -0.902 47.124 1.00 54.34 392 ILE A C 1
ATOM 3066 O O . ILE A 1 392 ? -0.979 -1.274 47.583 1.00 54.34 392 ILE A O 1
ATOM 3070 N N . VAL A 1 393 ? -2.823 -1.678 46.358 1.00 57.41 393 VAL A N 1
ATOM 3071 C CA . VAL A 1 393 ? -2.308 -2.825 45.589 1.00 57.41 393 VAL A CA 1
ATOM 3072 C C . VAL A 1 393 ? -1.945 -2.324 44.179 1.00 57.41 393 VAL A C 1
ATOM 3074 O O . VAL A 1 393 ? -2.099 -1.132 43.912 1.00 57.41 393 VAL A O 1
ATOM 3077 N N . ALA A 1 394 ? -1.400 -3.168 43.293 1.00 65.31 394 ALA A N 1
ATOM 3078 C CA . ALA A 1 394 ? -0.989 -2.760 41.938 1.00 65.31 394 ALA A CA 1
ATOM 3079 C C . ALA A 1 394 ? -2.038 -1.833 41.278 1.00 65.31 394 ALA A C 1
ATOM 3081 O O . ALA A 1 394 ? -3.225 -2.139 41.334 1.00 65.31 394 ALA A O 1
ATOM 3082 N N . LEU A 1 395 ? -1.604 -0.698 40.703 1.00 74.81 395 LEU A N 1
ATOM 3083 C CA . LEU A 1 395 ? -2.441 0.426 40.223 1.00 74.81 395 LEU A CA 1
ATOM 3084 C C . LEU A 1 395 ? -3.272 0.106 38.970 1.00 74.81 395 LEU A C 1
ATOM 3086 O O . LEU A 1 395 ? -3.203 0.799 37.961 1.00 74.81 395 LEU A O 1
ATOM 3090 N N . LEU A 1 396 ? -4.028 -0.982 39.028 1.00 79.38 396 LEU A N 1
ATOM 3091 C CA . LEU A 1 396 ? -4.782 -1.553 37.921 1.00 79.38 396 LEU A CA 1
ATOM 3092 C C . LEU A 1 396 ? -6.286 -1.345 38.107 1.00 79.38 396 LEU A C 1
ATOM 3094 O O . LEU A 1 396 ? -7.021 -1.205 37.135 1.00 79.38 396 LEU A O 1
ATOM 3098 N N . ASP A 1 397 ? -6.748 -1.270 39.350 1.00 78.19 397 ASP A N 1
ATOM 3099 C CA . ASP A 1 397 ? -8.158 -1.102 39.661 1.00 78.19 397 ASP A CA 1
ATOM 3100 C C . ASP A 1 397 ? -8.736 0.237 39.181 1.00 78.19 397 ASP A C 1
ATOM 3102 O O . ASP A 1 397 ? -8.050 1.259 39.069 1.00 78.19 397 ASP A O 1
ATOM 3106 N N . LEU A 1 398 ? -10.038 0.220 38.890 1.00 82.44 398 LEU A N 1
ATOM 3107 C CA . LEU A 1 398 ? -10.788 1.405 38.500 1.00 82.44 398 LEU A CA 1
ATOM 3108 C C . LEU A 1 398 ? -11.151 2.201 39.759 1.00 82.44 398 LEU A C 1
ATOM 3110 O O . LEU A 1 398 ? -11.937 1.734 40.591 1.00 82.44 398 LEU A O 1
ATOM 3114 N N . ARG A 1 399 ? -10.567 3.392 39.912 1.00 81.25 399 ARG A N 1
ATOM 3115 C CA . ARG A 1 399 ? -10.714 4.228 41.111 1.00 81.25 399 ARG A CA 1
ATOM 3116 C C . ARG A 1 399 ? -11.041 5.667 40.775 1.00 81.25 399 ARG A C 1
ATOM 3118 O O . ARG A 1 399 ? -10.622 6.188 39.743 1.00 81.25 399 ARG A O 1
ATOM 3125 N N . ARG A 1 400 ? -11.732 6.303 41.719 1.00 82.31 400 ARG A N 1
ATOM 3126 C CA . ARG A 1 400 ? -11.872 7.753 41.752 1.00 82.31 400 ARG A CA 1
ATOM 3127 C C . ARG A 1 400 ? -10.508 8.418 41.918 1.00 82.31 400 ARG A C 1
ATOM 3129 O O . ARG A 1 400 ? -9.725 8.018 42.776 1.00 82.31 400 ARG A O 1
ATOM 3136 N N . ASP A 1 401 ? -10.265 9.428 41.093 1.00 82.81 401 ASP A N 1
ATOM 3137 C CA . ASP A 1 401 ? -9.137 10.340 41.198 1.00 82.81 401 ASP A CA 1
ATOM 3138 C C . ASP A 1 401 ? -9.620 11.788 41.068 1.00 82.81 401 ASP A C 1
ATOM 3140 O O . ASP A 1 401 ? -9.987 12.245 39.990 1.00 82.81 401 ASP A O 1
ATOM 3144 N N . GLN A 1 402 ? -9.679 12.481 42.202 1.00 82.62 402 GLN A N 1
ATOM 3145 C CA . GLN A 1 402 ? -10.352 13.765 42.392 1.00 82.62 402 GLN A CA 1
ATOM 3146 C C . GLN A 1 402 ? -11.783 13.764 41.814 1.00 82.62 402 GLN A C 1
ATOM 3148 O O . GLN A 1 402 ? -12.658 13.067 42.336 1.00 82.62 402 GLN A O 1
ATOM 3153 N N . ASP A 1 403 ? -12.047 14.536 40.761 1.00 83.31 403 ASP A N 1
ATOM 3154 C CA . ASP A 1 403 ? -13.352 14.614 40.088 1.00 83.31 403 ASP A CA 1
ATOM 3155 C C . ASP A 1 403 ? -13.494 13.648 38.895 1.00 83.31 403 ASP A C 1
ATOM 3157 O O . ASP A 1 403 ? -14.529 13.629 38.226 1.00 83.31 403 ASP A O 1
ATOM 3161 N N . GLY A 1 404 ? -12.473 12.830 38.636 1.00 89.56 404 GLY A N 1
ATOM 3162 C CA . GLY A 1 404 ? -12.440 11.852 37.560 1.00 89.56 404 GLY A CA 1
ATOM 3163 C C . GLY A 1 404 ? -12.245 10.420 38.043 1.00 89.56 404 GLY A C 1
ATOM 3164 O O . GLY A 1 404 ? -12.294 10.104 39.232 1.00 89.56 404 GLY A O 1
ATOM 3165 N N . ILE A 1 405 ? -12.026 9.534 37.076 1.00 90.44 405 ILE A N 1
ATOM 3166 C CA . ILE A 1 405 ? -11.722 8.117 37.265 1.00 90.44 405 ILE A CA 1
ATOM 3167 C C . ILE A 1 405 ? -10.487 7.775 36.436 1.00 90.44 405 ILE A C 1
ATOM 3169 O O . ILE A 1 405 ? -10.380 8.198 35.285 1.00 90.44 405 ILE A O 1
ATOM 3173 N N . ASN A 1 406 ? -9.593 6.943 36.965 1.00 90.88 406 ASN A N 1
ATOM 3174 C CA . ASN A 1 406 ? -8.579 6.257 36.163 1.00 90.88 406 ASN A CA 1
ATOM 3175 C C . ASN A 1 406 ? -8.438 4.782 36.572 1.00 90.88 406 ASN A C 1
ATOM 3177 O O . ASN A 1 406 ? -8.895 4.374 37.640 1.00 90.88 406 ASN A O 1
ATOM 3181 N N . GLY A 1 407 ? -7.823 3.965 35.717 1.00 89.38 407 GLY A N 1
ATOM 3182 C CA . GLY A 1 407 ? -7.625 2.527 35.948 1.00 89.38 407 GLY A CA 1
ATOM 3183 C C . GLY A 1 407 ? -7.092 1.786 34.732 1.00 89.38 407 GLY A C 1
ATOM 3184 O O . GLY A 1 407 ? -6.799 2.402 33.707 1.00 89.38 407 GLY A O 1
ATOM 3185 N N . ALA A 1 408 ? -6.957 0.467 34.845 1.00 89.06 408 ALA A N 1
ATOM 3186 C CA . ALA A 1 408 ? -6.545 -0.405 33.754 1.00 89.06 408 ALA A CA 1
ATOM 3187 C C . ALA A 1 408 ? -7.744 -1.032 33.034 1.00 89.06 408 ALA A C 1
ATOM 3189 O O . ALA A 1 408 ? -8.786 -1.319 33.626 1.00 89.06 408 ALA A O 1
ATOM 3190 N N . GLY A 1 409 ? -7.573 -1.305 31.742 1.00 89.31 409 GLY A N 1
ATOM 3191 C CA . GLY A 1 409 ? -8.609 -1.891 30.900 1.00 89.31 409 GLY A CA 1
ATOM 3192 C C . GLY A 1 409 ? -9.011 -3.298 31.320 1.00 89.31 409 GLY A C 1
ATOM 3193 O O . GLY A 1 409 ? -10.164 -3.667 31.143 1.00 89.31 409 GLY A O 1
ATOM 3194 N N . MET A 1 410 ? -8.117 -4.068 31.944 1.00 84.75 410 MET A N 1
ATOM 3195 C CA . MET A 1 410 ? -8.454 -5.376 32.525 1.00 84.75 410 MET A CA 1
ATOM 3196 C C . MET A 1 410 ? -9.525 -5.304 33.626 1.00 84.75 410 MET A C 1
ATOM 3198 O O . MET A 1 410 ? -10.191 -6.297 33.891 1.00 84.75 410 MET A O 1
ATOM 3202 N N . CYS A 1 411 ? -9.728 -4.131 34.235 1.00 81.31 411 CYS A N 1
ATOM 3203 C CA . CYS A 1 411 ? -10.782 -3.888 35.221 1.00 81.31 411 CYS A CA 1
ATOM 3204 C C . CYS A 1 411 ? -12.018 -3.188 34.625 1.00 81.31 411 CYS A C 1
ATOM 3206 O O . CYS A 1 411 ? -12.964 -2.902 35.355 1.00 81.31 411 CYS A O 1
ATOM 3208 N N . LEU A 1 412 ? -12.003 -2.882 33.324 1.00 85.88 412 LEU A N 1
ATOM 3209 C CA . LEU A 1 412 ? -13.074 -2.175 32.615 1.00 85.88 412 LEU A CA 1
ATOM 3210 C C . LEU A 1 412 ? -13.718 -3.043 31.522 1.00 85.88 412 LEU A C 1
ATOM 3212 O O . LEU A 1 412 ? -14.920 -2.930 31.265 1.00 85.88 412 LEU A O 1
ATOM 3216 N N . PHE A 1 413 ? -12.935 -3.906 30.869 1.00 87.56 413 PHE A N 1
ATOM 3217 C CA . PHE A 1 413 ? -13.366 -4.679 29.712 1.00 87.56 413 PHE A CA 1
ATOM 3218 C C . PHE A 1 413 ? -13.634 -6.151 30.007 1.00 87.56 413 PHE A C 1
ATOM 3220 O O . PHE A 1 413 ? -12.800 -6.843 30.579 1.00 87.56 413 PHE A O 1
ATOM 3227 N N . ILE A 1 414 ? -14.774 -6.633 29.514 1.00 84.94 414 ILE A N 1
ATOM 3228 C CA . ILE A 1 414 ? -15.083 -8.054 29.358 1.00 84.94 414 ILE A CA 1
ATOM 3229 C C . ILE A 1 414 ? -14.770 -8.407 27.897 1.00 84.94 414 ILE A C 1
ATOM 3231 O O . ILE A 1 414 ? -15.411 -7.880 26.986 1.00 84.94 414 ILE A O 1
ATOM 3235 N N . LEU A 1 415 ? -13.745 -9.230 27.661 1.00 85.25 415 LEU A N 1
ATOM 3236 C CA . LEU A 1 415 ? -13.158 -9.463 26.331 1.00 85.25 415 LEU A CA 1
ATOM 3237 C C . LEU A 1 415 ? -13.128 -10.957 25.977 1.00 85.25 415 LEU A C 1
ATOM 3239 O O . LEU A 1 415 ? -13.156 -11.794 26.882 1.00 85.25 415 LEU A O 1
ATOM 3243 N N . PRO A 1 416 ? -13.037 -11.315 24.681 1.00 84.88 416 PRO A N 1
ATOM 3244 C CA . PRO A 1 416 ? -12.769 -12.693 24.278 1.00 84.88 416 PRO A CA 1
ATOM 3245 C C . PRO A 1 416 ? -11.482 -13.247 24.916 1.00 84.88 416 PRO A C 1
ATOM 3247 O O . PRO A 1 416 ? -10.452 -12.569 24.871 1.00 84.88 416 PRO A O 1
ATOM 3250 N N . PRO A 1 417 ? -11.490 -14.474 25.469 1.00 81.62 417 PRO A N 1
ATOM 3251 C CA . PRO A 1 417 ? -10.335 -15.051 26.164 1.00 81.62 417 PRO A CA 1
ATOM 3252 C C . PRO A 1 417 ? -9.306 -15.680 25.209 1.00 81.62 417 PRO A C 1
ATOM 3254 O O . PRO A 1 417 ? -8.657 -16.670 25.538 1.00 81.62 417 PRO A O 1
ATOM 3257 N N . ASP A 1 418 ? -9.182 -15.151 23.991 1.00 78.31 418 ASP A N 1
ATOM 3258 C CA . ASP A 1 418 ? -8.244 -15.644 22.985 1.00 78.31 418 ASP A CA 1
ATOM 3259 C C . ASP A 1 418 ? -7.179 -14.599 22.627 1.00 78.31 418 ASP A C 1
ATOM 3261 O O . ASP A 1 418 ? -7.272 -13.413 22.951 1.00 78.31 418 ASP A O 1
ATOM 3265 N N . ASP A 1 419 ? -6.118 -15.064 21.976 1.00 80.44 419 ASP A N 1
ATOM 3266 C CA . ASP A 1 419 ? -4.978 -14.264 21.535 1.00 80.44 419 ASP A CA 1
ATOM 3267 C C . ASP A 1 419 ? -5.074 -13.882 20.051 1.00 80.44 419 ASP A C 1
ATOM 3269 O O . ASP A 1 419 ? -4.084 -13.454 19.445 1.00 80.44 419 ASP A O 1
ATOM 3273 N N . LYS A 1 420 ? -6.269 -14.002 19.450 1.00 81.88 420 LYS A N 1
ATOM 3274 C CA . LYS A 1 420 ? -6.481 -13.638 18.048 1.00 81.88 420 LYS A CA 1
ATOM 3275 C C . LYS A 1 420 ? -6.149 -12.169 17.836 1.00 81.88 420 LYS A C 1
ATOM 3277 O O . LYS A 1 420 ? -6.294 -11.328 18.717 1.00 81.88 420 LYS A O 1
ATOM 3282 N N . THR A 1 421 ? -5.743 -11.841 16.616 1.00 83.75 421 THR A N 1
ATOM 3283 C CA . THR A 1 421 ? -5.614 -10.443 16.209 1.00 83.75 421 THR A CA 1
ATOM 3284 C C . THR A 1 421 ? -6.989 -9.897 15.839 1.00 83.75 421 THR A C 1
ATOM 3286 O O . THR A 1 421 ? -7.628 -10.407 14.920 1.00 83.75 421 THR A O 1
ATOM 3289 N N . TYR A 1 422 ? -7.415 -8.841 16.527 1.00 86.88 422 TYR A N 1
ATOM 3290 C CA . TYR A 1 422 ? -8.665 -8.130 16.301 1.00 86.88 422 TYR A CA 1
ATOM 3291 C C . TYR A 1 422 ? -8.433 -6.776 15.631 1.00 86.88 422 TYR A C 1
ATOM 3293 O O . TYR A 1 422 ? -7.441 -6.093 15.900 1.00 86.88 422 TYR A O 1
ATOM 3301 N N . SER A 1 423 ? -9.389 -6.353 14.800 1.00 87.88 423 SER A N 1
ATOM 3302 C CA . SER A 1 423 ? -9.562 -4.934 14.470 1.00 87.88 423 SER A CA 1
ATOM 3303 C C . SER A 1 423 ? -10.348 -4.267 15.598 1.00 87.88 423 SER A C 1
ATOM 3305 O O . SER A 1 423 ? -11.552 -4.472 15.715 1.00 87.88 423 SER A O 1
ATOM 3307 N N . ILE A 1 424 ? -9.670 -3.484 16.431 1.00 91.62 424 ILE A N 1
ATOM 3308 C CA . ILE A 1 424 ? -10.225 -2.870 17.640 1.00 91.62 424 ILE A CA 1
ATOM 3309 C C . ILE A 1 424 ? -10.577 -1.412 17.353 1.00 91.62 424 ILE A C 1
ATOM 3311 O O . ILE A 1 424 ? -9.749 -0.663 16.836 1.00 91.62 424 ILE A O 1
ATOM 3315 N N . SER A 1 425 ? -11.782 -0.991 17.722 1.00 93.38 425 SER A N 1
ATOM 3316 C CA . SER A 1 425 ? -12.244 0.394 17.658 1.00 93.38 425 SER A CA 1
ATOM 3317 C C . SER A 1 425 ? -12.848 0.776 19.003 1.00 93.38 425 SER A C 1
ATOM 3319 O O . SER A 1 425 ? -13.848 0.191 19.400 1.00 93.38 425 SER A O 1
ATOM 3321 N N . LEU A 1 426 ? -12.264 1.747 19.706 1.00 94.94 426 LEU A N 1
ATOM 3322 C CA . LEU A 1 426 ? -12.775 2.237 20.990 1.00 94.94 426 LEU A CA 1
ATOM 3323 C C . LEU A 1 426 ? -13.216 3.692 20.855 1.00 94.94 426 LEU A C 1
ATOM 3325 O O . LEU A 1 426 ? -12.420 4.546 20.464 1.00 94.94 426 LEU A O 1
ATOM 3329 N N . ALA A 1 427 ? -14.472 3.968 21.193 1.00 93.19 427 ALA A N 1
ATOM 3330 C CA . ALA A 1 427 ? -15.054 5.304 21.222 1.00 93.19 427 ALA A CA 1
ATOM 3331 C C . ALA A 1 427 ? -15.622 5.625 22.608 1.00 93.19 427 ALA A C 1
ATOM 3333 O O . ALA A 1 427 ? -16.063 4.728 23.333 1.00 93.19 427 ALA A O 1
ATOM 3334 N N . TRP A 1 428 ? -15.649 6.913 22.941 1.00 93.62 428 TRP A N 1
ATOM 3335 C CA . TRP A 1 428 ? -16.276 7.413 24.160 1.00 93.62 428 TRP A CA 1
ATOM 3336 C C . TRP A 1 428 ? -17.529 8.202 23.806 1.00 93.62 428 TRP A C 1
ATOM 3338 O O . TRP A 1 428 ? -17.458 9.151 23.025 1.00 93.62 428 TRP A O 1
ATOM 3348 N N . ASP A 1 429 ? -18.657 7.839 24.405 1.00 94.25 429 ASP A N 1
ATOM 3349 C CA . ASP A 1 429 ? -19.858 8.666 24.371 1.00 94.25 429 ASP A CA 1
ATOM 3350 C C . ASP A 1 429 ? -19.840 9.601 25.583 1.00 94.25 429 ASP A C 1
ATOM 3352 O O . ASP A 1 429 ? -20.093 9.196 26.717 1.00 94.25 429 ASP A O 1
ATOM 3356 N N . LEU A 1 430 ? -19.480 10.860 25.333 1.00 93.31 430 LEU A N 1
ATOM 3357 C CA . LEU A 1 430 ? -19.439 11.924 26.338 1.00 93.31 430 LEU A CA 1
ATOM 3358 C C . LEU A 1 430 ? -20.655 12.857 26.236 1.00 93.31 430 LEU A C 1
ATOM 3360 O O . LEU A 1 430 ? -20.627 13.956 26.779 1.00 93.31 430 LEU A O 1
ATOM 3364 N N . SER A 1 431 ? -21.723 12.451 25.539 1.00 90.25 431 SER A N 1
ATOM 3365 C CA . SER A 1 431 ? -22.889 13.309 25.275 1.00 90.25 431 SER A CA 1
ATOM 3366 C C . SER A 1 431 ? -23.635 13.763 26.533 1.00 90.25 431 SER A C 1
ATOM 3368 O O . SER A 1 431 ? -24.303 14.794 26.504 1.00 90.25 431 SER A O 1
ATOM 3370 N N . GLN A 1 432 ? -23.527 13.003 27.626 1.00 89.00 432 GLN A N 1
ATOM 3371 C CA . GLN A 1 432 ? -24.116 13.316 28.934 1.00 89.00 432 GLN A CA 1
ATOM 3372 C C . GLN A 1 432 ? -23.070 13.766 29.968 1.00 89.00 432 GLN A C 1
ATOM 3374 O O . GLN A 1 432 ? -23.394 13.914 31.146 1.00 89.00 432 GLN A O 1
ATOM 3379 N N . ALA A 1 433 ? -21.810 13.937 29.558 1.00 90.81 433 ALA A N 1
ATOM 3380 C CA . ALA A 1 433 ? -20.737 14.306 30.468 1.00 90.81 433 ALA A CA 1
ATOM 3381 C C . ALA A 1 433 ? -20.738 15.818 30.763 1.00 90.81 433 ALA A C 1
ATOM 3383 O O . ALA A 1 433 ? -21.118 16.606 29.895 1.00 90.81 433 ALA A O 1
ATOM 3384 N N . PRO A 1 434 ? -20.281 16.251 31.955 1.00 90.62 434 PRO A N 1
ATOM 3385 C CA . PRO A 1 434 ? -20.061 17.662 32.250 1.00 90.62 434 PRO A CA 1
ATOM 3386 C C . PRO A 1 434 ? -19.125 18.330 31.236 1.00 90.62 434 PRO A C 1
ATOM 3388 O O . PRO A 1 434 ? -18.186 17.698 30.735 1.00 90.62 434 PRO A O 1
ATOM 3391 N N . ASP A 1 435 ? -19.335 19.625 30.996 1.00 88.56 435 ASP A N 1
ATOM 3392 C CA . ASP A 1 435 ? -18.476 20.429 30.125 1.00 88.56 435 ASP A CA 1
ATOM 3393 C C . ASP A 1 435 ? -17.001 20.317 30.535 1.00 88.56 435 ASP A C 1
ATOM 3395 O O . ASP A 1 435 ? -16.650 20.353 31.715 1.00 88.56 435 ASP A O 1
ATOM 3399 N N . GLY A 1 436 ? -16.123 20.179 29.541 1.00 87.06 436 GLY A N 1
ATOM 3400 C CA . GLY A 1 436 ? -14.686 20.007 29.761 1.00 87.06 436 GLY A CA 1
ATOM 3401 C C . GLY A 1 436 ? -14.249 18.573 30.073 1.00 87.06 436 GLY A C 1
ATOM 3402 O O . GLY A 1 436 ? -13.048 18.331 30.158 1.00 87.06 436 GLY A O 1
ATOM 3403 N N . THR A 1 437 ? -15.175 17.609 30.176 1.00 92.38 437 THR A N 1
ATOM 3404 C CA . THR A 1 437 ? -14.813 16.192 30.327 1.00 92.38 437 THR A CA 1
ATOM 3405 C C . THR A 1 437 ? -13.949 15.718 29.166 1.00 92.38 437 THR A C 1
ATOM 3407 O O . THR A 1 437 ? -14.331 15.807 27.999 1.00 92.38 437 THR A O 1
ATOM 3410 N N . ARG A 1 438 ? -12.800 15.134 29.504 1.00 93.12 438 ARG A N 1
ATOM 3411 C CA . ARG A 1 438 ? -11.921 14.438 28.562 1.00 93.12 438 ARG A CA 1
ATOM 3412 C C . ARG A 1 438 ? -11.881 12.962 28.901 1.00 93.12 438 ARG A C 1
ATOM 3414 O O . ARG A 1 438 ? -12.014 12.592 30.065 1.00 93.12 438 ARG A O 1
ATOM 3421 N N . ALA A 1 439 ? -11.663 12.129 27.890 1.00 93.31 439 ALA A N 1
ATOM 3422 C CA . ALA A 1 439 ? -11.515 10.692 28.059 1.00 93.31 439 ALA A CA 1
ATOM 3423 C C . ALA A 1 439 ? -10.307 10.193 27.268 1.00 93.31 439 ALA A C 1
ATOM 3425 O O . ALA A 1 439 ? -10.235 10.328 26.046 1.00 93.31 439 ALA A O 1
ATOM 3426 N N . ILE A 1 440 ? -9.336 9.647 27.986 1.00 92.75 440 ILE A N 1
ATOM 3427 C CA . ILE A 1 440 ? -8.008 9.313 27.487 1.00 92.75 440 ILE A CA 1
ATOM 3428 C C . ILE A 1 440 ? -7.733 7.852 27.797 1.00 92.75 440 ILE A C 1
ATOM 3430 O O . ILE A 1 440 ? -8.098 7.336 28.852 1.00 92.75 440 ILE A O 1
ATOM 3434 N N . TRP A 1 441 ? -7.057 7.188 26.875 1.00 92.62 441 TRP A N 1
ATOM 3435 C CA . TRP A 1 441 ? -6.478 5.877 27.103 1.00 92.62 441 TRP A CA 1
ATOM 3436 C C . TRP A 1 441 ? -5.081 5.812 26.507 1.00 92.62 441 TRP A C 1
ATOM 3438 O O . TRP A 1 441 ? -4.686 6.690 25.742 1.00 92.62 441 TRP A O 1
ATOM 3448 N N . THR A 1 442 ? -4.322 4.766 26.833 1.00 92.50 442 THR A N 1
ATOM 3449 C CA . THR A 1 442 ? -2.937 4.574 26.368 1.00 92.50 442 THR A CA 1
ATOM 3450 C C . THR A 1 442 ? -2.723 4.912 24.892 1.00 92.50 442 THR A C 1
ATOM 3452 O O . THR A 1 442 ? -1.674 5.437 24.519 1.00 92.50 442 THR A O 1
ATOM 3455 N N . HIS A 1 443 ? -3.708 4.603 24.051 1.00 88.12 443 HIS A N 1
ATOM 3456 C CA . HIS A 1 443 ? -3.606 4.643 22.601 1.00 88.12 443 HIS A CA 1
ATOM 3457 C C . HIS A 1 443 ? -4.275 5.847 21.928 1.00 88.12 443 HIS A C 1
ATOM 3459 O O . HIS A 1 443 ? -4.180 5.956 20.701 1.00 88.12 443 HIS A O 1
ATOM 3465 N N . GLY A 1 444 ? -4.919 6.740 22.683 1.00 87.12 444 GLY A N 1
ATOM 3466 C CA . GLY A 1 444 ? -5.519 7.950 22.131 1.00 87.12 444 GLY A CA 1
ATOM 3467 C C . GLY A 1 444 ? -6.479 8.665 23.077 1.00 87.12 444 GLY A C 1
ATOM 3468 O O . GLY A 1 444 ? -6.595 8.350 24.256 1.00 87.12 444 GLY A O 1
ATOM 3469 N N . GLU A 1 445 ? -7.190 9.638 22.528 1.00 88.19 445 GLU A N 1
ATOM 3470 C CA . GLU A 1 445 ? -8.150 10.479 23.240 1.00 88.19 445 GLU A CA 1
ATOM 3471 C C . GLU A 1 445 ? -9.486 10.455 22.485 1.00 88.19 445 GLU A C 1
ATOM 3473 O O . GLU A 1 445 ? -9.502 10.469 21.252 1.00 88.19 445 GLU A O 1
ATOM 3478 N N . GLY A 1 446 ? -10.589 10.344 23.229 1.00 82.31 446 GLY A N 1
ATOM 3479 C CA . GLY A 1 446 ? -11.954 10.423 22.710 1.00 82.31 446 GLY A CA 1
ATOM 3480 C C . GLY A 1 446 ? -12.402 11.872 22.452 1.00 82.31 446 GLY A C 1
ATOM 3481 O O . GLY A 1 446 ? -11.618 12.803 22.616 1.00 82.31 446 GLY A O 1
ATOM 3482 N N . PRO A 1 447 ? -13.664 12.102 22.049 1.00 82.06 447 PRO A N 1
ATOM 3483 C CA . PRO A 1 447 ? -14.748 11.120 21.946 1.00 82.06 447 PRO A CA 1
ATOM 3484 C C . PRO A 1 447 ? -14.700 10.251 20.678 1.00 82.06 447 PRO A C 1
ATOM 3486 O O . PRO A 1 447 ? -15.288 9.172 20.645 1.00 82.06 447 PRO A O 1
ATOM 3489 N N . GLY A 1 448 ? -13.974 10.691 19.642 1.00 77.31 448 GLY A N 1
ATOM 3490 C CA . GLY A 1 448 ? -13.859 9.975 18.370 1.00 77.31 448 GLY A CA 1
ATOM 3491 C C . GLY A 1 448 ? -13.264 8.570 18.511 1.00 77.31 448 GLY A C 1
ATOM 3492 O O . GLY A 1 448 ? -12.445 8.305 19.390 1.00 77.31 448 GLY A O 1
ATOM 3493 N N . ALA A 1 449 ? -13.667 7.665 17.616 1.00 83.75 449 ALA A N 1
ATOM 3494 C CA . ALA A 1 449 ? -13.200 6.284 17.636 1.00 83.75 449 ALA A CA 1
ATOM 3495 C C . ALA A 1 449 ? -11.694 6.185 17.341 1.00 83.75 449 ALA A C 1
ATOM 3497 O O . ALA A 1 449 ? -11.226 6.556 16.259 1.00 83.75 449 ALA A O 1
ATOM 3498 N N . VAL A 1 450 ? -10.943 5.613 18.278 1.00 85.62 450 VAL A N 1
ATOM 3499 C CA . VAL A 1 450 ? -9.525 5.290 18.115 1.00 85.62 450 VAL A CA 1
ATOM 3500 C C . VAL A 1 450 ? -9.402 3.826 17.700 1.00 85.62 450 VAL A C 1
ATOM 3502 O O . VAL A 1 450 ? -9.869 2.931 18.403 1.00 85.62 450 VAL A O 1
ATOM 3505 N N . LYS A 1 451 ? -8.756 3.580 16.554 1.00 87.06 451 LYS A N 1
ATOM 3506 C CA . LYS A 1 451 ? -8.605 2.238 15.974 1.00 87.06 451 LYS A CA 1
ATOM 3507 C C . LYS A 1 451 ? -7.209 1.667 16.195 1.00 87.06 451 LYS A C 1
ATOM 3509 O O . LYS A 1 451 ? -6.212 2.367 16.002 1.00 87.06 451 LYS A O 1
ATOM 3514 N N . LYS A 1 452 ? -7.140 0.384 16.542 1.00 86.75 452 LYS A N 1
ATOM 3515 C CA . LYS A 1 452 ? -5.908 -0.394 16.715 1.00 86.75 452 LYS A CA 1
ATOM 3516 C C . LYS A 1 452 ? -6.067 -1.798 16.143 1.00 86.75 452 LYS A C 1
ATOM 3518 O O . LYS A 1 452 ? -7.170 -2.318 16.036 1.00 86.75 452 LYS A O 1
ATOM 3523 N N . LEU A 1 453 ? -4.946 -2.405 15.776 1.00 83.94 453 LEU A N 1
ATOM 3524 C CA . LEU A 1 453 ? -4.867 -3.806 15.383 1.00 83.94 453 LEU A CA 1
ATOM 3525 C C . LEU A 1 453 ? -4.029 -4.531 16.433 1.00 83.94 453 LEU A C 1
ATOM 3527 O O . LEU A 1 453 ? -2.945 -4.059 16.768 1.00 83.94 453 LEU A O 1
ATOM 3531 N N . GLY A 1 454 ? -4.521 -5.648 16.953 1.00 84.69 454 GLY A N 1
ATOM 3532 C CA . GLY A 1 454 ? -3.799 -6.434 17.951 1.00 84.69 454 GLY A CA 1
ATOM 3533 C C . GLY A 1 454 ? -4.725 -7.373 18.707 1.00 84.69 454 GLY A C 1
ATOM 3534 O O . GLY A 1 454 ? -5.907 -7.463 18.389 1.00 84.69 454 GLY A O 1
ATOM 3535 N N . SER A 1 455 ? -4.197 -8.095 19.689 1.00 90.31 455 SER A N 1
ATOM 3536 C CA . SER A 1 455 ? -5.030 -8.941 20.544 1.00 90.31 455 SER A CA 1
ATOM 3537 C C . SER A 1 455 ? -5.824 -8.123 21.562 1.00 90.31 455 SER A C 1
ATOM 3539 O O . SER A 1 455 ? -5.649 -6.908 21.691 1.00 90.31 455 SER A O 1
ATOM 3541 N N . THR A 1 456 ? -6.677 -8.798 22.332 1.00 88.88 456 THR A N 1
ATOM 3542 C CA . THR A 1 456 ? -7.437 -8.210 23.450 1.00 88.88 456 THR A CA 1
ATOM 3543 C C . THR A 1 456 ? -6.552 -7.482 24.469 1.00 88.88 456 THR A C 1
ATOM 3545 O O . THR A 1 456 ? -7.022 -6.553 25.126 1.00 88.88 456 THR A O 1
ATOM 3548 N N . LYS A 1 457 ? -5.247 -7.788 24.507 1.00 90.00 457 LYS A N 1
ATOM 3549 C CA . LYS A 1 457 ? -4.226 -7.072 25.289 1.00 90.00 457 LYS A CA 1
ATOM 3550 C C . LYS A 1 457 ? -4.119 -5.585 24.982 1.00 90.00 457 LYS A C 1
ATOM 3552 O O . LYS A 1 457 ? -3.807 -4.813 25.876 1.00 90.00 457 LYS A O 1
ATOM 3557 N N . VAL A 1 458 ? -4.427 -5.157 23.758 1.00 91.38 458 VAL A N 1
ATOM 3558 C CA . VAL A 1 458 ? -4.475 -3.723 23.415 1.00 91.38 458 VAL A CA 1
ATOM 3559 C C . VAL A 1 458 ? -5.462 -2.977 24.317 1.00 91.38 458 VAL A C 1
ATOM 3561 O O . VAL A 1 458 ? -5.227 -1.826 24.677 1.00 91.38 458 VAL A O 1
ATOM 3564 N N . LEU A 1 459 ? -6.564 -3.628 24.696 1.00 92.19 459 LEU A N 1
ATOM 3565 C CA . LEU A 1 459 ? -7.562 -3.074 25.604 1.00 92.19 459 LEU A CA 1
ATOM 3566 C C . LEU A 1 459 ? -7.215 -3.386 27.061 1.00 92.19 459 LEU A C 1
ATOM 3568 O O . LEU A 1 459 ? -7.165 -2.465 27.871 1.00 92.19 459 LEU A O 1
ATOM 3572 N N . SER A 1 460 ? -6.963 -4.654 27.403 1.00 89.00 460 SER A N 1
ATOM 3573 C CA . SER A 1 460 ? -6.775 -5.064 28.802 1.00 89.00 460 SER A CA 1
ATOM 3574 C C . SER A 1 460 ? -5.471 -4.552 29.424 1.00 89.00 460 SER A C 1
ATOM 3576 O O . SER A 1 460 ? -5.467 -4.178 30.596 1.00 89.00 460 SER A O 1
ATOM 3578 N N . GLU A 1 461 ? -4.392 -4.441 28.645 1.00 90.44 461 GLU A N 1
ATOM 3579 C CA . GLU A 1 461 ? -3.095 -3.889 29.061 1.00 90.44 461 GLU A CA 1
ATOM 3580 C C . GLU A 1 461 ? -2.963 -2.395 28.686 1.00 90.44 461 GLU A C 1
ATOM 3582 O O . GLU A 1 461 ? -1.886 -1.923 28.329 1.00 90.44 461 GLU A O 1
ATOM 3587 N N . SER A 1 462 ? -4.055 -1.631 28.777 1.00 92.81 462 SER A N 1
ATOM 3588 C CA . SER A 1 462 ? -4.057 -0.167 28.644 1.00 92.81 462 SER A CA 1
ATOM 3589 C C . SER A 1 462 ? -4.505 0.511 29.939 1.00 92.81 462 SER A C 1
ATOM 3591 O O . SER A 1 462 ? -5.312 -0.040 30.683 1.00 92.81 462 SER A O 1
ATOM 3593 N N . HIS A 1 463 ? -4.028 1.731 30.183 1.00 94.00 463 HIS A N 1
ATOM 3594 C CA . HIS A 1 463 ? -4.567 2.622 31.207 1.00 94.00 463 HIS A CA 1
ATOM 3595 C C . HIS A 1 463 ? -5.583 3.587 30.593 1.00 94.00 463 HIS A C 1
ATOM 3597 O O . HIS A 1 463 ? -5.476 3.961 29.423 1.00 94.00 463 HIS A O 1
ATOM 3603 N N . PHE A 1 464 ? -6.556 3.990 31.406 1.00 93.75 464 PHE A N 1
ATOM 3604 C CA . PHE A 1 464 ? -7.686 4.840 31.052 1.00 93.75 464 PHE A CA 1
ATOM 3605 C C . PHE A 1 464 ? -7.842 5.939 32.101 1.00 93.75 464 PHE A C 1
ATOM 3607 O O . PHE A 1 464 ? -7.606 5.697 33.286 1.00 93.75 464 PHE A O 1
ATOM 3614 N N . ALA A 1 465 ? -8.254 7.129 31.672 1.00 94.62 465 ALA A N 1
ATOM 3615 C CA . ALA A 1 465 ? -8.595 8.251 32.536 1.00 94.62 465 ALA A CA 1
ATOM 3616 C C . ALA A 1 465 ? -9.751 9.050 31.926 1.00 94.62 465 ALA A C 1
ATOM 3618 O O . ALA A 1 465 ? -9.713 9.384 30.743 1.00 94.62 465 ALA A O 1
ATOM 3619 N N . VAL A 1 466 ? -10.767 9.374 32.721 1.00 95.19 466 VAL A N 1
ATOM 3620 C CA . VAL A 1 466 ? -11.897 10.206 32.297 1.00 95.19 466 VAL A CA 1
ATOM 3621 C C . VAL A 1 466 ? -12.306 11.180 33.394 1.00 95.19 466 VAL A C 1
ATOM 3623 O O . VAL A 1 466 ? -12.374 10.813 34.564 1.00 95.19 466 VAL A O 1
ATOM 3626 N N . GLY A 1 467 ? -12.584 12.424 33.026 1.00 93.25 467 GLY A N 1
ATOM 3627 C CA . GLY A 1 467 ? -13.110 13.419 33.955 1.00 93.25 467 GLY A CA 1
ATOM 3628 C C . GLY A 1 467 ? -12.891 14.858 33.488 1.00 93.25 467 GLY A C 1
ATOM 3629 O O . GLY A 1 467 ? -12.192 15.084 32.494 1.00 93.25 467 GLY A O 1
ATOM 3630 N N . PRO A 1 468 ? -13.508 15.829 34.181 1.00 89.94 468 PRO A N 1
ATOM 3631 C CA . PRO A 1 468 ? -13.472 17.238 33.799 1.00 89.94 468 PRO A CA 1
ATOM 3632 C C . PRO A 1 468 ? -12.156 17.950 34.154 1.00 89.94 468 PRO A C 1
ATOM 3634 O O . PRO A 1 468 ? -11.750 18.835 33.404 1.00 89.94 468 PRO A O 1
ATOM 3637 N N . SER A 1 469 ? -11.430 17.546 35.207 1.00 89.56 469 SER A N 1
ATOM 3638 C CA . SER A 1 469 ? -10.101 18.109 35.529 1.00 89.56 469 SER A CA 1
ATOM 3639 C C . SER A 1 469 ? -8.920 17.336 34.924 1.00 89.56 469 SER A C 1
ATOM 3641 O O . SER A 1 469 ? -7.803 17.382 35.438 1.00 89.56 469 SER A O 1
ATOM 3643 N N . LEU A 1 470 ? -9.134 16.590 33.834 1.00 93.12 470 LEU A N 1
ATOM 3644 C CA . LEU A 1 470 ? -8.067 15.795 33.228 1.00 93.12 470 LEU A CA 1
ATOM 3645 C C . LEU A 1 470 ? -7.101 16.680 32.426 1.00 93.12 470 LEU A C 1
ATOM 3647 O O . LEU A 1 470 ? -7.378 17.114 31.304 1.00 93.12 470 LEU A O 1
ATOM 3651 N N . HIS A 1 471 ? -5.920 16.906 32.982 1.00 93.31 471 HIS A N 1
ATOM 3652 C CA . HIS A 1 471 ? -4.840 17.653 32.355 1.00 93.31 471 HIS A CA 1
ATOM 3653 C C . HIS A 1 471 ? -3.897 16.730 31.577 1.00 93.31 471 HIS A C 1
ATOM 3655 O O . HIS A 1 471 ? -3.811 15.524 31.823 1.00 93.31 471 HIS A O 1
ATOM 3661 N N . SER A 1 472 ? -3.176 17.301 30.607 1.00 93.31 472 SER A N 1
ATOM 3662 C CA . SER A 1 472 ? -2.184 16.562 29.829 1.00 93.31 472 SER A CA 1
ATOM 3663 C C . SER A 1 472 ? -0.945 17.386 29.503 1.00 93.31 472 SER A C 1
ATOM 3665 O O . SER A 1 472 ? -1.002 18.604 29.323 1.00 93.31 472 SER A O 1
ATOM 3667 N N . TYR A 1 473 ? 0.179 16.693 29.358 1.00 91.56 473 TYR A N 1
ATOM 3668 C CA . TYR A 1 473 ? 1.395 17.216 28.765 1.00 91.56 473 TYR A CA 1
ATOM 3669 C C . TYR A 1 473 ? 1.909 16.262 27.670 1.00 91.56 473 TYR A C 1
ATOM 3671 O O . TYR A 1 473 ? 2.131 15.083 27.947 1.00 91.56 473 TYR A O 1
ATOM 3679 N N . PRO A 1 474 ? 2.171 16.762 26.451 1.00 88.56 474 PRO A N 1
ATOM 3680 C CA . PRO A 1 474 ? 1.812 18.094 25.958 1.00 88.56 474 PRO A CA 1
ATOM 3681 C C . PRO A 1 474 ? 0.288 18.362 25.969 1.00 88.56 474 PRO A C 1
ATOM 3683 O O . PRO A 1 474 ? -0.501 17.419 26.066 1.00 88.56 474 PRO A O 1
ATOM 3686 N N . PRO A 1 475 ? -0.152 19.633 25.881 1.00 80.56 475 PRO A N 1
ATOM 3687 C CA . PRO A 1 475 ? -1.578 19.981 25.909 1.00 80.56 475 PRO A CA 1
ATOM 3688 C C . PRO A 1 475 ? -2.398 19.352 24.774 1.00 80.56 475 PRO A C 1
ATOM 3690 O O . PRO A 1 475 ? -3.594 19.141 24.932 1.00 80.56 475 PRO A O 1
ATOM 3693 N N . THR A 1 476 ? -1.763 19.022 23.646 1.00 65.12 476 THR A N 1
ATOM 3694 C CA . THR A 1 476 ? -2.387 18.330 22.514 1.00 65.12 476 THR A CA 1
ATOM 3695 C C . THR A 1 476 ? -1.587 17.085 22.133 1.00 65.12 476 THR A C 1
ATOM 3697 O O . THR A 1 476 ? -0.374 17.142 21.913 1.00 65.12 476 THR A O 1
ATOM 3700 N N . ALA A 1 477 ? -2.274 15.944 22.015 1.00 52.44 477 ALA A N 1
ATOM 3701 C CA . ALA A 1 477 ? -1.662 14.653 21.686 1.00 52.44 477 ALA A CA 1
ATOM 3702 C C . ALA A 1 477 ? -0.984 14.622 20.297 1.00 52.44 477 ALA A C 1
ATOM 3704 O O . ALA A 1 477 ? -0.093 13.810 20.059 1.00 52.44 477 ALA A O 1
ATOM 3705 N N . SER A 1 478 ? -1.359 15.520 19.377 1.00 49.25 478 SER A N 1
ATOM 3706 C CA . SER A 1 478 ? -0.779 15.604 18.028 1.00 49.25 478 SER A CA 1
ATOM 3707 C C . SER A 1 478 ? 0.630 16.214 17.981 1.00 49.25 478 SER A C 1
ATOM 3709 O O . SER A 1 478 ? 1.336 16.014 16.995 1.00 49.25 478 SER A O 1
ATOM 3711 N N . ALA A 1 479 ? 1.072 16.921 19.028 1.00 42.34 479 ALA A N 1
ATOM 3712 C CA . ALA A 1 479 ? 2.328 17.681 19.023 1.00 42.34 479 ALA A CA 1
ATOM 3713 C C . ALA A 1 479 ? 3.541 16.933 19.622 1.00 42.34 479 ALA A C 1
ATOM 3715 O O . ALA A 1 479 ? 4.644 17.476 19.655 1.00 42.34 479 ALA A O 1
ATOM 3716 N N . SER A 1 480 ? 3.369 15.710 20.137 1.00 51.56 480 SER A N 1
ATOM 3717 C CA . SER A 1 480 ? 4.294 15.135 21.130 1.00 51.56 480 SER A CA 1
ATOM 3718 C C . SER A 1 480 ? 5.265 14.060 20.634 1.00 51.56 480 SER A C 1
ATOM 3720 O O . SER A 1 480 ? 6.021 13.507 21.438 1.00 51.56 480 SER A O 1
ATOM 3722 N N . GLY A 1 481 ? 5.242 13.705 19.345 1.00 59.19 481 GLY A N 1
ATOM 3723 C CA . GLY A 1 481 ? 6.026 12.569 18.842 1.00 59.19 481 GLY A CA 1
ATOM 3724 C C . GLY A 1 481 ? 5.634 11.231 19.490 1.00 59.19 481 GLY A C 1
ATOM 3725 O O . GLY A 1 481 ? 6.470 10.328 19.543 1.00 59.19 481 GLY A O 1
ATOM 3726 N N . GLY A 1 482 ? 4.389 11.145 19.989 1.00 78.62 482 GLY A N 1
ATOM 3727 C CA . GLY A 1 482 ? 3.752 9.972 20.592 1.00 78.62 482 GLY A CA 1
ATOM 3728 C C . GLY A 1 482 ? 3.825 9.876 22.124 1.00 78.62 482 GLY A C 1
ATOM 3729 O O . GLY A 1 482 ? 3.344 8.907 22.695 1.00 78.62 482 GLY A O 1
ATOM 3730 N N . PHE A 1 483 ? 4.362 10.872 22.826 1.00 89.38 483 PHE A N 1
ATOM 3731 C CA . PHE A 1 483 ? 4.370 10.876 24.294 1.00 89.38 483 PHE A CA 1
ATOM 3732 C C . PHE A 1 483 ? 3.102 11.510 24.897 1.00 89.38 483 PHE A C 1
ATOM 3734 O O . PHE A 1 483 ? 2.645 12.547 24.411 1.00 89.38 483 PHE A O 1
ATOM 3741 N N . GLY A 1 484 ? 2.576 10.943 25.983 1.00 92.06 484 GLY A N 1
ATOM 3742 C CA . GLY A 1 484 ? 1.485 11.521 26.770 1.00 92.06 484 GLY A CA 1
ATOM 3743 C C . GLY A 1 484 ? 1.755 11.431 28.271 1.00 92.06 484 GLY A C 1
ATOM 3744 O O . GLY A 1 484 ? 2.287 10.434 28.751 1.00 92.06 484 GLY A O 1
ATOM 3745 N N . PHE A 1 485 ? 1.395 12.469 29.020 1.00 94.50 485 PHE A N 1
ATOM 3746 C CA . PHE A 1 485 ? 1.485 12.505 30.479 1.00 94.50 485 PHE A CA 1
ATOM 3747 C C . PHE A 1 485 ? 0.202 13.121 31.041 1.00 94.50 485 PHE A C 1
ATOM 3749 O O . PHE A 1 485 ? -0.120 14.246 30.670 1.00 94.50 485 PHE A O 1
ATOM 3756 N N . TYR A 1 486 ? -0.525 12.412 31.901 1.00 94.88 486 TYR A N 1
ATOM 3757 C CA . TYR A 1 486 ? -1.914 12.722 32.264 1.00 94.88 486 TYR A CA 1
ATOM 3758 C C . TYR A 1 486 ? -2.114 12.750 33.780 1.00 94.88 486 TYR A C 1
ATOM 3760 O O . TYR A 1 486 ? -1.557 11.908 34.479 1.00 94.88 486 TYR A O 1
ATOM 3768 N N . TRP A 1 487 ? -2.897 13.701 34.293 1.00 93.69 487 TRP A N 1
ATOM 3769 C CA . TRP A 1 487 ? -3.195 13.830 35.727 1.00 93.69 487 TRP A CA 1
ATOM 3770 C C . TRP A 1 487 ? -4.508 14.580 35.962 1.00 93.69 487 TRP A C 1
ATOM 3772 O O . TRP A 1 487 ? -4.946 15.328 35.089 1.00 93.69 487 TRP A O 1
ATOM 3782 N N . PHE A 1 488 ? -5.110 14.402 37.138 1.00 90.88 488 PHE A N 1
ATOM 3783 C CA . PHE A 1 488 ? -6.282 15.167 37.570 1.00 90.88 488 PHE A CA 1
ATOM 3784 C C . PHE A 1 488 ? -5.894 16.326 38.492 1.00 90.88 488 PHE A C 1
ATOM 3786 O O . PHE A 1 488 ? -4.932 16.218 39.261 1.00 90.88 488 PHE A O 1
ATOM 3793 N N . GLY A 1 489 ? -6.655 17.418 38.409 1.00 86.94 489 GLY A N 1
ATOM 3794 C CA . GLY A 1 489 ? -6.508 18.631 39.215 1.00 86.94 489 GLY A CA 1
ATOM 3795 C C . GLY A 1 489 ? -5.071 19.140 39.366 1.00 86.94 489 GLY A C 1
ATOM 3796 O O . GLY A 1 489 ? -4.284 19.126 38.419 1.00 86.94 489 GLY A O 1
ATOM 3797 N N . GLU A 1 490 ? -4.728 19.602 40.572 1.00 85.62 490 GLU A N 1
ATOM 3798 C CA . GLU A 1 490 ? -3.454 20.277 40.859 1.00 85.62 490 GLU A CA 1
ATOM 3799 C C . GLU A 1 490 ? -2.599 19.471 41.855 1.00 85.62 490 GLU A C 1
ATOM 3801 O O . GLU A 1 490 ? -2.846 19.505 43.068 1.00 85.62 490 GLU A O 1
ATOM 3806 N N . PRO A 1 491 ? -1.579 18.730 41.378 1.00 86.12 491 PRO A N 1
ATOM 3807 C CA . PRO A 1 491 ? -0.634 18.040 42.247 1.00 86.12 491 PRO A CA 1
ATOM 3808 C C . PRO A 1 491 ? 0.134 19.015 43.153 1.00 86.12 491 PRO A C 1
ATOM 3810 O O . PRO A 1 491 ? 0.427 20.148 42.781 1.00 86.12 491 PRO A O 1
ATOM 3813 N N . ASN A 1 492 ? 0.562 18.555 44.329 1.00 84.19 492 ASN A N 1
ATOM 3814 C CA . ASN A 1 492 ? 1.350 19.345 45.292 1.00 84.19 492 ASN A CA 1
ATOM 3815 C C . ASN A 1 492 ? 2.835 19.532 44.894 1.00 84.19 492 ASN A C 1
ATOM 3817 O O . ASN A 1 492 ? 3.671 19.847 45.742 1.00 84.19 492 ASN A O 1
ATOM 3821 N N . PHE A 1 493 ? 3.177 19.323 43.623 1.00 87.56 493 PHE A N 1
ATOM 3822 C CA . PHE A 1 493 ? 4.526 19.442 43.072 1.00 87.56 493 PHE A CA 1
ATOM 3823 C C . PHE A 1 493 ? 4.495 20.011 41.648 1.00 87.56 493 PHE A C 1
ATOM 3825 O O . PHE A 1 493 ? 3.455 20.064 40.998 1.00 87.56 493 PHE A O 1
ATOM 3832 N N . GLU A 1 494 ? 5.663 20.403 41.127 1.00 91.75 494 GLU A N 1
ATOM 3833 C CA . GLU A 1 494 ? 5.814 20.933 39.764 1.00 91.75 494 GLU A CA 1
ATOM 3834 C C . GLU A 1 494 ? 5.608 19.848 38.682 1.00 91.75 494 GLU A C 1
ATOM 3836 O O . GLU A 1 494 ? 6.560 19.369 38.058 1.00 91.75 494 GLU A O 1
ATOM 3841 N N . VAL A 1 495 ? 4.356 19.462 38.422 1.00 92.12 495 VAL A N 1
ATOM 3842 C CA . VAL A 1 495 ? 4.002 18.370 37.495 1.00 92.12 495 VAL A CA 1
ATOM 3843 C C . VAL A 1 495 ? 4.554 18.573 36.081 1.00 92.12 495 VAL A C 1
ATOM 3845 O O . VAL A 1 495 ? 5.081 17.642 35.475 1.00 92.12 495 VAL A O 1
ATOM 3848 N N . LEU A 1 496 ? 4.558 19.810 35.577 1.00 94.50 496 LEU A N 1
ATOM 3849 C CA . LEU A 1 496 ? 5.093 20.118 34.246 1.00 94.50 496 LEU A CA 1
ATOM 3850 C C . LEU A 1 496 ? 6.609 19.915 34.145 1.00 94.50 496 LEU A C 1
ATOM 3852 O O . LEU A 1 496 ? 7.123 19.631 33.061 1.00 94.50 496 LEU A O 1
ATOM 3856 N N . ARG A 1 497 ? 7.347 20.061 35.252 1.00 95.31 497 ARG A N 1
ATOM 3857 C CA . ARG A 1 497 ? 8.784 19.769 35.280 1.00 95.31 497 ARG A CA 1
ATOM 3858 C C . ARG A 1 497 ? 9.023 18.266 35.166 1.00 95.31 497 ARG A C 1
ATOM 3860 O O . ARG A 1 497 ? 9.882 17.860 34.384 1.00 95.31 497 ARG A O 1
ATOM 3867 N N . LEU A 1 498 ? 8.236 17.462 35.883 1.00 93.12 498 LEU A N 1
ATOM 3868 C CA . LEU A 1 498 ? 8.280 16.002 35.798 1.00 93.12 498 LEU A CA 1
ATOM 3869 C C . LEU A 1 498 ? 7.901 15.510 34.395 1.00 93.12 498 LEU A C 1
ATOM 3871 O O . LEU A 1 498 ? 8.632 14.714 33.811 1.00 93.12 498 LEU A O 1
ATOM 3875 N N . ALA A 1 499 ? 6.818 16.034 33.819 1.00 93.69 499 ALA A N 1
ATOM 3876 C CA . ALA A 1 499 ? 6.347 15.636 32.496 1.00 93.69 499 ALA A CA 1
ATOM 3877 C C . ALA A 1 499 ? 7.376 15.930 31.386 1.00 93.69 499 ALA A C 1
ATOM 3879 O O . ALA A 1 499 ? 7.634 15.076 30.537 1.00 93.69 499 ALA A O 1
ATOM 3880 N N . ARG A 1 500 ? 8.037 17.099 31.427 1.00 94.69 500 ARG A N 1
ATOM 3881 C CA . ARG A 1 500 ? 9.140 17.449 30.507 1.00 94.69 500 ARG A CA 1
ATOM 3882 C C . ARG A 1 500 ? 10.339 16.516 30.638 1.00 94.69 500 ARG A C 1
ATOM 3884 O O . ARG A 1 500 ? 10.925 16.100 29.635 1.00 94.69 500 ARG A O 1
ATOM 3891 N N . TRP A 1 501 ? 10.715 16.198 31.874 1.00 95.38 501 TRP A N 1
ATOM 3892 C CA . TRP A 1 501 ? 11.806 15.266 32.136 1.00 95.38 501 TRP A CA 1
ATOM 3893 C C . TRP A 1 501 ? 11.474 13.865 31.602 1.00 95.38 501 TRP A C 1
ATOM 3895 O O . TRP A 1 501 ? 12.284 13.279 30.885 1.00 95.38 501 TRP A O 1
ATOM 3905 N N . ALA A 1 502 ? 10.258 13.375 31.854 1.00 93.69 502 ALA A N 1
ATOM 3906 C CA . ALA A 1 502 ? 9.795 12.075 31.379 1.00 93.69 502 ALA A CA 1
ATOM 3907 C C . ALA A 1 502 ? 9.743 11.997 29.843 1.00 93.69 502 ALA A C 1
ATOM 3909 O O . ALA A 1 502 ? 10.187 11.005 29.268 1.00 93.69 502 ALA A O 1
ATOM 3910 N N . GLN A 1 503 ? 9.295 13.061 29.166 1.00 92.25 503 GLN A N 1
ATOM 3911 C CA . GLN A 1 503 ? 9.331 13.132 27.703 1.00 92.25 503 GLN A CA 1
ATOM 3912 C C . GLN A 1 503 ? 10.767 13.035 27.169 1.00 92.25 503 GLN A C 1
ATOM 3914 O O . GLN A 1 503 ? 11.024 12.309 26.211 1.00 92.25 503 GLN A O 1
ATOM 3919 N N . THR A 1 504 ? 11.712 13.744 27.793 1.00 93.06 504 THR A N 1
ATOM 3920 C CA . THR A 1 504 ? 13.129 13.713 27.394 1.00 93.06 504 THR A CA 1
ATOM 3921 C C . THR A 1 504 ? 13.708 12.306 27.540 1.00 93.06 504 THR A C 1
ATOM 3923 O O . THR A 1 504 ? 14.368 11.809 26.627 1.00 93.06 504 THR A O 1
ATOM 3926 N N . LEU A 1 505 ? 13.412 11.640 28.661 1.00 92.69 505 LEU A N 1
ATOM 3927 C CA . LEU A 1 505 ? 13.816 10.257 28.898 1.00 92.69 505 LEU A CA 1
ATOM 3928 C C . LEU A 1 505 ? 13.216 9.306 27.854 1.00 92.69 505 LEU A C 1
ATOM 3930 O O . LEU A 1 505 ? 13.944 8.494 27.290 1.00 92.69 505 LEU A O 1
ATOM 3934 N N . PHE A 1 506 ? 11.923 9.438 27.550 1.00 90.56 506 PHE A N 1
ATOM 3935 C CA . PHE A 1 506 ? 11.262 8.634 26.522 1.00 90.56 506 PHE A CA 1
ATOM 3936 C C . PHE A 1 506 ? 11.933 8.792 25.151 1.00 90.56 506 PHE A C 1
ATOM 3938 O O . PHE A 1 506 ? 12.241 7.792 24.508 1.00 90.56 506 PHE A O 1
ATOM 3945 N N . GLN A 1 507 ? 12.221 10.025 24.719 1.00 88.69 507 GLN A N 1
ATOM 3946 C CA . GLN A 1 507 ? 12.883 10.262 23.430 1.00 88.69 507 GLN A CA 1
ATOM 3947 C C . GLN A 1 507 ? 14.292 9.659 23.385 1.00 88.69 507 GLN A C 1
ATOM 3949 O O . GLN A 1 507 ? 14.682 9.073 22.373 1.00 88.69 507 GLN A O 1
ATOM 3954 N N . TYR A 1 508 ? 15.039 9.743 24.490 1.00 91.44 508 TYR A N 1
ATOM 3955 C CA . TYR A 1 508 ? 16.331 9.074 24.610 1.00 91.44 508 TYR A CA 1
ATOM 3956 C C . TYR A 1 508 ? 16.191 7.551 24.506 1.00 91.44 508 TYR A C 1
ATOM 3958 O O . TYR A 1 508 ? 16.878 6.936 23.694 1.00 91.44 508 TYR A O 1
ATOM 3966 N N . MET A 1 509 ? 15.280 6.945 25.275 1.00 89.88 509 MET A N 1
ATOM 3967 C CA . MET A 1 509 ? 15.057 5.495 25.269 1.00 89.88 509 MET A CA 1
ATOM 3968 C C . MET A 1 509 ? 14.611 4.994 23.896 1.00 89.88 509 MET A C 1
ATOM 3970 O O . MET A 1 509 ? 15.144 4.002 23.411 1.00 89.88 509 MET A O 1
ATOM 3974 N N . LYS A 1 510 ? 13.693 5.705 23.239 1.00 86.44 510 LYS A N 1
ATOM 3975 C CA . LYS A 1 510 ? 13.239 5.391 21.882 1.00 86.44 510 LYS A CA 1
ATOM 3976 C C . LYS A 1 510 ? 14.406 5.333 20.896 1.00 86.44 510 LYS A C 1
ATOM 3978 O O . LYS A 1 510 ? 14.523 4.377 20.136 1.00 86.44 510 LYS A O 1
ATOM 3983 N N . SER A 1 511 ? 15.276 6.344 20.933 1.00 86.19 511 SER A N 1
ATOM 3984 C CA . SER A 1 511 ? 16.472 6.399 20.089 1.00 86.19 511 SER A CA 1
ATOM 3985 C C . SER A 1 511 ? 17.455 5.273 20.425 1.00 86.19 511 SER A C 1
ATOM 3987 O O . SER A 1 511 ? 17.887 4.543 19.536 1.00 86.19 511 SER A O 1
ATOM 3989 N N . PHE A 1 512 ? 17.756 5.089 21.714 1.00 92.75 512 PHE A N 1
ATOM 3990 C CA . PHE A 1 512 ? 18.727 4.113 22.207 1.00 92.75 512 PHE A CA 1
ATOM 3991 C C . PHE A 1 512 ? 18.328 2.662 21.906 1.00 92.75 512 PHE A C 1
ATOM 3993 O O . PHE A 1 512 ? 19.171 1.866 21.507 1.00 92.75 512 PHE A O 1
ATOM 4000 N N . PHE A 1 513 ? 17.049 2.317 22.078 1.00 89.88 513 PHE A N 1
ATOM 4001 C CA . PHE A 1 513 ? 16.530 0.969 21.829 1.00 89.88 513 PHE A CA 1
ATOM 4002 C C . PHE A 1 513 ? 16.039 0.751 20.391 1.00 89.88 513 PHE A C 1
ATOM 4004 O O . PHE A 1 513 ? 15.545 -0.332 20.087 1.00 89.88 513 PHE A O 1
ATOM 4011 N N . HIS A 1 514 ? 16.172 1.749 19.509 1.00 86.12 514 HIS A N 1
ATOM 4012 C CA . HIS A 1 514 ? 15.666 1.705 18.133 1.00 86.12 514 HIS A CA 1
ATOM 4013 C C . HIS A 1 514 ? 14.174 1.329 18.050 1.00 86.12 514 HIS A C 1
ATOM 4015 O O . HIS A 1 514 ? 13.752 0.581 17.166 1.00 86.12 514 HIS A O 1
ATOM 4021 N N . ASP A 1 515 ? 13.368 1.843 18.983 1.00 80.00 515 ASP A N 1
ATOM 4022 C CA . ASP A 1 515 ? 11.941 1.535 19.043 1.00 80.00 515 ASP A CA 1
ATOM 4023 C C . ASP A 1 515 ? 11.187 2.284 17.934 1.00 80.00 515 ASP A C 1
ATOM 4025 O O . ASP A 1 515 ? 11.080 3.516 17.923 1.00 80.00 515 ASP A O 1
ATOM 4029 N N . SER A 1 516 ? 10.697 1.509 16.966 1.00 67.50 516 SER A N 1
ATOM 4030 C CA . SER A 1 516 ? 9.986 2.006 15.784 1.00 67.50 516 SER A CA 1
ATOM 4031 C C . SER A 1 516 ? 8.505 2.297 16.046 1.00 67.50 516 SER A C 1
ATOM 4033 O O . SER A 1 516 ? 7.869 2.985 15.245 1.00 67.50 516 SER A O 1
ATOM 4035 N N . GLU A 1 517 ? 7.954 1.849 17.178 1.00 62.97 517 GLU A N 1
ATOM 4036 C CA . GLU A 1 517 ? 6.588 2.170 17.588 1.00 62.97 517 GLU A CA 1
ATOM 4037 C C . GLU A 1 517 ? 6.581 3.414 18.486 1.00 62.97 517 GLU A C 1
ATOM 4039 O O . GLU A 1 517 ? 7.308 3.525 19.470 1.00 62.97 517 GLU A O 1
ATOM 4044 N N . SER A 1 518 ? 5.776 4.411 18.120 1.00 63.28 518 SER A N 1
ATOM 4045 C CA . SER A 1 518 ? 6.048 5.791 18.523 1.00 63.28 518 SER A CA 1
ATOM 4046 C C . SER A 1 518 ? 5.356 6.278 19.794 1.00 63.28 518 SER A C 1
ATOM 4048 O O . SER A 1 518 ? 5.700 7.379 20.213 1.00 63.28 518 SER A O 1
ATOM 4050 N N . ALA A 1 519 ? 4.422 5.531 20.402 1.00 81.19 519 ALA A N 1
ATOM 4051 C CA . ALA A 1 519 ? 3.556 6.074 21.455 1.00 81.19 519 ALA A CA 1
ATOM 4052 C C . ALA A 1 519 ? 3.769 5.485 22.862 1.00 81.19 519 ALA A C 1
ATOM 4054 O O . ALA A 1 519 ? 3.821 4.265 23.014 1.00 81.19 519 ALA A O 1
ATOM 4055 N N . TYR A 1 520 ? 3.841 6.344 23.888 1.00 90.31 520 TYR A N 1
ATOM 4056 C CA . TYR A 1 520 ? 3.923 5.952 25.300 1.00 90.31 520 TYR A CA 1
ATOM 4057 C C . TYR A 1 520 ? 3.204 6.951 26.217 1.00 90.31 520 TYR A C 1
ATOM 4059 O O . TYR A 1 520 ? 3.406 8.160 26.091 1.00 90.31 520 TYR A O 1
ATOM 4067 N N . SER A 1 521 ? 2.414 6.440 27.163 1.00 93.00 521 SER A N 1
ATOM 4068 C CA . SER A 1 521 ? 1.538 7.250 28.023 1.00 93.00 521 SER A CA 1
ATOM 4069 C C . SER A 1 521 ? 1.827 7.046 29.512 1.00 93.00 521 SER A C 1
ATOM 4071 O O . SER A 1 521 ? 1.868 5.917 29.989 1.00 93.00 521 SER A O 1
ATOM 4073 N N . ILE A 1 522 ? 1.981 8.127 30.272 1.00 94.62 522 ILE A N 1
ATOM 4074 C CA . ILE A 1 522 ? 2.126 8.097 31.732 1.00 94.62 522 ILE A CA 1
ATOM 4075 C C . ILE A 1 522 ? 0.881 8.704 32.379 1.00 94.62 522 ILE A C 1
ATOM 4077 O O . ILE A 1 522 ? 0.445 9.781 31.986 1.00 94.62 522 ILE A O 1
ATOM 4081 N N . PHE A 1 523 ? 0.330 8.038 33.386 1.00 94.06 523 PHE A N 1
ATOM 4082 C CA . PHE A 1 523 ? -0.828 8.487 34.154 1.00 94.06 523 PHE A CA 1
ATOM 4083 C C . PHE A 1 523 ? -0.416 8.713 35.606 1.00 94.06 523 PHE A C 1
ATOM 4085 O O . PHE A 1 523 ? 0.235 7.862 36.209 1.00 94.06 523 PHE A O 1
ATOM 4092 N N . LEU A 1 524 ? -0.789 9.850 36.178 1.00 91.69 524 LEU A N 1
ATOM 4093 C CA . LEU A 1 524 ? -0.673 10.093 37.606 1.00 91.69 524 LEU A CA 1
ATOM 4094 C C . LEU A 1 524 ? -1.980 9.744 38.298 1.00 91.69 524 LEU A C 1
ATOM 4096 O O . LEU A 1 524 ? -3.051 10.073 37.788 1.00 91.69 524 LEU A O 1
ATOM 4100 N N . ARG A 1 525 ? -1.859 9.120 39.469 1.00 87.56 525 ARG A N 1
ATOM 4101 C CA . ARG A 1 525 ? -2.981 8.857 40.361 1.00 87.56 525 ARG A CA 1
ATOM 4102 C C . ARG A 1 525 ? -2.721 9.403 41.760 1.00 87.56 525 ARG A C 1
ATOM 4104 O O . ARG A 1 525 ? -1.675 9.147 42.359 1.00 87.56 525 ARG A O 1
ATOM 4111 N N . ALA A 1 526 ? -3.678 10.154 42.287 1.00 81.81 526 ALA A N 1
ATOM 4112 C CA . ALA A 1 526 ? -3.612 10.652 43.652 1.00 81.81 526 ALA A CA 1
ATOM 4113 C C . ALA A 1 526 ? -3.817 9.527 44.687 1.00 81.81 526 ALA A C 1
ATOM 4115 O O . ALA A 1 526 ? -4.675 8.659 44.532 1.00 81.81 526 ALA A O 1
ATOM 4116 N N . SER A 1 527 ? -3.058 9.563 45.783 1.00 73.56 527 SER A N 1
ATOM 4117 C CA . SER A 1 527 ? -3.185 8.665 46.935 1.00 73.56 527 SER A CA 1
ATOM 4118 C C . SER A 1 527 ? -3.362 9.462 48.228 1.00 73.56 527 SER A C 1
ATOM 4120 O O . SER A 1 527 ? -2.626 10.415 48.485 1.00 73.56 527 SER A O 1
ATOM 4122 N N . ALA A 1 528 ? -4.302 9.024 49.074 1.00 62.75 528 ALA A N 1
ATOM 4123 C CA . ALA A 1 528 ? -4.451 9.505 50.454 1.00 62.75 528 ALA A CA 1
ATOM 4124 C C . ALA A 1 528 ? -3.582 8.746 51.474 1.00 62.75 528 ALA A C 1
ATOM 4126 O O . ALA A 1 528 ? -3.507 9.139 52.637 1.00 62.75 528 ALA A O 1
ATOM 4127 N N . SER A 1 529 ? -2.930 7.654 51.067 1.00 60.50 529 SER A N 1
ATOM 4128 C CA . SER A 1 529 ? -2.016 6.896 51.920 1.00 60.50 529 SER A CA 1
ATOM 4129 C C . SER A 1 529 ? -0.579 7.370 51.713 1.00 60.50 529 SER A C 1
ATOM 4131 O O . SER A 1 529 ? -0.070 7.327 50.593 1.00 60.50 529 SER A O 1
ATOM 4133 N N . SER A 1 530 ? 0.101 7.713 52.810 1.00 53.97 530 SER A N 1
ATOM 4134 C CA . SER A 1 530 ? 1.549 7.973 52.858 1.00 53.97 530 SER A CA 1
ATOM 4135 C C . SER A 1 530 ? 2.400 6.695 52.744 1.00 53.97 530 SER A C 1
ATOM 4137 O O . SER A 1 530 ? 3.632 6.747 52.721 1.00 53.97 530 SER A O 1
ATOM 4139 N N . ARG A 1 531 ? 1.767 5.513 52.668 1.00 51.97 531 ARG A N 1
ATOM 4140 C CA . ARG A 1 531 ? 2.447 4.219 52.515 1.00 51.97 531 ARG A CA 1
ATOM 4141 C C . ARG A 1 531 ? 2.636 3.876 51.036 1.00 51.97 531 ARG A C 1
ATOM 4143 O O . ARG A 1 531 ? 1.898 3.063 50.489 1.00 51.97 531 ARG A O 1
ATOM 4150 N N . GLY A 1 532 ? 3.671 4.457 50.434 1.00 52.78 532 GLY A N 1
ATOM 4151 C CA . GLY A 1 532 ? 4.307 3.942 49.217 1.00 52.78 532 GLY A CA 1
ATOM 4152 C C . GLY A 1 532 ? 4.007 4.714 47.930 1.00 52.78 532 GLY A C 1
ATOM 4153 O O . GLY A 1 532 ? 2.869 4.803 47.479 1.00 52.78 532 GLY A O 1
ATOM 4154 N N . ILE A 1 533 ? 5.077 5.199 47.295 1.00 61.53 533 ILE A N 1
ATOM 4155 C CA . ILE A 1 533 ? 5.097 5.662 45.903 1.00 61.53 533 ILE A CA 1
ATOM 4156 C C . ILE A 1 533 ? 5.266 4.407 45.036 1.00 61.53 533 ILE A C 1
ATOM 4158 O O . ILE A 1 533 ? 6.376 3.907 44.862 1.00 61.53 533 ILE A O 1
ATOM 4162 N N . GLY A 1 534 ? 4.149 3.833 44.591 1.00 71.56 534 GLY A N 1
ATOM 4163 C CA . GLY A 1 534 ? 4.113 2.670 43.702 1.00 71.56 534 GLY A CA 1
ATOM 4164 C C . GLY A 1 534 ? 3.803 3.060 42.257 1.00 71.56 534 GLY A C 1
ATOM 4165 O O . GLY A 1 534 ? 3.349 4.173 41.985 1.00 71.56 534 GLY A O 1
ATOM 4166 N N . GLY A 1 535 ? 4.019 2.127 41.333 1.00 82.38 535 GLY A N 1
ATOM 4167 C CA . GLY A 1 535 ? 3.628 2.283 39.938 1.00 82.38 535 GLY A CA 1
ATOM 4168 C C . GLY A 1 535 ? 3.234 0.955 39.300 1.00 82.38 535 GLY A C 1
ATOM 4169 O O . GLY A 1 535 ? 3.671 -0.101 39.760 1.00 82.38 535 GLY A O 1
ATOM 4170 N N . ALA A 1 536 ? 2.412 1.007 38.256 1.00 86.50 536 ALA A N 1
ATOM 4171 C CA . ALA A 1 536 ? 2.030 -0.152 37.456 1.00 86.50 536 ALA A CA 1
ATOM 4172 C C . ALA A 1 536 ? 2.383 0.091 35.988 1.00 86.50 536 ALA A C 1
ATOM 4174 O O . ALA A 1 536 ? 1.968 1.084 35.391 1.00 86.50 536 ALA A O 1
ATOM 4175 N N . ALA A 1 537 ? 3.159 -0.822 35.409 1.00 90.25 537 ALA A N 1
ATOM 4176 C CA . ALA A 1 537 ? 3.463 -0.814 33.987 1.00 90.25 537 ALA A CA 1
ATOM 4177 C C . ALA A 1 537 ? 2.456 -1.692 33.245 1.00 90.25 537 ALA A C 1
ATOM 4179 O O . ALA A 1 537 ? 2.209 -2.826 33.650 1.00 90.25 537 ALA A O 1
ATOM 4180 N N . LEU A 1 538 ? 1.929 -1.176 32.140 1.00 90.94 538 LEU A N 1
ATOM 4181 C CA . LEU A 1 538 ? 1.157 -1.934 31.163 1.00 90.94 538 LEU A CA 1
ATOM 4182 C C . LEU A 1 538 ? 1.738 -1.694 29.765 1.00 90.94 538 LEU A C 1
ATOM 4184 O O . LEU A 1 538 ? 2.704 -0.941 29.591 1.00 90.94 538 LEU A O 1
ATOM 4188 N N . LEU A 1 539 ? 1.171 -2.342 28.749 1.00 88.38 539 LEU A N 1
ATOM 4189 C CA . LEU A 1 539 ? 1.635 -2.183 27.381 1.00 88.38 539 LEU A CA 1
ATOM 4190 C C . LEU A 1 539 ? 1.590 -0.699 26.996 1.00 88.38 539 LEU A C 1
ATOM 4192 O O . LEU A 1 539 ? 0.558 -0.039 27.090 1.00 88.38 539 LEU A O 1
ATOM 4196 N N . ARG A 1 540 ? 2.750 -0.152 26.608 1.00 89.88 540 ARG A N 1
ATOM 4197 C CA . ARG A 1 540 ? 2.917 1.251 26.180 1.00 89.88 540 ARG A CA 1
ATOM 4198 C C . ARG A 1 540 ? 2.435 2.302 27.196 1.00 89.88 540 ARG A C 1
ATOM 4200 O O . ARG A 1 540 ? 2.202 3.450 26.820 1.00 89.88 540 ARG A O 1
ATOM 4207 N N . SER A 1 541 ? 2.295 1.946 28.474 1.00 93.06 541 SER A N 1
ATOM 4208 C CA . SER A 1 541 ? 1.864 2.902 29.491 1.00 93.06 541 SER A CA 1
ATOM 4209 C C . SER A 1 541 ? 2.373 2.605 30.894 1.00 93.06 541 SER A C 1
ATOM 4211 O O . SER A 1 541 ? 2.738 1.479 31.225 1.00 93.06 541 SER A O 1
ATOM 4213 N N . PHE A 1 542 ? 2.375 3.633 31.735 1.00 93.00 542 PHE A N 1
ATOM 4214 C CA . PHE A 1 542 ? 2.737 3.523 33.141 1.00 93.00 542 PHE A CA 1
ATOM 4215 C C . PHE A 1 542 ? 1.809 4.378 33.995 1.00 93.00 542 PHE A C 1
ATOM 4217 O O . PHE A 1 542 ? 1.579 5.538 33.664 1.00 93.00 542 PHE A O 1
ATOM 4224 N N . MET A 1 543 ? 1.314 3.843 35.105 1.00 91.25 543 MET A N 1
ATOM 4225 C CA . MET A 1 543 ? 0.629 4.628 36.128 1.00 91.25 543 MET A CA 1
ATOM 4226 C C . MET A 1 543 ? 1.539 4.805 37.339 1.00 91.25 543 MET A C 1
ATOM 4228 O O . MET A 1 543 ? 2.140 3.840 37.803 1.00 91.25 543 MET A O 1
ATOM 4232 N N . LEU A 1 544 ? 1.642 6.031 37.847 1.00 88.69 544 LEU A N 1
ATOM 4233 C CA . LEU A 1 544 ? 2.441 6.401 39.013 1.00 88.69 544 LEU A CA 1
ATOM 4234 C C . LEU A 1 544 ? 1.550 7.065 40.064 1.00 88.69 544 LEU A C 1
ATOM 4236 O O . LEU A 1 544 ? 0.803 7.990 39.748 1.00 88.69 544 LEU A O 1
ATOM 4240 N N . ASN A 1 545 ? 1.690 6.652 41.321 1.00 84.31 545 ASN A N 1
ATOM 4241 C CA . ASN A 1 545 ? 1.002 7.308 42.428 1.00 84.31 545 ASN A CA 1
ATOM 4242 C C . ASN A 1 545 ? 1.773 8.504 42.992 1.00 84.31 545 ASN A C 1
ATOM 4244 O O . ASN A 1 545 ? 3.003 8.487 43.062 1.00 84.31 545 ASN A O 1
ATOM 4248 N N . TYR A 1 546 ? 1.037 9.496 43.493 1.00 81.50 546 TYR A N 1
ATOM 4249 C CA . TYR A 1 546 ? 1.579 10.591 44.298 1.00 81.50 546 TYR A CA 1
ATOM 4250 C C . TYR A 1 546 ? 0.702 10.891 45.518 1.00 81.50 546 TYR A C 1
ATOM 4252 O O . TYR A 1 546 ? -0.480 10.558 45.547 1.00 81.50 546 TYR A O 1
ATOM 4260 N N . GLU A 1 547 ? 1.283 11.517 46.539 1.00 77.00 547 GLU A N 1
ATOM 4261 C CA . GLU A 1 547 ? 0.572 11.891 47.764 1.00 77.00 547 GLU A CA 1
ATOM 4262 C C . GLU A 1 547 ? -0.164 13.227 47.592 1.00 77.00 547 GLU A C 1
ATOM 4264 O O . GLU A 1 547 ? 0.428 14.222 47.165 1.00 77.00 547 GLU A O 1
ATOM 4269 N N . LEU A 1 548 ? -1.446 13.269 47.966 1.00 70.25 548 LEU A N 1
ATOM 4270 C CA . LEU A 1 548 ? -2.195 14.523 48.086 1.00 70.25 548 LEU A CA 1
ATOM 4271 C C . LEU A 1 548 ? -1.621 15.346 49.250 1.00 70.25 548 LEU A C 1
ATOM 4273 O O . LEU A 1 548 ? -1.517 14.857 50.370 1.00 70.25 548 LEU A O 1
ATOM 4277 N N . GLY A 1 549 ? -1.222 16.595 48.996 1.00 61.81 549 GLY A N 1
ATOM 4278 C CA . GLY A 1 549 ? -0.580 17.447 50.005 1.00 61.81 549 GLY A CA 1
ATOM 4279 C C . GLY A 1 549 ? -1.424 17.699 51.265 1.00 61.81 549 GLY A C 1
ATOM 4280 O O . GLY A 1 549 ? -2.647 17.557 51.259 1.00 61.81 549 GLY A O 1
ATOM 4281 N N . ASN A 1 550 ? -0.754 18.116 52.348 1.00 50.72 550 ASN A N 1
ATOM 4282 C CA . ASN A 1 550 ? -1.370 18.399 53.651 1.00 50.72 550 ASN A CA 1
ATOM 4283 C C . ASN A 1 550 ? -2.601 19.321 53.523 1.00 50.72 550 ASN A C 1
ATOM 4285 O O . ASN A 1 550 ? -2.461 20.492 53.177 1.00 50.72 550 ASN A O 1
ATOM 4289 N N . GLY A 1 551 ? -3.788 18.801 53.855 1.00 51.78 551 GLY A N 1
ATOM 4290 C CA . GLY A 1 551 ? -5.057 19.546 53.878 1.00 51.78 551 GLY A CA 1
ATOM 4291 C C . GLY A 1 551 ? -6.101 19.085 52.855 1.00 51.78 551 GLY A C 1
ATOM 4292 O O . GLY A 1 551 ? -7.284 19.343 53.061 1.00 51.78 551 GLY A O 1
ATOM 4293 N N . ASN A 1 552 ? -5.703 18.341 51.819 1.00 48.72 552 ASN A N 1
ATOM 4294 C CA . ASN A 1 552 ? -6.632 17.752 50.854 1.00 48.72 552 ASN A CA 1
ATOM 4295 C C . ASN A 1 552 ? -7.105 16.382 51.350 1.00 48.72 552 ASN A C 1
ATOM 4297 O O . ASN A 1 552 ? -6.461 15.359 51.135 1.00 48.72 552 ASN A O 1
ATOM 4301 N N . THR A 1 553 ? -8.240 16.358 52.044 1.00 51.62 553 THR A N 1
ATOM 4302 C CA . THR A 1 553 ? -8.977 15.114 52.302 1.00 51.62 553 THR A CA 1
ATOM 4303 C C . THR A 1 553 ? -9.991 14.918 51.188 1.00 51.62 553 THR A C 1
ATOM 4305 O O . THR A 1 553 ? -10.710 15.861 50.899 1.00 51.62 553 THR A O 1
ATOM 4308 N N . TRP A 1 554 ? -10.159 13.716 50.643 1.00 50.62 554 TRP A N 1
ATOM 4309 C CA . TRP A 1 554 ? -11.194 13.393 49.643 1.00 50.62 554 TRP A CA 1
ATOM 4310 C C . TRP A 1 554 ? -12.628 13.836 49.991 1.00 50.62 554 TRP A C 1
ATOM 4312 O O . TRP A 1 554 ? -13.459 13.981 49.106 1.00 50.62 554 TRP A O 1
ATOM 4322 N N . LYS A 1 555 ? -12.908 14.157 51.263 1.00 46.78 555 LYS A N 1
ATOM 4323 C CA . LYS A 1 555 ? -14.127 14.861 51.699 1.00 46.78 555 LYS A CA 1
ATOM 4324 C C . LYS A 1 555 ? -14.341 16.242 51.055 1.00 46.78 555 LYS A C 1
ATOM 4326 O O . LYS A 1 555 ? -15.424 16.794 51.218 1.00 46.78 555 LYS A O 1
ATOM 4331 N N . SER A 1 556 ? -13.337 16.823 50.397 1.00 42.88 556 SER A N 1
ATOM 4332 C CA . SER A 1 556 ? -13.426 18.117 49.711 1.00 42.88 556 SER A CA 1
ATOM 4333 C C . SER A 1 556 ? -13.819 18.024 48.231 1.00 42.88 556 SER A C 1
ATOM 4335 O O . SER A 1 556 ? -13.893 19.075 47.598 1.00 42.88 556 SER A O 1
ATOM 4337 N N . PHE A 1 557 ? -14.055 16.819 47.690 1.00 46.00 557 PHE A N 1
ATOM 4338 C CA . PHE A 1 557 ? -14.313 16.588 46.263 1.00 46.00 557 PHE A CA 1
ATOM 4339 C C . PHE A 1 557 ? -15.545 15.729 45.994 1.00 46.00 557 PHE A C 1
ATOM 4341 O O . PHE A 1 557 ? -15.727 14.663 46.631 1.00 46.00 557 PHE A O 1
#

Foldseek 3Di:
DPAAEEEFEPCLDQQSVLLLLLLLVVVHAYLYEDQDCPDPSNVVSVVSHHDYQHDDLVDLVSLLVSLQQHQEYEADFDADPVDLCVRLSSLCSNLVSNLVNVRHQEYEYEAAFCQPVQVPAPPDDPPQLCNSVSVSSNSSVVCQVVSPRNFYAYEHEFAELCCQFPPNVCQLQVCCLQVLEREAQADQPQKGFYFHSSLSSVVSSCCSVPRVVGGPYYAYDGAGIDGLVVLSVLLCVLQVDDHHYHYDDPVRLVVVVVPRVSSSVSVSSNRPNGDHDNVVVVVDPGDTDDSSRVCNVVSVRSNCSHPPQNQWAWAKEWEFDDDPQAGFKIKMKIKTFSQVDDPPADFWDQPDCVVVDNDPDFPPPFWDWDDDPGIIIIIGMAGFDADQDDDDDAQAGWYDFQRKIKHFLSRVDTGGPDFTKYWYKYAYDCVVHPPQKWKDKQQGTHNHIDTDIGGCLVRRLMMIMIGNQKQWPVRDCVPQQAEIEIEGDDAPDDVVVVSVVVSVVVVVCCVVVVPPDGHAYEYEGEHCDPPDFDKHHGVRYIYTYDYHDPPDDSVVD

Secondary structure (DSSP, 8-state):
-PPPEEEETTTTSHHHHHHHHHHHHTT-EEEEEES-TTSHHHHHHHHTTPEEEE--TT-HHHHHHHHTT-SEEEE-----TT-TTHHHHHHHHHHHHHHHTS---EEEEE--TTTT-GGGSTT-STT-TTHHHHHHHHHHHHHHHTS--SEEEEEEE-EEGGGGSTTTHHHH-HHHHHTSEEEESS-TT--EEEE-HHHHHHHHHHHHHSHHHHTT-EEEE-SEEE-HHHHHHHHHHHH-S--EEEE--HHHHHHHHTT-HHHHHHHHHHHT-----HHHHTTSS-----HHHHHHHTHHHHHHHHHS-PPPEEEEEEEEEEETTEEEEEEEEEEEES--PPTT----BPPPTTTTSSPPPPPTTS-EEE--SSSEEEEEEEE-B--SSS---STTS-EEETTEEEEEGGGT--B-SS---EEEEEEE--TTSPTT-EEEETTEESSSPEEEEE-THHHHT-EEEEETTEEEESSSGGGSTTEEEEEES--SS-HHHHHHHHHHHHHHHHHHTT-----EEEEEEEES--S---EEEETTEEEEEEEPPTT--GGG-

pLDDT: mean 87.52, std 14.14, range [41.69, 98.88]